Protein AF-A0A1V9Y709-F1 (afdb_monomer_lite)

Organism: NCBI:txid74557

InterPro domains:
  IPR001487 Bromodomain [PF00439] (307-400)
  IPR001487 Bromodomain [PR00503] (316-329)
  IPR001487 Bromodomain [PR00503] (332-348)
  IPR001487 Bromodomain [PR00503] (385-404)
  IPR001487 Bromodomain [PS50014] (313-404)
  IPR001487 Bromodomain [SM00297] (294-426)
  IPR004277 Phosphatidyl serine synthase [PF03034] (4-234)
  IPR036427 Bromodomain-like superfamily [G3DSA:1.20.920.10] (284-437)
  IPR036427 Bromodomain-like superfamily [SSF47370] (301-424)
  IPR050935 Bromodomain-containing chromatin reader [PTHR22880] (306-400)

pLDDT: mean 78.52, std 17.53, range [26.2, 97.88]

Radius of gyration: 31.8 Å; chains: 1; bounding box: 104×58×96 Å

Sequence (483 aa):
AIRVLFPEVGNPVKPKPLTPLNCEINGTSLYRGVSSIWFLAHVTGWWGKMCMFRDWRFCWVLGIAFELLELIFQFVIPDFQECWWDSLFMDLFGANFIGMCLGHLTLKYLETKKYDWSGNRGVLRRTLSQFTPFSWSRYDWEVFSSFKRFALVAVAVFVCLVVELNAFFLLSTLNIPKESHINKYRLCLIFMLGIPAASEYYEFITNPALWRLGQNAWMMCSIGVFEVLVWVKFAHGLAGSTTPPPDVYLPLLAFGFLFALWMLLFFSKFDPNTSIHGVSGQYKMSQISSGREDDGEEVVWLNEVKAMHKEIVNHELAWPFLEPVDPVKLNIPTYFQIIERPMDLGTINTRLQMATGEDQDEMATVFGPPTAMLTYNSLDEYKQDLLLVFDNAVKFNGDDGRIESVGNMAKRMRQHVLALLAERFSIACLTWEEKVE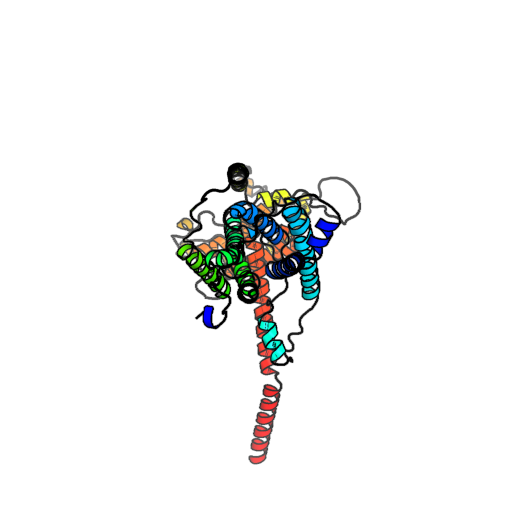LNLLQKMIHQAKIQKVREHWKKDSFVARWNRQKIETRIESLMQANQ

Structure (mmCIF, N/CA/C/O backbone):
data_AF-A0A1V9Y709-F1
#
_entry.id   AF-A0A1V9Y709-F1
#
loop_
_atom_site.group_PDB
_atom_site.id
_atom_site.type_symbol
_atom_site.label_atom_id
_atom_site.label_alt_id
_atom_site.label_comp_id
_atom_site.label_asym_id
_atom_site.label_entity_id
_atom_site.label_seq_id
_atom_site.pdbx_PDB_ins_code
_atom_site.Cartn_x
_atom_site.Cartn_y
_atom_site.Cartn_z
_atom_site.occupancy
_atom_site.B_iso_or_equiv
_atom_site.auth_seq_id
_atom_site.auth_comp_id
_atom_site.auth_asym_id
_atom_site.auth_atom_id
_atom_site.pdbx_PDB_model_num
ATOM 1 N N . ALA A 1 1 ? -6.704 -21.497 31.306 1.00 55.47 1 ALA A N 1
ATOM 2 C CA . ALA A 1 1 ? -5.503 -20.716 30.940 1.00 55.47 1 ALA A CA 1
ATOM 3 C C . ALA A 1 1 ? -5.764 -19.209 31.001 1.00 55.47 1 ALA A C 1
ATOM 5 O O . ALA A 1 1 ? -5.221 -18.578 31.890 1.00 55.47 1 ALA A O 1
ATOM 6 N N . ILE A 1 2 ? -6.638 -18.631 30.160 1.00 63.56 2 ILE A N 1
ATOM 7 C CA . ILE A 1 2 ? -6.887 -17.169 30.155 1.00 63.56 2 ILE A CA 1
ATOM 8 C C . ILE A 1 2 ? -7.373 -16.648 31.519 1.00 63.56 2 ILE A C 1
ATOM 10 O O . ILE A 1 2 ? -6.776 -15.718 32.034 1.00 63.56 2 ILE A O 1
ATOM 14 N N . ARG A 1 3 ? -8.338 -17.314 32.172 1.00 65.31 3 ARG A N 1
ATOM 15 C CA . ARG A 1 3 ? -8.794 -16.951 33.534 1.00 65.31 3 ARG A CA 1
ATOM 16 C C . ARG A 1 3 ? -7.722 -17.043 34.631 1.00 65.31 3 ARG A C 1
ATOM 18 O O . ARG A 1 3 ? -7.900 -16.475 35.696 1.00 65.31 3 ARG A O 1
ATOM 25 N N . VAL A 1 4 ? -6.638 -17.786 34.392 1.00 71.12 4 VAL A N 1
ATOM 26 C CA . VAL A 1 4 ? -5.519 -17.911 35.345 1.00 71.12 4 VAL A CA 1
ATOM 27 C C . VAL A 1 4 ? -4.611 -16.686 35.256 1.00 71.12 4 VAL A C 1
ATOM 29 O O . VAL A 1 4 ? -4.116 -16.219 36.272 1.00 71.12 4 VAL A O 1
ATOM 32 N N . LEU A 1 5 ? -4.412 -16.163 34.044 1.00 63.75 5 LEU A N 1
ATOM 33 C CA . LEU A 1 5 ? -3.635 -14.946 33.802 1.00 63.75 5 LEU A CA 1
ATOM 34 C C . LEU A 1 5 ? -4.468 -13.673 34.018 1.00 63.75 5 LEU A C 1
ATOM 36 O O . LEU A 1 5 ? -3.916 -12.644 34.385 1.00 63.75 5 LEU A O 1
ATOM 40 N N . PHE A 1 6 ? -5.784 -13.764 33.808 1.00 66.62 6 PHE A N 1
ATOM 41 C CA . PHE A 1 6 ? -6.734 -12.653 33.851 1.00 66.62 6 PHE A CA 1
ATOM 42 C C . PHE A 1 6 ? -8.021 -13.089 34.572 1.00 66.62 6 PHE A C 1
ATOM 44 O O . PHE A 1 6 ? -8.976 -13.542 33.925 1.00 66.62 6 PHE A O 1
ATOM 51 N N . PRO A 1 7 ? -8.047 -13.020 35.915 1.00 68.75 7 PRO A N 1
ATOM 52 C CA . PRO A 1 7 ? -9.174 -13.471 36.737 1.00 68.75 7 PRO A CA 1
ATOM 53 C C . PRO A 1 7 ? -10.492 -12.743 36.443 1.00 68.75 7 PRO A C 1
ATOM 55 O O . PRO A 1 7 ? -11.569 -13.250 36.748 1.00 68.75 7 PRO A O 1
ATOM 58 N N . GLU A 1 8 ? -10.419 -11.554 35.848 1.00 64.31 8 GLU A N 1
ATOM 59 C CA . GLU A 1 8 ? -11.563 -10.734 35.464 1.00 64.31 8 GLU A CA 1
ATOM 60 C C . GLU A 1 8 ? -12.362 -11.295 34.272 1.00 64.31 8 GLU A C 1
ATOM 62 O O . GLU A 1 8 ? -13.512 -10.904 34.062 1.00 64.31 8 GLU A O 1
ATOM 67 N N . VAL A 1 9 ? -11.779 -12.216 33.494 1.00 64.25 9 VAL A N 1
ATOM 68 C CA . VAL A 1 9 ? -12.377 -12.742 32.258 1.00 64.25 9 VAL A CA 1
ATOM 69 C C . VAL A 1 9 ? -13.513 -13.727 32.554 1.00 64.25 9 VAL A C 1
ATOM 71 O O . VAL A 1 9 ? -13.309 -14.811 33.107 1.00 64.25 9 VAL A O 1
ATOM 74 N N . GLY A 1 10 ? -14.723 -13.401 32.090 1.00 61.47 10 GLY A N 1
ATOM 75 C CA . GLY A 1 10 ? -15.910 -14.246 32.238 1.00 61.47 10 GLY A CA 1
ATOM 76 C C . GLY A 1 10 ? -16.672 -14.072 33.554 1.00 61.47 10 GLY A C 1
ATOM 77 O O . GLY A 1 10 ? -17.555 -14.882 33.837 1.00 61.47 10 GLY A O 1
ATOM 78 N N . ASN A 1 11 ? -16.361 -13.034 34.337 1.00 64.62 11 ASN A N 1
ATOM 79 C CA . ASN A 1 11 ? -17.282 -12.549 35.362 1.00 64.62 11 ASN A CA 1
ATOM 80 C C . ASN A 1 11 ? -18.494 -11.890 34.681 1.00 64.62 11 ASN A C 1
ATOM 82 O O . ASN A 1 11 ? -18.306 -11.181 33.689 1.00 64.62 11 ASN A O 1
ATOM 86 N N . PRO A 1 12 ? -19.726 -12.089 35.184 1.00 57.44 12 PRO A N 1
ATOM 87 C CA . PRO A 1 12 ? -20.902 -11.437 34.625 1.00 57.44 12 PRO A CA 1
ATOM 88 C C . PRO A 1 12 ? -20.731 -9.917 34.713 1.00 57.44 12 PRO A C 1
ATOM 90 O O . PRO A 1 12 ? -20.653 -9.338 35.800 1.00 57.44 12 PRO A O 1
ATOM 93 N N . VAL A 1 13 ? -20.639 -9.274 33.550 1.00 57.19 13 VAL A N 1
ATOM 94 C CA . VAL A 1 13 ? -20.589 -7.818 33.444 1.00 57.19 13 VAL A CA 1
ATOM 95 C C . VAL A 1 13 ? -21.943 -7.290 33.906 1.00 57.19 13 VAL A C 1
ATOM 97 O O . VAL A 1 13 ? -22.983 -7.721 33.409 1.00 57.19 13 VAL A O 1
ATOM 100 N N . LYS A 1 14 ? -21.950 -6.373 34.883 1.00 53.03 14 LYS A N 1
ATOM 101 C CA . LYS A 1 14 ? -23.187 -5.686 35.273 1.00 53.03 14 LYS A CA 1
ATOM 102 C C . LYS A 1 14 ? -23.743 -4.990 34.026 1.00 53.03 14 LYS A C 1
ATOM 104 O O . LYS A 1 14 ? -23.000 -4.202 33.436 1.00 53.03 14 LYS A O 1
ATOM 109 N N . PRO A 1 15 ? -24.998 -5.251 33.618 1.00 52.84 15 PRO A N 1
ATOM 110 C CA . PRO A 1 15 ? -25.571 -4.570 32.471 1.00 52.84 15 PRO A CA 1
ATOM 111 C C . PRO A 1 15 ? -25.533 -3.067 32.747 1.00 52.84 15 PRO A C 1
ATOM 113 O O . PRO A 1 15 ? -26.081 -2.593 33.745 1.00 52.84 15 PRO A O 1
ATOM 116 N N . LYS A 1 16 ? -24.826 -2.318 31.894 1.00 52.34 16 LYS A N 1
ATOM 117 C CA . LYS A 1 16 ? -24.936 -0.861 31.895 1.00 52.34 16 LYS A CA 1
ATOM 118 C C . LYS A 1 16 ? -26.389 -0.540 31.530 1.00 52.34 16 LYS A C 1
ATOM 120 O O . LYS A 1 16 ? -26.881 -1.103 30.551 1.00 52.34 16 LYS A O 1
ATOM 125 N N . PRO A 1 17 ? -27.094 0.310 32.292 1.00 49.38 17 PRO A N 1
ATOM 126 C CA . PRO A 1 17 ? -28.405 0.769 31.864 1.00 49.38 17 PRO A CA 1
ATOM 127 C C . PRO A 1 17 ? -28.262 1.433 30.489 1.00 49.38 17 PRO A C 1
ATOM 129 O O . PRO A 1 17 ? -27.352 2.239 30.290 1.00 49.38 17 PRO A O 1
ATOM 132 N N . LEU A 1 18 ? -29.138 1.061 29.551 1.00 55.81 18 LEU A N 1
ATOM 133 C CA . LEU A 1 18 ? -29.285 1.699 28.242 1.00 55.81 18 LEU A CA 1
ATOM 134 C C . LEU A 1 18 ? -29.778 3.133 28.461 1.00 55.81 18 LEU A C 1
ATOM 136 O O . LEU A 1 18 ? -30.972 3.417 28.417 1.00 55.81 18 LEU A O 1
ATOM 140 N N . THR A 1 19 ? -28.861 4.039 28.782 1.00 59.50 19 THR A N 1
ATOM 141 C CA . THR A 1 19 ? -29.136 5.469 28.714 1.00 59.50 19 THR A CA 1
ATOM 142 C C . THR A 1 19 ? -29.251 5.844 27.241 1.00 59.50 19 THR A C 1
ATOM 144 O O . THR A 1 19 ? -28.323 5.529 26.493 1.00 59.50 19 THR A O 1
ATOM 147 N N . PRO A 1 20 ? -30.346 6.490 26.807 1.00 69.62 20 PRO A N 1
ATOM 148 C CA . PRO A 1 20 ? -30.467 6.955 25.432 1.00 69.62 20 PRO A CA 1
ATOM 149 C C . PRO A 1 20 ? -29.277 7.855 25.087 1.00 69.62 20 PRO A C 1
ATOM 151 O O . PRO A 1 20 ? -28.879 8.709 25.885 1.00 69.62 20 PRO A O 1
ATOM 154 N N . LEU A 1 21 ? -28.688 7.619 23.915 1.00 80.00 21 LEU A N 1
ATOM 155 C CA . LEU A 1 21 ? -27.529 8.356 23.434 1.00 80.00 21 LEU A CA 1
ATOM 156 C C . LEU A 1 21 ? -27.921 9.828 23.226 1.00 80.00 21 LEU A C 1
ATOM 158 O O . LEU A 1 21 ? -28.775 10.135 22.395 1.00 80.00 21 LEU A O 1
ATOM 162 N N . ASN A 1 22 ? -27.338 10.742 24.007 1.00 82.50 22 ASN A N 1
ATOM 163 C CA . ASN A 1 22 ? -27.574 12.175 23.840 1.00 82.50 22 ASN A CA 1
ATOM 164 C C . ASN A 1 22 ? -26.570 12.748 22.833 1.00 82.50 22 ASN A C 1
ATOM 166 O O . ASN A 1 22 ? -25.394 12.908 23.158 1.00 82.50 22 ASN A O 1
ATOM 170 N N . CYS A 1 23 ? -27.059 13.084 21.639 1.00 87.81 23 CYS A N 1
ATOM 171 C CA . CYS A 1 23 ? -26.251 13.626 20.549 1.00 87.81 23 CYS A CA 1
ATOM 172 C C . CYS A 1 23 ? -26.282 15.152 20.419 1.00 87.81 23 CYS A C 1
ATOM 174 O O . CYS A 1 23 ? -25.888 15.678 19.378 1.00 87.81 23 CYS A O 1
ATOM 176 N N . GLU A 1 24 ? -26.699 15.875 21.458 1.00 89.19 24 GLU A N 1
ATOM 177 C CA . GLU A 1 24 ? -26.602 17.333 21.485 1.00 89.19 24 GLU A CA 1
ATOM 178 C C . GLU A 1 24 ? -25.141 17.808 21.492 1.00 89.19 24 GLU A C 1
ATOM 180 O O . GLU A 1 24 ? -24.342 17.484 22.381 1.00 89.19 24 GLU A O 1
ATOM 185 N N . ILE A 1 25 ? -24.810 18.641 20.504 1.00 89.06 25 ILE A N 1
ATOM 186 C CA . ILE A 1 25 ? -23.503 19.284 20.391 1.00 89.06 25 ILE A CA 1
ATOM 187 C C . ILE A 1 25 ? -23.483 20.497 21.324 1.00 89.06 25 ILE A C 1
ATOM 189 O O . ILE A 1 25 ? -24.107 21.523 21.059 1.00 89.06 25 ILE A O 1
ATOM 193 N N . ASN A 1 26 ? -22.743 20.386 22.425 1.00 91.94 26 ASN A N 1
ATOM 194 C CA . ASN A 1 26 ? -22.476 21.486 23.348 1.00 91.94 26 ASN A CA 1
ATOM 195 C C . ASN A 1 26 ? -21.017 21.439 23.836 1.00 91.94 26 ASN A C 1
ATOM 197 O O . ASN A 1 26 ? -20.322 20.434 23.673 1.00 91.94 26 ASN A O 1
ATOM 201 N N . GLY A 1 27 ? -20.536 22.530 24.443 1.00 91.69 27 GLY A N 1
ATOM 202 C CA . GLY A 1 27 ? -19.140 22.635 24.888 1.00 91.69 27 GLY A CA 1
ATOM 203 C C . GLY A 1 27 ? -18.722 21.547 25.885 1.00 91.69 27 GLY A C 1
ATOM 204 O O . GLY A 1 27 ? -17.572 21.116 25.876 1.00 91.69 27 GLY A O 1
ATOM 205 N N . THR A 1 28 ? -19.649 21.050 26.708 1.00 89.94 28 THR A N 1
ATOM 206 C CA . THR A 1 28 ? -19.386 19.965 27.663 1.00 89.94 28 THR A CA 1
ATOM 207 C C . THR A 1 28 ? -19.252 18.610 26.968 1.00 89.94 28 THR A C 1
ATOM 209 O O . THR A 1 28 ? -18.339 17.855 27.302 1.00 89.94 28 THR A O 1
ATOM 212 N N . SER A 1 29 ? -20.122 18.311 25.997 1.00 88.31 29 SER A N 1
ATOM 213 C CA . SER A 1 29 ? -20.056 17.104 25.164 1.00 88.31 29 SER A CA 1
ATOM 214 C C . SER A 1 29 ? -18.750 17.068 24.370 1.00 88.31 29 SER A C 1
ATOM 216 O O . SER A 1 29 ? -18.035 16.070 24.422 1.00 88.31 29 SER A O 1
ATOM 218 N N . LEU A 1 30 ? -18.378 18.188 23.736 1.00 89.19 30 LEU A N 1
ATOM 219 C CA . LEU A 1 30 ? -17.124 18.311 22.986 1.00 89.19 30 LEU A CA 1
ATOM 220 C C . LEU A 1 30 ? -15.897 18.161 23.890 1.00 89.19 30 LEU A C 1
ATOM 222 O O . LEU A 1 30 ? -15.000 17.384 23.571 1.00 89.19 30 LEU A O 1
ATOM 226 N N . TYR A 1 31 ? -15.871 18.849 25.041 1.00 91.00 31 TYR A N 1
ATOM 227 C CA . TYR A 1 31 ? -14.774 18.733 26.006 1.00 91.00 31 TYR A CA 1
ATOM 228 C C . TYR A 1 31 ? -14.601 17.291 26.488 1.00 91.00 31 TYR A C 1
ATOM 230 O O . TYR A 1 31 ? -13.478 16.793 26.550 1.00 91.00 31 TYR A O 1
ATOM 238 N N . ARG A 1 32 ? -15.704 16.596 26.793 1.00 88.06 32 ARG A N 1
ATOM 239 C CA . ARG A 1 32 ? -15.673 15.184 27.194 1.00 88.06 32 ARG A CA 1
ATOM 240 C C . ARG A 1 32 ? -15.121 14.290 26.083 1.00 88.06 32 ARG A C 1
ATOM 242 O O . ARG A 1 32 ? -14.333 13.403 26.393 1.00 88.06 32 ARG A O 1
ATOM 249 N N . GLY A 1 33 ? -15.499 14.540 24.829 1.00 87.50 33 GLY A N 1
ATOM 250 C CA . GLY A 1 33 ? -14.973 13.819 23.669 1.00 87.50 33 GLY A CA 1
ATOM 251 C C . GLY A 1 33 ? -13.455 13.966 23.550 1.00 87.50 33 GLY A C 1
ATOM 252 O O . GLY A 1 33 ? -12.731 12.975 23.652 1.00 87.50 33 GLY A O 1
ATOM 253 N N . VAL A 1 34 ? -12.951 15.205 23.452 1.00 89.94 34 VAL A N 1
ATOM 254 C CA . VAL A 1 34 ? -11.509 15.463 23.238 1.00 89.94 34 VAL A CA 1
ATOM 255 C C . VAL A 1 34 ? -10.632 15.104 24.440 1.00 89.94 34 VAL A C 1
ATOM 257 O O . VAL A 1 34 ? -9.454 14.801 24.271 1.00 89.94 34 VAL A O 1
ATOM 260 N N . SER A 1 35 ? -11.176 15.144 25.662 1.00 90.69 35 SER A N 1
ATOM 261 C CA . SER A 1 35 ? -10.447 14.761 26.884 1.00 90.69 35 SER A CA 1
ATOM 262 C C . SER A 1 35 ? -10.514 13.262 27.186 1.00 90.69 35 SER A C 1
ATOM 264 O O . SER A 1 35 ? -9.910 12.802 28.158 1.00 90.69 35 SER A O 1
ATOM 266 N N . SER A 1 36 ? -11.233 12.486 26.372 1.00 88.94 36 SER A N 1
ATOM 267 C CA . SER A 1 36 ? -11.351 11.047 26.566 1.00 88.94 36 SER A CA 1
ATOM 268 C C . SER A 1 36 ? -10.049 10.316 26.224 1.00 88.94 36 SER A C 1
ATOM 270 O O . SER A 1 36 ? -9.263 10.717 25.364 1.00 88.94 36 SER A O 1
ATOM 272 N N . ILE A 1 37 ? -9.838 9.170 26.876 1.00 87.38 37 ILE A N 1
ATOM 273 C CA . ILE A 1 37 ? -8.743 8.257 26.527 1.00 87.38 37 ILE A CA 1
ATOM 274 C C . ILE A 1 37 ? -8.895 7.694 25.104 1.00 87.38 37 ILE A C 1
ATOM 276 O O . ILE A 1 37 ? -7.898 7.353 24.473 1.00 87.38 37 ILE A O 1
ATOM 280 N N . TRP A 1 38 ? -10.130 7.625 24.600 1.00 86.31 38 TRP A N 1
ATOM 281 C CA . TRP A 1 38 ? -10.466 7.121 23.270 1.00 86.31 38 TRP A CA 1
ATOM 282 C C . TRP A 1 38 ? -9.972 8.065 22.177 1.00 86.31 38 TRP A C 1
ATOM 284 O O . TRP A 1 38 ? -9.304 7.613 21.255 1.00 86.31 38 TRP A O 1
ATOM 294 N N . PHE A 1 39 ? -10.134 9.378 22.364 1.00 92.19 39 PHE A N 1
ATOM 295 C CA . PHE A 1 39 ? -9.576 10.380 21.455 1.00 92.19 39 PHE A CA 1
ATOM 296 C C . PHE A 1 39 ? -8.048 10.250 21.334 1.00 92.19 39 PHE A C 1
ATOM 298 O O . PHE A 1 39 ? -7.488 10.236 20.237 1.00 92.19 39 PHE A O 1
ATOM 305 N N . LEU A 1 40 ? -7.347 10.073 22.462 1.00 92.38 40 LEU A N 1
ATOM 306 C CA . LEU A 1 40 ? -5.899 9.837 22.451 1.00 92.38 40 LEU A CA 1
ATOM 307 C C . LEU A 1 40 ? -5.532 8.498 21.787 1.00 92.38 40 LEU A C 1
ATOM 309 O O . LEU A 1 40 ? -4.520 8.410 21.084 1.00 92.38 40 LEU A O 1
ATOM 313 N N . ALA A 1 41 ? -6.335 7.453 21.995 1.00 91.00 41 ALA A N 1
ATOM 314 C CA . ALA A 1 41 ? -6.150 6.160 21.343 1.00 91.00 41 ALA A CA 1
ATOM 315 C C . ALA A 1 41 ? -6.301 6.273 19.815 1.00 91.00 41 ALA A C 1
ATOM 317 O O . ALA A 1 41 ? -5.472 5.722 19.092 1.00 91.00 41 ALA A O 1
ATOM 318 N N . HIS A 1 42 ? -7.265 7.057 19.327 1.00 94.06 42 HIS A N 1
ATOM 319 C CA . HIS A 1 42 ? -7.418 7.360 17.905 1.00 94.06 42 HIS A CA 1
ATOM 320 C C . HIS A 1 42 ? -6.204 8.118 17.358 1.00 94.06 42 HIS A C 1
ATOM 322 O O . HIS A 1 42 ? -5.552 7.633 16.430 1.00 94.06 42 HIS A O 1
ATOM 328 N N . VAL A 1 43 ? -5.798 9.228 17.988 1.00 97.06 43 VAL A N 1
ATOM 329 C CA . VAL A 1 43 ? -4.605 9.988 17.562 1.00 97.06 43 VAL A CA 1
ATOM 330 C C . VAL A 1 43 ? -3.367 9.088 17.473 1.00 97.06 43 VAL A C 1
ATOM 332 O O . VAL A 1 43 ? -2.637 9.115 16.479 1.00 97.06 43 VAL A O 1
ATOM 335 N N . THR A 1 44 ? -3.119 8.267 18.496 1.00 94.56 44 THR A N 1
ATOM 336 C CA . THR A 1 44 ? -1.936 7.389 18.535 1.00 94.56 44 THR A CA 1
ATOM 337 C C . THR A 1 44 ? -2.030 6.224 17.548 1.00 94.56 44 THR A C 1
ATOM 339 O O . THR A 1 44 ? -1.036 5.902 16.891 1.00 94.56 44 THR A O 1
ATOM 342 N N . GLY A 1 45 ? -3.210 5.625 17.377 1.00 94.12 45 GLY A N 1
ATOM 343 C CA . GLY A 1 45 ? -3.454 4.569 16.396 1.00 94.12 45 GLY A CA 1
ATOM 344 C C . GLY A 1 45 ? -3.234 5.054 14.964 1.00 94.12 45 GLY A C 1
ATOM 345 O O . GLY A 1 45 ? -2.523 4.409 14.190 1.00 94.12 45 GLY A O 1
ATOM 346 N N . TRP A 1 46 ? -3.761 6.230 14.623 1.00 96.88 46 TRP A N 1
ATOM 347 C CA . TRP A 1 46 ? -3.628 6.818 13.289 1.00 96.88 46 TRP A CA 1
ATOM 348 C C . TRP A 1 46 ? -2.239 7.378 12.998 1.00 96.88 46 TRP A C 1
ATOM 350 O O . TRP A 1 46 ? -1.759 7.264 11.868 1.00 96.88 46 TRP A O 1
ATOM 360 N N . TRP A 1 47 ? -1.536 7.871 14.020 1.00 96.56 47 TRP A N 1
ATOM 361 C CA . TRP A 1 47 ? -0.096 8.130 13.933 1.00 96.56 47 TRP A CA 1
ATOM 362 C C . TRP A 1 47 ? 0.681 6.870 13.535 1.00 96.56 47 TRP A C 1
ATOM 364 O O . TRP A 1 47 ? 1.502 6.905 12.611 1.00 96.56 47 TRP A O 1
ATOM 374 N N . GLY A 1 48 ? 0.385 5.744 14.187 1.00 92.94 48 GLY A N 1
ATOM 375 C CA . GLY A 1 48 ? 1.003 4.459 13.885 1.00 92.94 48 GLY A CA 1
ATOM 376 C C . GLY A 1 48 ? 0.683 3.966 12.472 1.00 92.94 48 GLY A C 1
ATOM 377 O O . GLY A 1 48 ? 1.592 3.588 11.732 1.00 92.94 48 GLY A O 1
ATOM 378 N N . LYS A 1 49 ? -0.592 4.015 12.067 1.00 93.75 49 LYS A N 1
ATOM 379 C CA . LYS A 1 49 ? -1.052 3.609 10.726 1.00 93.75 49 LYS A CA 1
ATOM 380 C C . LYS A 1 49 ? -0.406 4.435 9.622 1.00 93.75 49 LYS A C 1
ATOM 382 O O . LYS A 1 49 ? 0.064 3.864 8.639 1.00 93.75 49 LYS A O 1
ATOM 387 N N . MET A 1 50 ? -0.290 5.749 9.814 1.00 94.50 50 MET A N 1
ATOM 388 C CA . MET A 1 50 ? 0.412 6.596 8.855 1.00 94.50 50 MET A CA 1
ATOM 389 C C . MET A 1 50 ? 1.895 6.219 8.760 1.00 94.50 50 MET A C 1
ATOM 391 O O . MET A 1 50 ? 2.421 6.124 7.655 1.00 94.50 50 MET A O 1
ATOM 395 N N . CYS A 1 51 ? 2.567 5.921 9.877 1.00 90.75 51 CYS A N 1
ATOM 396 C CA . CYS A 1 51 ? 3.949 5.423 9.849 1.00 90.75 51 CYS A CA 1
ATOM 397 C C . CYS A 1 51 ? 4.087 4.049 9.155 1.00 90.75 51 CYS A C 1
ATOM 399 O O . CYS A 1 51 ? 5.107 3.778 8.513 1.00 90.75 51 CYS A O 1
ATOM 401 N N . MET A 1 52 ? 3.071 3.190 9.278 1.00 90.19 52 MET A N 1
ATOM 402 C CA . MET A 1 52 ? 3.037 1.840 8.711 1.00 90.19 52 MET A CA 1
ATOM 403 C C . MET A 1 52 ? 2.776 1.840 7.194 1.00 90.19 52 MET A C 1
ATOM 405 O O . MET A 1 52 ? 3.560 1.246 6.454 1.00 90.19 52 MET A O 1
ATOM 409 N N . PHE A 1 53 ? 1.725 2.524 6.722 1.00 90.81 53 PHE A N 1
ATOM 410 C CA . PHE A 1 53 ? 1.314 2.524 5.305 1.00 90.81 53 PHE A CA 1
ATOM 411 C C . PHE A 1 53 ? 1.892 3.670 4.476 1.00 90.81 53 PHE A C 1
ATOM 413 O O . PHE A 1 53 ? 1.959 3.556 3.253 1.00 90.81 53 PHE A O 1
ATOM 420 N N . ARG A 1 54 ? 2.312 4.763 5.127 1.00 89.31 54 ARG A N 1
ATOM 421 C CA . ARG A 1 54 ? 3.050 5.901 4.539 1.00 89.31 54 ARG A CA 1
ATOM 422 C C . ARG A 1 54 ? 2.374 6.607 3.373 1.00 89.31 54 ARG A C 1
ATOM 424 O O . ARG A 1 54 ? 3.032 7.358 2.654 1.00 89.31 54 ARG A O 1
ATOM 431 N N . ASP A 1 55 ? 1.076 6.407 3.222 1.00 88.19 55 ASP A N 1
ATOM 432 C CA . ASP A 1 55 ? 0.278 7.013 2.174 1.00 88.19 55 ASP A CA 1
ATOM 433 C C . ASP A 1 55 ? -1.013 7.587 2.750 1.00 88.19 55 ASP A C 1
ATOM 435 O O . ASP A 1 55 ? -1.730 6.938 3.518 1.00 88.19 55 ASP A O 1
ATOM 439 N N . TRP A 1 56 ? -1.304 8.821 2.346 1.00 90.19 56 TRP A N 1
ATOM 440 C CA . TRP A 1 56 ? -2.488 9.546 2.788 1.00 90.19 56 TRP A CA 1
ATOM 441 C C . TRP A 1 56 ? -3.765 8.889 2.281 1.00 90.19 56 TRP A C 1
ATOM 443 O O . TRP A 1 56 ? -4.727 8.774 3.033 1.00 90.19 56 TRP A O 1
ATOM 453 N N . ARG A 1 57 ? -3.780 8.457 1.014 1.00 89.69 57 ARG A N 1
ATOM 454 C CA . ARG A 1 57 ? -4.988 7.927 0.367 1.00 89.69 57 ARG A CA 1
ATOM 455 C C . ARG A 1 57 ? -5.381 6.604 1.006 1.00 89.69 57 ARG A C 1
ATOM 457 O O . ARG A 1 57 ? -6.538 6.431 1.370 1.00 89.69 57 ARG A O 1
ATOM 464 N N . PHE A 1 58 ? -4.406 5.721 1.211 1.00 90.75 58 PHE A N 1
ATOM 465 C CA . PHE A 1 58 ? -4.604 4.455 1.906 1.00 90.75 58 PHE A CA 1
ATOM 466 C C . PHE A 1 58 ? -5.171 4.665 3.316 1.00 90.75 58 PHE A C 1
ATOM 468 O O . PHE A 1 58 ? -6.163 4.037 3.674 1.00 90.75 58 PHE A O 1
ATOM 475 N N . CYS A 1 59 ? -4.588 5.580 4.103 1.00 94.62 59 CYS A N 1
ATOM 476 C CA . CYS A 1 59 ? -5.064 5.852 5.463 1.00 94.62 59 CYS A CA 1
ATOM 477 C C . CYS A 1 59 ? -6.474 6.461 5.479 1.00 94.62 59 CYS A C 1
ATOM 479 O O . CYS A 1 59 ? -7.289 6.054 6.297 1.00 94.62 59 CYS A O 1
ATOM 481 N N . TRP A 1 60 ? -6.794 7.372 4.555 1.00 95.38 60 TRP A N 1
ATOM 482 C CA . TRP A 1 60 ? -8.150 7.917 4.433 1.00 95.38 60 TRP A CA 1
ATOM 483 C C . TRP A 1 60 ? -9.182 6.845 4.093 1.00 95.38 60 TRP A C 1
ATOM 485 O O . TRP A 1 60 ? -10.230 6.787 4.731 1.00 95.38 60 TRP A O 1
ATOM 495 N N . VAL A 1 61 ? -8.878 5.978 3.122 1.00 94.69 61 VAL A N 1
ATOM 496 C CA . VAL A 1 61 ? -9.755 4.856 2.758 1.00 94.69 61 VAL A CA 1
ATOM 497 C C . VAL A 1 61 ? -9.956 3.930 3.951 1.00 94.69 61 VAL A C 1
ATOM 499 O O . VAL A 1 61 ? -11.090 3.564 4.240 1.00 94.69 61 VAL A O 1
ATOM 502 N N . LEU A 1 62 ? -8.881 3.588 4.666 1.00 95.31 62 LEU A N 1
ATOM 503 C CA . LEU A 1 62 ? -8.962 2.749 5.858 1.00 95.31 62 LEU A CA 1
ATOM 504 C C . LEU A 1 62 ? -9.817 3.405 6.954 1.00 95.31 62 LEU A C 1
ATOM 506 O O . LEU A 1 62 ? -10.591 2.709 7.600 1.00 95.31 62 LEU A O 1
ATOM 510 N N . GLY A 1 63 ? -9.702 4.724 7.141 1.00 96.25 63 GLY A N 1
ATOM 511 C CA . GLY A 1 63 ? -10.426 5.462 8.179 1.00 96.25 63 GLY A CA 1
ATOM 512 C C . GLY A 1 63 ? -11.911 5.505 7.897 1.00 96.25 63 GLY A C 1
ATOM 513 O O . GLY A 1 63 ? -12.693 5.010 8.694 1.00 96.25 63 GLY A O 1
ATOM 514 N N . ILE A 1 64 ? -12.282 5.970 6.704 1.00 95.25 64 ILE A N 1
ATOM 515 C CA . ILE A 1 64 ? -13.678 6.005 6.253 1.00 95.25 64 ILE A CA 1
ATOM 516 C C . ILE A 1 64 ? -14.296 4.602 6.277 1.00 95.25 64 ILE A C 1
ATOM 518 O O . ILE A 1 64 ? -15.445 4.436 6.678 1.00 95.25 64 ILE A O 1
ATOM 522 N N . ALA A 1 65 ? -13.546 3.584 5.846 1.00 95.81 65 ALA A N 1
ATOM 523 C CA . ALA A 1 65 ? -14.041 2.216 5.861 1.00 95.81 65 ALA A CA 1
ATOM 524 C C . ALA A 1 65 ? -14.266 1.697 7.287 1.00 95.81 65 ALA A C 1
ATOM 526 O O . ALA A 1 65 ? -15.213 0.944 7.491 1.00 95.81 65 ALA A O 1
ATOM 527 N N . PHE A 1 66 ? -13.444 2.094 8.261 1.00 95.50 66 PHE A N 1
ATOM 528 C CA . PHE A 1 66 ? -13.634 1.692 9.651 1.00 95.50 66 PHE A CA 1
ATOM 529 C C . PHE A 1 66 ? -14.857 2.372 10.287 1.00 95.50 66 PHE A C 1
ATOM 531 O O . PHE A 1 66 ? -15.697 1.655 10.818 1.00 95.50 66 PHE A O 1
ATOM 538 N N . GLU A 1 67 ? -15.050 3.686 10.103 1.00 94.44 67 GLU A N 1
ATOM 539 C CA . GLU A 1 67 ? -16.284 4.391 10.523 1.00 94.44 67 GLU A CA 1
ATOM 540 C C . GLU A 1 67 ? -17.543 3.716 9.948 1.00 94.44 67 GLU A C 1
ATOM 542 O O . GLU A 1 67 ? -18.569 3.528 10.605 1.00 94.44 67 GLU A O 1
ATOM 547 N N . LEU A 1 68 ? -17.456 3.278 8.687 1.00 92.38 68 LEU A N 1
ATOM 548 C CA . LEU A 1 68 ? -18.542 2.558 8.042 1.00 92.38 68 LEU A CA 1
ATOM 549 C C . LEU A 1 68 ? -18.777 1.171 8.659 1.00 92.38 68 LEU A C 1
ATOM 551 O O . LEU A 1 68 ? -19.926 0.743 8.768 1.00 92.38 68 LEU A O 1
ATOM 555 N N . LEU A 1 69 ? -17.721 0.460 9.063 1.00 93.19 69 LEU A N 1
ATOM 556 C CA . LEU A 1 69 ? -17.859 -0.803 9.789 1.00 93.19 69 LEU A CA 1
ATOM 557 C C . LEU A 1 69 ? -18.502 -0.603 11.158 1.00 93.19 69 LEU A C 1
ATOM 559 O O . LEU A 1 69 ? -19.296 -1.454 11.556 1.00 93.19 69 LEU A O 1
ATOM 563 N N . GLU A 1 70 ? -18.217 0.496 11.851 1.00 92.19 70 GLU A N 1
ATOM 564 C CA . GLU A 1 70 ? -18.878 0.817 13.116 1.00 92.19 70 GLU A CA 1
ATOM 565 C C . GLU A 1 70 ? -20.377 1.044 12.911 1.00 92.19 70 GLU A C 1
ATOM 567 O O . GLU A 1 70 ? -21.199 0.384 13.556 1.00 92.19 70 GLU A O 1
ATOM 572 N N . LEU A 1 71 ? -20.746 1.838 11.899 1.00 89.50 71 LEU A N 1
ATOM 573 C CA . LEU A 1 71 ? -22.143 2.040 11.510 1.00 89.50 71 LEU A CA 1
ATOM 574 C C . LEU A 1 71 ? -22.843 0.727 11.121 1.00 89.50 71 LEU A C 1
ATOM 576 O O . LEU A 1 71 ? -24.012 0.520 11.467 1.00 89.50 71 LEU A O 1
ATOM 580 N N . ILE A 1 72 ? -22.144 -0.161 10.403 1.00 89.88 72 ILE A N 1
ATOM 581 C CA . ILE A 1 72 ? -22.660 -1.482 10.028 1.00 89.88 72 ILE A CA 1
ATOM 582 C C . ILE A 1 72 ? -22.843 -2.342 11.273 1.00 89.88 72 ILE A C 1
ATOM 584 O O . ILE A 1 72 ? -23.901 -2.935 11.417 1.00 89.88 72 ILE A O 1
ATOM 588 N N . PHE A 1 73 ? -21.862 -2.427 12.171 1.00 89.81 73 PHE A N 1
ATOM 589 C CA . PHE A 1 73 ? -21.842 -3.405 13.261 1.00 89.81 73 PHE A CA 1
ATOM 590 C C . PHE A 1 73 ? -22.362 -2.891 14.613 1.00 89.81 73 PHE A C 1
ATOM 592 O O . PHE A 1 73 ? -22.397 -3.668 15.566 1.00 89.81 73 PHE A O 1
ATOM 599 N N . GLN A 1 74 ? -22.857 -1.656 14.719 1.00 86.94 74 GLN A N 1
ATOM 600 C CA . GLN A 1 74 ? -23.463 -1.112 15.951 1.00 86.94 74 GLN A CA 1
ATOM 601 C C . GLN A 1 74 ? -24.656 -1.912 16.507 1.00 86.94 74 GLN A C 1
ATOM 603 O O . GLN A 1 74 ? -25.001 -1.783 17.682 1.00 86.94 74 GLN A O 1
ATOM 608 N N . PHE A 1 75 ? -25.299 -2.756 15.688 1.00 81.25 75 PHE A N 1
ATOM 609 C CA . PHE A 1 75 ? -26.356 -3.669 16.150 1.00 81.25 75 PHE A CA 1
ATOM 610 C C . PHE A 1 75 ? -25.806 -4.924 16.851 1.00 81.25 75 PHE A C 1
ATOM 612 O O . PHE A 1 75 ? -26.525 -5.574 17.607 1.00 81.25 75 PHE A O 1
ATOM 619 N N . VAL A 1 76 ? -24.542 -5.266 16.587 1.00 83.19 76 VAL A N 1
ATOM 620 C CA . VAL A 1 76 ? -23.803 -6.408 17.150 1.00 83.19 76 VAL A CA 1
ATOM 621 C C . VAL A 1 76 ? -22.977 -5.958 18.350 1.00 83.19 76 VAL A C 1
ATOM 623 O O . VAL A 1 76 ? -22.916 -6.643 19.371 1.00 83.19 76 VAL A O 1
ATOM 626 N N . ILE A 1 77 ? -22.311 -4.815 18.207 1.00 85.00 77 ILE A N 1
ATOM 627 C CA . ILE A 1 77 ? -21.354 -4.270 19.159 1.00 85.00 77 ILE A CA 1
ATOM 628 C C . ILE A 1 77 ? -21.965 -2.987 19.723 1.00 85.00 77 ILE A C 1
ATOM 630 O O . ILE A 1 77 ? -21.923 -1.956 19.054 1.00 85.00 77 ILE A O 1
ATOM 634 N N . PRO A 1 78 ? -22.506 -3.015 20.958 1.00 78.88 78 PRO A N 1
ATOM 635 C CA . PRO A 1 78 ? -23.105 -1.835 21.587 1.00 78.88 78 PRO A CA 1
ATOM 636 C C . PRO A 1 78 ? -22.137 -0.657 21.714 1.00 78.88 78 PRO A C 1
ATOM 638 O O . PRO A 1 78 ? -22.549 0.479 21.895 1.00 78.88 78 PRO A O 1
ATOM 641 N N . ASP A 1 79 ? -20.840 -0.941 21.642 1.00 82.38 79 ASP A N 1
ATOM 642 C CA . ASP A 1 79 ? -19.776 0.041 21.789 1.00 82.38 79 ASP A CA 1
ATOM 643 C C . ASP A 1 79 ? -19.585 0.921 20.557 1.00 82.38 79 ASP A C 1
ATOM 645 O O . ASP A 1 79 ? -19.004 1.985 20.702 1.00 82.38 79 ASP A O 1
ATOM 649 N N . PHE A 1 80 ? -20.095 0.499 19.397 1.00 88.62 80 PHE A N 1
ATOM 650 C CA . PHE A 1 80 ? -20.132 1.300 18.170 1.00 88.62 80 PHE A CA 1
ATOM 651 C C . PHE A 1 80 ? -21.372 2.207 18.104 1.00 88.62 80 PHE A C 1
ATOM 653 O O . PHE A 1 80 ? -21.623 2.851 17.091 1.00 88.62 80 PHE A O 1
ATOM 660 N N . GLN A 1 81 ? -22.209 2.230 19.150 1.00 87.38 81 GLN A N 1
ATOM 661 C CA . GLN A 1 81 ? -23.326 3.168 19.224 1.00 87.38 81 GLN A CA 1
ATOM 662 C C . GLN A 1 81 ? -22.822 4.535 19.671 1.00 87.38 81 GLN A C 1
ATOM 664 O O . GLN A 1 81 ? -22.723 4.826 20.866 1.00 87.38 81 GLN A O 1
ATOM 669 N N . GLU A 1 82 ? -22.552 5.381 18.691 1.00 87.38 82 GLU A N 1
ATOM 670 C CA . GLU A 1 82 ? -22.055 6.733 18.887 1.00 87.38 82 GLU A CA 1
ATOM 671 C C . GLU A 1 82 ? -22.795 7.751 18.020 1.00 87.38 82 GLU A C 1
ATOM 673 O O . GLU A 1 82 ? -23.637 7.427 17.178 1.00 87.38 82 GLU A O 1
ATOM 678 N N . CYS A 1 83 ? -22.569 9.027 18.316 1.00 89.75 83 CYS A N 1
ATOM 679 C CA . CYS A 1 83 ? -23.252 10.103 17.621 1.00 89.75 83 CYS A CA 1
ATOM 680 C C . CYS A 1 83 ? -22.598 10.342 16.265 1.00 89.75 83 CYS A C 1
ATOM 682 O O . CYS A 1 83 ? -21.383 10.282 16.142 1.00 89.75 83 CYS A O 1
ATOM 684 N N . TRP A 1 84 ? -23.389 10.730 15.264 1.00 89.19 84 TRP A N 1
ATOM 685 C CA . TRP A 1 84 ? -22.875 11.003 13.914 1.00 89.19 84 TRP A CA 1
ATOM 686 C C . TRP A 1 84 ? -21.720 12.023 13.889 1.00 89.19 84 TRP A C 1
ATOM 688 O O . TRP A 1 84 ? -20.843 11.952 13.033 1.00 89.19 84 TRP A O 1
ATOM 698 N N . TRP A 1 85 ? -21.730 12.996 14.810 1.00 91.50 85 TRP A N 1
ATOM 699 C CA . TRP A 1 85 ? -20.687 14.013 14.916 1.00 91.50 85 TRP A CA 1
ATOM 700 C C . TRP A 1 85 ? -19.432 13.500 15.630 1.00 91.50 85 TRP A C 1
ATOM 702 O O . TRP A 1 85 ? -18.373 14.086 15.427 1.00 91.50 85 TRP A O 1
ATOM 712 N N . ASP A 1 86 ? -19.542 12.439 16.435 1.00 90.56 86 ASP A N 1
ATOM 713 C CA . ASP A 1 86 ? -18.398 11.772 17.064 1.00 90.56 86 ASP A CA 1
ATOM 714 C C . ASP A 1 86 ? -17.606 11.044 15.965 1.00 90.56 86 ASP A C 1
ATOM 716 O O . ASP A 1 86 ? -16.527 11.506 15.597 1.00 90.56 86 ASP A O 1
ATOM 720 N N . SER A 1 87 ? -18.247 10.091 15.277 1.00 90.75 87 SER A N 1
ATOM 721 C CA . SER A 1 87 ? -17.697 9.380 14.110 1.00 90.75 87 SER A CA 1
ATOM 722 C C . SER A 1 87 ? -17.064 10.320 13.070 1.00 90.75 87 SER A C 1
ATOM 724 O O . SER A 1 87 ? -15.894 10.202 12.696 1.00 90.75 87 SER A O 1
ATOM 726 N N . LEU A 1 88 ? -17.810 11.330 12.597 1.00 91.00 88 LEU A N 1
ATOM 727 C CA . LEU A 1 88 ? -17.324 12.183 11.509 1.00 91.00 88 LEU A CA 1
ATOM 728 C C . LEU A 1 88 ? -16.357 13.274 11.981 1.00 91.00 88 LEU A C 1
ATOM 730 O O . LEU A 1 88 ? -15.259 13.405 11.438 1.00 91.00 88 LEU A O 1
ATOM 734 N N . PHE A 1 89 ? -16.757 14.122 12.932 1.00 91.75 89 PHE A N 1
ATOM 735 C CA . PHE A 1 89 ? -15.958 15.302 13.274 1.00 91.75 89 PHE A CA 1
ATOM 736 C C . PHE A 1 89 ? -14.892 15.021 14.324 1.00 91.75 89 PHE A C 1
ATOM 738 O O . PHE A 1 89 ? -13.807 15.599 14.231 1.00 91.75 89 PHE A O 1
ATOM 745 N N . MET A 1 90 ? -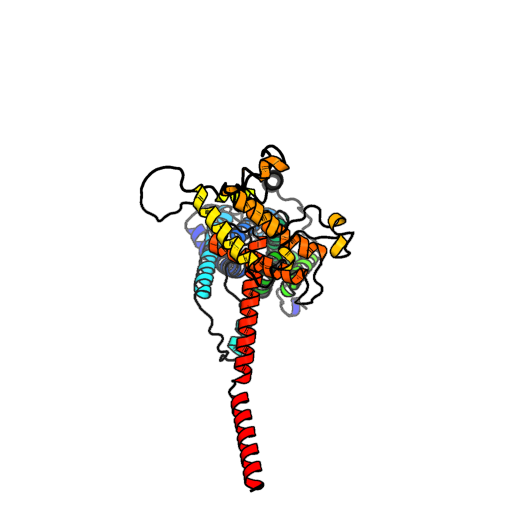15.185 14.181 15.316 1.00 91.81 90 MET A N 1
ATOM 746 C CA . MET A 1 90 ? -14.247 13.913 16.404 1.00 91.81 90 MET A CA 1
ATOM 747 C C . MET A 1 90 ? -13.231 12.854 16.018 1.00 91.81 90 MET A C 1
ATOM 749 O O . MET A 1 90 ? -12.038 13.099 16.198 1.00 91.81 90 MET A O 1
ATOM 753 N N . ASP A 1 91 ? -13.678 11.741 15.448 1.00 93.81 91 ASP A N 1
ATOM 754 C CA . ASP A 1 91 ? -12.802 10.635 15.094 1.00 93.81 91 ASP A CA 1
ATOM 755 C C . ASP A 1 91 ? -12.196 10.853 13.709 1.00 93.81 91 ASP A C 1
ATOM 757 O O . ASP A 1 91 ? -11.010 11.198 13.619 1.00 93.81 91 ASP A O 1
ATOM 761 N N . LEU A 1 92 ? -12.985 10.782 12.631 1.00 94.75 92 LEU A N 1
ATOM 762 C CA . LEU A 1 92 ? -12.465 10.846 11.260 1.00 94.75 92 LEU A CA 1
ATOM 763 C C . LEU A 1 92 ? -11.706 12.149 10.940 1.00 94.75 92 LEU A C 1
ATOM 765 O O . LEU A 1 92 ? -10.545 12.103 10.521 1.00 94.75 92 LEU A O 1
ATOM 769 N N . PHE A 1 93 ? -12.333 13.316 11.120 1.00 95.12 93 PHE A N 1
ATOM 770 C CA . PHE A 1 93 ? -11.702 14.610 10.808 1.00 95.12 93 PHE A CA 1
ATOM 771 C C . PHE A 1 93 ? -10.877 15.196 11.961 1.00 95.12 93 PHE A C 1
ATOM 773 O O . PHE A 1 93 ? -10.060 16.091 11.728 1.00 95.12 93 PHE A O 1
ATOM 780 N N . GLY A 1 94 ? -11.066 14.703 13.184 1.00 95.44 94 GLY A N 1
ATOM 781 C CA . GLY A 1 94 ? -10.361 15.160 14.376 1.00 95.44 94 GLY A CA 1
ATOM 782 C C . GLY A 1 94 ? -9.153 14.283 14.690 1.00 95.44 94 GLY A C 1
ATOM 783 O O . GLY A 1 94 ? -8.056 14.494 14.164 1.00 95.44 94 GLY A O 1
ATOM 784 N N . ALA A 1 95 ? -9.341 13.315 15.582 1.00 96.69 95 ALA A N 1
ATOM 785 C CA . ALA A 1 95 ? -8.293 12.468 16.132 1.00 96.69 95 ALA A CA 1
ATOM 786 C C . ALA A 1 95 ? -7.505 11.721 15.047 1.00 96.69 95 ALA A C 1
ATOM 788 O O . ALA A 1 95 ? -6.268 11.739 15.060 1.00 96.69 95 ALA A O 1
ATOM 789 N N . ASN A 1 96 ? -8.202 11.122 14.078 1.00 97.06 96 ASN A N 1
ATOM 790 C CA . ASN A 1 96 ? -7.596 10.322 13.017 1.00 97.06 96 ASN A CA 1
ATOM 791 C C . ASN A 1 96 ? -6.708 11.205 12.132 1.00 97.06 96 ASN A C 1
ATOM 793 O O . ASN A 1 96 ? -5.526 10.909 11.928 1.00 97.06 96 ASN A O 1
ATOM 797 N N . PHE A 1 97 ? -7.234 12.351 11.692 1.00 97.44 97 PHE A N 1
ATOM 798 C CA . PHE A 1 97 ? -6.490 13.313 10.881 1.00 97.44 97 PHE A CA 1
ATOM 799 C C . PHE A 1 97 ? -5.282 13.915 11.618 1.00 97.44 97 PHE A C 1
ATOM 801 O O . PHE A 1 97 ? -4.199 14.035 11.032 1.00 97.44 97 PHE A O 1
ATOM 808 N N . ILE A 1 98 ? -5.418 14.241 12.910 1.00 97.88 98 ILE A N 1
ATOM 809 C CA . ILE A 1 98 ? -4.298 14.701 13.749 1.00 97.88 98 ILE A CA 1
ATOM 810 C C . ILE A 1 98 ? -3.222 13.614 13.835 1.00 97.88 98 ILE A C 1
ATOM 812 O O . ILE A 1 98 ? -2.039 13.898 13.620 1.00 97.88 98 ILE A O 1
ATOM 816 N N . GLY A 1 99 ? -3.619 12.366 14.095 1.00 97.81 99 GLY A N 1
ATOM 817 C CA . GLY A 1 99 ? -2.714 11.219 14.111 1.00 97.81 99 GLY A CA 1
ATOM 818 C C . GLY A 1 99 ? -1.957 11.073 12.792 1.00 97.81 99 GLY A C 1
ATOM 819 O O . GLY A 1 99 ? -0.725 11.017 12.781 1.00 97.81 99 GLY A O 1
ATOM 820 N N . MET A 1 100 ? -2.671 11.116 11.666 1.00 97.44 100 MET A N 1
ATOM 821 C CA . MET A 1 100 ? -2.079 11.064 10.326 1.00 97.44 100 MET A CA 1
ATOM 822 C C . MET A 1 100 ? -1.084 12.209 10.086 1.00 97.44 100 MET A C 1
ATOM 824 O O . MET A 1 100 ? 0.029 11.964 9.617 1.00 97.44 100 MET A O 1
ATOM 828 N N . CYS A 1 101 ? -1.416 13.444 10.475 1.00 97.75 101 CYS A N 1
ATOM 829 C CA . CYS A 1 101 ? -0.498 14.585 10.399 1.00 97.75 101 CYS A CA 1
ATOM 830 C C . CYS A 1 101 ? 0.792 14.343 11.197 1.00 97.75 101 CYS A C 1
ATOM 832 O O . CYS A 1 101 ? 1.894 14.522 10.668 1.00 97.75 101 CYS A O 1
ATOM 834 N N . LEU A 1 102 ? 0.677 13.893 12.450 1.00 97.62 102 LEU A N 1
ATOM 835 C CA . LEU A 1 102 ? 1.831 13.584 13.300 1.00 97.62 102 LEU A CA 1
ATOM 836 C C . LEU A 1 102 ? 2.686 12.455 12.708 1.00 97.62 102 LEU A C 1
ATOM 838 O O . LEU A 1 102 ? 3.920 12.520 12.740 1.00 97.62 102 LEU A O 1
ATOM 842 N N . GLY A 1 103 ? 2.049 11.427 12.144 1.00 94.62 103 GLY A N 1
ATOM 843 C CA . GLY A 1 103 ? 2.743 10.313 11.502 1.00 94.62 103 GLY A CA 1
ATOM 844 C C . GLY A 1 103 ? 3.490 10.776 10.255 1.00 94.62 103 GLY A C 1
ATOM 845 O O . GLY A 1 103 ? 4.670 10.475 10.087 1.00 94.62 103 GLY A O 1
ATOM 846 N N . HIS A 1 104 ? 2.861 11.612 9.429 1.00 91.38 104 HIS A N 1
ATOM 847 C CA . HIS A 1 104 ? 3.500 12.206 8.258 1.00 91.38 104 HIS A CA 1
ATOM 848 C C . HIS A 1 104 ? 4.709 13.080 8.625 1.00 91.38 104 HIS A C 1
ATOM 850 O O . HIS A 1 104 ? 5.760 12.984 7.989 1.00 91.38 104 HIS A O 1
ATOM 856 N N . LEU A 1 105 ? 4.595 13.899 9.676 1.00 93.00 105 LEU A N 1
ATOM 857 C CA . LEU A 1 105 ? 5.718 14.685 10.197 1.00 93.00 105 LEU A CA 1
ATOM 858 C C . LEU A 1 105 ? 6.855 13.784 10.691 1.00 93.00 105 LEU A C 1
ATOM 860 O O . LEU A 1 105 ? 8.022 14.062 10.411 1.00 93.00 105 LEU A O 1
ATOM 864 N N . THR A 1 106 ? 6.516 12.682 11.365 1.00 91.00 106 THR A N 1
ATOM 865 C CA . THR A 1 106 ? 7.484 11.667 11.805 1.00 91.00 106 THR A CA 1
ATOM 866 C C . THR A 1 106 ? 8.222 11.068 10.606 1.00 91.00 106 THR A C 1
ATOM 868 O O . THR A 1 106 ? 9.452 11.035 10.601 1.00 91.00 106 THR A O 1
ATOM 871 N N . LEU A 1 107 ? 7.499 10.668 9.555 1.00 85.19 107 LEU A N 1
ATOM 872 C CA . LEU A 1 107 ? 8.087 10.136 8.323 1.00 85.19 107 LEU A CA 1
ATOM 873 C C . LEU A 1 107 ? 9.018 11.148 7.651 1.00 85.19 107 LEU A C 1
ATOM 875 O O . LEU A 1 107 ? 10.161 10.814 7.355 1.00 85.19 107 LEU A O 1
ATOM 879 N N . LYS A 1 108 ? 8.581 12.403 7.492 1.00 82.88 108 LYS A N 1
ATOM 880 C CA . LYS A 1 108 ? 9.398 13.481 6.910 1.00 82.88 108 LYS A CA 1
ATOM 881 C C . LYS A 1 108 ? 10.682 13.725 7.713 1.00 82.88 108 LYS A C 1
ATOM 883 O O . LYS A 1 108 ? 11.758 13.937 7.151 1.00 82.88 108 LYS A O 1
ATOM 888 N N . TYR A 1 109 ? 10.589 13.674 9.040 1.00 82.19 109 TYR A N 1
ATOM 889 C CA . TYR A 1 109 ? 11.747 13.803 9.922 1.00 82.19 109 TYR A CA 1
ATOM 890 C C . TYR A 1 109 ? 12.720 12.618 9.803 1.00 82.19 109 TYR A C 1
ATOM 892 O O . TYR A 1 109 ? 13.934 12.805 9.869 1.00 82.19 109 TYR A O 1
ATOM 900 N N . LEU A 1 110 ? 12.217 11.396 9.623 1.00 78.88 110 LEU A N 1
ATOM 901 C CA . LEU A 1 110 ? 13.054 10.197 9.509 1.00 78.88 110 LEU A CA 1
ATOM 902 C C . LEU A 1 110 ? 13.657 10.025 8.109 1.00 78.88 110 LEU A C 1
ATOM 904 O O . LEU A 1 110 ? 14.813 9.621 8.005 1.00 78.88 110 LEU A O 1
ATOM 908 N N . GLU A 1 111 ? 12.934 10.399 7.054 1.00 68.44 111 GLU A N 1
ATOM 909 C CA . GLU A 1 111 ? 13.409 10.398 5.663 1.00 68.44 111 GLU A CA 1
ATOM 910 C C . GLU A 1 111 ? 14.609 11.340 5.463 1.00 68.44 111 GLU A C 1
ATOM 912 O O . GLU A 1 111 ? 15.556 11.017 4.747 1.00 68.44 111 GLU A O 1
ATOM 917 N N . THR A 1 112 ? 14.629 12.480 6.160 1.00 48.09 112 THR A N 1
ATOM 918 C CA . THR A 1 112 ? 15.751 13.435 6.102 1.00 48.09 112 THR A CA 1
ATOM 919 C C . THR A 1 112 ? 17.006 12.956 6.841 1.00 48.09 112 THR A C 1
ATOM 921 O O . THR A 1 112 ? 18.104 13.462 6.585 1.00 48.09 112 THR A O 1
ATOM 924 N N . LYS A 1 113 ? 16.905 11.945 7.718 1.00 52.03 113 LYS A N 1
ATOM 925 C CA . LYS A 1 113 ? 18.071 11.355 8.388 1.00 52.03 113 LYS A CA 1
ATOM 926 C C . LYS A 1 113 ? 18.740 10.313 7.495 1.00 52.03 113 LYS A C 1
ATOM 928 O O . LYS A 1 113 ? 18.375 9.140 7.489 1.00 52.03 113 LYS A O 1
ATOM 933 N N . LYS A 1 114 ? 19.819 10.713 6.820 1.00 47.81 114 LYS A N 1
ATOM 934 C CA . LYS A 1 114 ? 20.751 9.762 6.198 1.00 47.81 114 LYS A CA 1
ATOM 935 C C . LYS A 1 114 ? 21.391 8.903 7.294 1.00 47.81 114 LYS A C 1
ATOM 937 O O . LYS A 1 114 ? 22.101 9.411 8.162 1.00 47.81 114 LYS A O 1
ATOM 942 N N . TYR A 1 115 ? 21.113 7.601 7.286 1.00 51.97 115 TYR A N 1
ATOM 943 C CA . TYR A 1 115 ? 21.762 6.671 8.204 1.00 51.97 115 TYR A CA 1
ATOM 944 C C . TYR A 1 115 ? 23.234 6.519 7.821 1.00 51.97 115 TYR A C 1
ATOM 946 O O . TYR A 1 115 ? 23.558 6.153 6.697 1.00 51.97 115 TYR A O 1
ATOM 954 N N . ASP A 1 116 ? 24.124 6.784 8.774 1.00 45.16 116 ASP A N 1
ATOM 955 C CA . ASP A 1 116 ? 25.520 6.376 8.666 1.00 45.16 116 ASP A CA 1
ATOM 956 C C . ASP A 1 116 ? 25.628 4.859 8.903 1.00 45.16 116 ASP A C 1
ATOM 958 O O . ASP A 1 116 ? 25.313 4.357 9.990 1.00 45.16 116 ASP A O 1
ATOM 962 N N . TRP A 1 117 ? 26.042 4.146 7.854 1.00 53.22 117 TRP A N 1
ATOM 963 C CA . TRP A 1 117 ? 26.178 2.690 7.792 1.00 53.22 117 TRP A CA 1
ATOM 964 C C . TRP A 1 117 ? 27.518 2.184 8.346 1.00 53.22 117 TRP A C 1
ATOM 966 O O . TRP A 1 117 ? 27.786 0.986 8.271 1.00 53.22 117 TRP A O 1
ATOM 976 N N . SER A 1 118 ? 28.339 3.053 8.949 1.00 54.38 118 SER A N 1
ATOM 977 C CA . SER A 1 118 ? 29.665 2.744 9.517 1.00 54.38 118 SER A CA 1
ATOM 978 C C . SER A 1 118 ? 29.695 1.661 10.618 1.00 54.38 118 SER A C 1
ATOM 980 O O . SER A 1 118 ? 30.759 1.330 11.136 1.00 54.38 118 SER A O 1
ATOM 982 N N . GLY A 1 119 ? 28.551 1.063 10.980 1.00 54.25 119 GLY A N 1
ATOM 983 C CA . GLY A 1 119 ? 28.469 -0.185 11.752 1.00 54.25 119 GLY A CA 1
ATOM 984 C C . GLY A 1 119 ? 28.855 -0.085 13.232 1.00 54.25 119 GLY A C 1
ATOM 985 O O . GLY A 1 119 ? 28.693 -1.054 13.974 1.00 54.25 119 GLY A O 1
ATOM 986 N N . ASN A 1 120 ? 29.302 1.079 13.702 1.00 49.41 120 ASN A N 1
ATOM 987 C CA . ASN A 1 120 ? 29.825 1.249 15.053 1.00 49.41 120 ASN A CA 1
ATOM 988 C C . ASN A 1 120 ? 28.713 1.586 16.065 1.00 49.41 120 ASN A C 1
ATOM 990 O O . ASN A 1 120 ? 28.645 2.685 16.614 1.00 49.41 120 ASN A O 1
ATOM 994 N N . ARG A 1 121 ? 27.751 0.669 16.258 1.00 57.44 121 ARG A N 1
ATOM 995 C CA . ARG A 1 121 ? 26.641 0.856 17.216 1.00 57.44 121 ARG A CA 1
ATOM 996 C C . ARG A 1 121 ? 26.394 -0.398 18.060 1.00 57.44 121 ARG A C 1
ATOM 998 O O . ARG A 1 121 ? 26.442 -1.523 17.552 1.00 57.44 121 ARG A O 1
ATOM 1005 N N . GLY A 1 122 ? 26.138 -0.177 19.352 1.00 62.34 122 GLY A N 1
ATOM 1006 C CA . GLY A 1 122 ? 25.925 -1.210 20.373 1.00 62.34 122 GLY A CA 1
ATOM 1007 C C . GLY A 1 122 ? 24.692 -2.095 20.144 1.00 62.34 122 GLY A C 1
ATOM 1008 O O . GLY A 1 122 ? 23.800 -1.756 19.365 1.00 62.34 122 GLY A O 1
ATOM 1009 N N . VAL A 1 123 ? 24.656 -3.236 20.845 1.00 69.88 123 VAL A N 1
ATOM 1010 C CA . VAL A 1 123 ? 23.682 -4.335 20.670 1.00 69.88 123 VAL A CA 1
ATOM 1011 C C . VAL A 1 123 ? 22.228 -3.858 20.752 1.00 69.88 123 VAL A C 1
ATOM 1013 O O . VAL A 1 123 ? 21.454 -4.139 19.844 1.00 69.88 123 VAL A O 1
ATOM 1016 N N . LEU A 1 124 ? 21.875 -3.050 21.759 1.00 63.03 124 LEU A N 1
ATOM 1017 C CA . LEU A 1 124 ? 20.504 -2.558 21.962 1.00 63.03 124 LEU A CA 1
ATOM 1018 C C . LEU A 1 124 ? 19.974 -1.758 20.760 1.00 63.03 124 LEU A C 1
ATOM 1020 O O . LEU A 1 124 ? 18.829 -1.917 20.349 1.00 63.03 124 LEU A O 1
ATOM 1024 N N . ARG A 1 125 ? 20.827 -0.929 20.146 1.00 62.72 125 ARG A N 1
ATOM 1025 C CA . ARG A 1 125 ? 20.447 -0.113 18.985 1.00 62.72 125 ARG A CA 1
ATOM 1026 C C . ARG A 1 125 ? 20.299 -0.951 17.715 1.00 62.72 125 ARG A C 1
ATOM 1028 O O . ARG A 1 125 ? 19.470 -0.613 16.877 1.00 62.72 125 ARG A O 1
ATOM 1035 N N . ARG A 1 126 ? 21.063 -2.044 17.590 1.00 64.12 126 ARG A N 1
ATOM 1036 C CA . ARG A 1 126 ? 20.892 -3.042 16.521 1.00 64.12 126 ARG A CA 1
ATOM 1037 C C . ARG A 1 126 ? 19.576 -3.800 16.671 1.00 64.12 126 ARG A C 1
ATOM 1039 O O . ARG A 1 126 ? 18.844 -3.903 15.693 1.00 64.12 126 ARG A O 1
ATOM 1046 N N . THR A 1 127 ? 19.245 -4.249 17.879 1.00 63.09 127 THR A N 1
ATOM 1047 C CA . THR A 1 127 ? 17.968 -4.922 18.156 1.00 63.09 127 THR A CA 1
ATOM 1048 C C . THR A 1 127 ? 16.786 -4.007 17.852 1.00 63.09 127 THR A C 1
ATOM 1050 O O . THR A 1 127 ? 15.901 -4.394 17.102 1.00 63.09 127 THR A O 1
ATOM 1053 N N . LEU A 1 128 ? 16.808 -2.756 18.323 1.00 60.53 128 LEU A N 1
ATOM 1054 C CA . LEU A 1 128 ? 15.739 -1.792 18.035 1.00 60.53 128 LEU A CA 1
ATOM 1055 C C . LEU A 1 128 ? 15.614 -1.467 16.537 1.00 60.53 128 LEU A C 1
ATOM 1057 O O . LEU A 1 128 ? 14.505 -1.273 16.054 1.00 60.53 128 LEU A O 1
ATOM 1061 N N . SER A 1 129 ? 16.721 -1.456 15.784 1.00 61.22 129 SER A N 1
ATOM 1062 C CA . SER A 1 129 ? 16.672 -1.203 14.336 1.00 61.22 129 SER A CA 1
ATOM 1063 C C . SER A 1 129 ? 16.037 -2.330 13.516 1.00 61.22 129 SER A C 1
ATOM 1065 O O . SER A 1 129 ? 15.600 -2.074 12.400 1.00 61.22 129 SER A O 1
ATOM 1067 N N . GLN A 1 130 ? 15.941 -3.552 14.052 1.00 60.50 130 GLN A N 1
ATOM 1068 C CA . GLN A 1 130 ? 15.213 -4.645 13.388 1.00 60.50 130 GLN A CA 1
ATOM 1069 C C . GLN A 1 130 ? 13.698 -4.411 13.386 1.00 60.50 130 GLN A C 1
ATOM 1071 O O . GLN A 1 130 ? 12.999 -4.937 12.528 1.00 60.50 130 GLN A O 1
ATOM 1076 N N . PHE A 1 131 ? 13.202 -3.590 14.315 1.00 55.44 131 PHE A N 1
ATOM 1077 C CA . PHE A 1 131 ? 11.793 -3.203 14.412 1.00 55.44 131 PHE A CA 1
ATOM 1078 C C . PHE A 1 131 ? 11.487 -1.895 13.671 1.00 55.44 131 PHE A C 1
ATOM 1080 O O . PHE A 1 131 ? 10.372 -1.385 13.738 1.00 55.44 131 PHE A O 1
ATOM 1087 N N . THR A 1 132 ? 12.471 -1.341 12.957 1.00 56.19 132 THR A N 1
ATOM 1088 C CA . THR A 1 132 ? 12.278 -0.203 12.057 1.00 56.19 132 THR A CA 1
ATOM 1089 C C . THR A 1 132 ? 12.421 -0.658 10.608 1.00 56.19 132 THR A C 1
ATOM 1091 O O . THR A 1 132 ? 13.266 -1.507 10.325 1.00 56.19 132 THR A O 1
ATOM 1094 N N . PRO A 1 133 ? 11.639 -0.100 9.674 1.00 56.56 133 PRO A N 1
ATOM 1095 C CA . PRO A 1 133 ? 11.737 -0.462 8.267 1.00 56.56 133 PRO A CA 1
ATOM 1096 C C . PRO A 1 133 ? 13.114 -0.125 7.679 1.00 56.56 133 PRO A C 1
ATOM 1098 O O . PRO A 1 133 ? 13.756 0.847 8.079 1.00 56.56 133 PRO A O 1
ATOM 1101 N N . PHE A 1 134 ? 13.548 -0.910 6.686 1.00 53.50 134 PHE A N 1
ATOM 1102 C CA . PHE A 1 134 ? 14.853 -0.748 6.028 1.00 53.50 134 PHE A CA 1
ATOM 1103 C C . PHE A 1 134 ? 15.017 0.620 5.341 1.00 53.50 134 PHE A C 1
ATOM 1105 O O . PHE A 1 134 ? 16.120 1.158 5.278 1.00 53.50 134 PHE A O 1
ATOM 1112 N N . SER A 1 135 ? 13.919 1.206 4.853 1.00 60.88 135 SER A N 1
ATOM 1113 C CA . SER A 1 135 ? 13.882 2.588 4.372 1.00 60.88 135 SER A CA 1
ATOM 1114 C C . SER A 1 135 ? 12.587 3.278 4.792 1.00 60.88 135 SER A C 1
ATOM 1116 O O . SER A 1 135 ? 11.557 2.622 4.956 1.00 60.88 135 SER A O 1
ATOM 1118 N N . TRP A 1 136 ? 12.642 4.604 4.920 1.00 62.03 136 TRP A N 1
ATOM 1119 C CA . TRP A 1 136 ? 11.500 5.478 5.210 1.00 62.03 136 TRP A CA 1
ATOM 1120 C C . TRP A 1 136 ? 10.915 6.120 3.944 1.00 62.03 136 TRP A C 1
ATOM 1122 O O . TRP A 1 136 ? 10.257 7.151 4.033 1.00 62.03 136 TRP A O 1
ATOM 1132 N N . SER A 1 137 ? 11.156 5.530 2.766 1.00 59.53 137 SER A N 1
ATOM 1133 C CA . SER A 1 137 ? 10.628 6.057 1.506 1.00 59.53 137 SER A CA 1
ATOM 1134 C C . SER A 1 137 ? 9.099 6.065 1.501 1.00 59.53 137 SER A C 1
ATOM 1136 O O . SER A 1 137 ? 8.460 5.202 2.123 1.00 59.53 137 SER A O 1
ATOM 1138 N N . ARG A 1 138 ? 8.526 7.021 0.763 1.00 61.66 138 ARG A N 1
ATOM 1139 C CA . ARG A 1 138 ? 7.089 7.066 0.468 1.00 61.66 138 ARG A CA 1
ATOM 1140 C C . ARG A 1 138 ? 6.635 5.816 -0.282 1.00 61.66 138 ARG A C 1
ATOM 1142 O O . ARG A 1 138 ? 7.405 5.230 -1.044 1.00 61.66 138 ARG A O 1
ATOM 1149 N N . TYR A 1 139 ? 5.392 5.418 -0.024 1.00 74.25 139 TYR A N 1
ATOM 1150 C CA . TYR A 1 139 ? 4.717 4.330 -0.722 1.00 74.25 139 TYR A CA 1
ATOM 1151 C C . TYR A 1 139 ? 3.722 4.920 -1.713 1.00 74.25 139 TYR A C 1
ATOM 1153 O O . TYR A 1 139 ? 2.829 5.664 -1.318 1.00 74.25 139 TYR A O 1
ATOM 1161 N N . ASP A 1 140 ? 3.866 4.554 -2.981 1.00 72.56 140 ASP A N 1
ATOM 1162 C CA . ASP A 1 140 ? 2.941 4.916 -4.046 1.00 72.56 140 ASP A CA 1
ATOM 1163 C C . ASP A 1 140 ? 2.174 3.661 -4.468 1.00 72.56 140 ASP A C 1
ATOM 1165 O O . ASP A 1 140 ? 2.625 2.832 -5.259 1.00 72.56 140 ASP A O 1
ATOM 1169 N N . TRP A 1 141 ? 0.986 3.498 -3.886 1.00 76.62 141 TRP A N 1
ATOM 1170 C CA . TRP A 1 141 ? 0.148 2.313 -4.089 1.00 76.62 141 TRP A CA 1
ATOM 1171 C C . TRP A 1 141 ? -0.458 2.232 -5.499 1.00 76.62 141 TRP A C 1
ATOM 1173 O O . TRP A 1 141 ? -0.801 1.139 -5.943 1.00 76.62 141 TRP A O 1
ATOM 1183 N N . GLU A 1 142 ? -0.590 3.377 -6.186 1.00 75.00 142 GLU A N 1
ATOM 1184 C CA . GLU A 1 142 ? -1.126 3.527 -7.555 1.00 75.00 142 GLU A CA 1
ATOM 1185 C C . GLU A 1 142 ? -2.354 2.646 -7.827 1.00 75.00 142 GLU A C 1
ATOM 1187 O O . GLU A 1 142 ? -2.424 1.873 -8.785 1.00 75.00 142 GLU A O 1
ATOM 1192 N N . VAL A 1 143 ? -3.334 2.788 -6.939 1.00 82.44 143 VAL A N 1
ATOM 1193 C CA . VAL A 1 143 ? -4.523 1.939 -6.806 1.00 82.44 143 VAL A CA 1
ATOM 1194 C C . VAL A 1 143 ? -5.250 1.686 -8.132 1.00 82.44 143 VAL A C 1
ATOM 1196 O O . VAL A 1 143 ? -5.697 0.572 -8.375 1.00 82.44 143 VAL A O 1
ATOM 1199 N N . PHE A 1 144 ? -5.326 2.685 -9.012 1.00 81.00 144 PHE A N 1
ATOM 1200 C CA . PHE A 1 144 ? -6.064 2.613 -10.279 1.00 81.00 144 PHE A CA 1
ATOM 1201 C C . PHE A 1 144 ? -5.187 2.317 -11.509 1.00 81.00 144 PHE A C 1
ATOM 1203 O O . PHE A 1 144 ? -5.652 2.477 -12.630 1.00 81.00 144 PHE A O 1
ATOM 1210 N N . SER A 1 145 ? -3.934 1.883 -11.320 1.00 76.62 145 SER A N 1
ATOM 1211 C CA . SER A 1 145 ? -3.017 1.553 -12.431 1.00 76.62 145 SER A CA 1
ATOM 1212 C C . SER A 1 145 ? -3.440 0.317 -13.230 1.00 76.62 145 SER A C 1
ATOM 1214 O O . SER A 1 145 ? -3.184 0.229 -14.423 1.00 76.62 145 SER A O 1
ATOM 1216 N N . SER A 1 146 ? -4.075 -0.655 -12.579 1.00 82.94 146 SER A N 1
ATOM 1217 C CA . SER A 1 146 ? -4.706 -1.806 -13.224 1.00 82.94 146 SER A CA 1
ATOM 1218 C C . SER A 1 146 ? -5.740 -2.412 -12.284 1.00 82.94 146 SER A C 1
ATOM 1220 O O . SER A 1 146 ? -5.656 -2.243 -11.064 1.00 82.94 146 SER A O 1
ATOM 1222 N N . PHE A 1 147 ? -6.684 -3.183 -12.826 1.00 87.00 147 PHE A N 1
ATOM 1223 C CA . PHE A 1 147 ? -7.657 -3.893 -11.996 1.00 87.00 147 PHE A CA 1
ATOM 1224 C C . PHE A 1 147 ? -6.974 -4.872 -11.025 1.00 87.00 147 PHE A C 1
ATOM 1226 O O . PHE A 1 147 ? -7.360 -4.971 -9.861 1.00 87.00 147 PHE A O 1
ATOM 1233 N N . LYS A 1 148 ? -5.899 -5.541 -11.470 1.00 87.12 148 LYS A N 1
ATOM 1234 C CA . LYS A 1 148 ? -5.076 -6.409 -10.613 1.00 87.12 148 LYS A CA 1
ATOM 1235 C C . LYS A 1 148 ? -4.482 -5.623 -9.442 1.00 87.12 148 LYS A C 1
ATOM 1237 O O . LYS A 1 148 ? -4.559 -6.086 -8.306 1.00 87.12 148 LYS A O 1
ATOM 1242 N N . ARG A 1 149 ? -3.915 -4.438 -9.701 1.00 86.38 149 ARG A N 1
ATOM 1243 C CA . ARG A 1 149 ? -3.345 -3.574 -8.655 1.00 86.38 149 ARG A CA 1
ATOM 1244 C C . ARG A 1 149 ? -4.422 -3.119 -7.676 1.00 86.38 149 ARG A C 1
ATOM 1246 O O . ARG A 1 149 ? -4.236 -3.283 -6.475 1.00 86.38 149 ARG A O 1
ATOM 1253 N N . PHE A 1 150 ? -5.561 -2.647 -8.182 1.00 90.25 150 PHE A N 1
ATOM 1254 C CA . PHE A 1 150 ? -6.713 -2.273 -7.363 1.00 90.25 150 PHE A CA 1
ATOM 1255 C C . PHE A 1 150 ? -7.125 -3.413 -6.425 1.00 90.25 150 PHE A C 1
ATOM 1257 O O . PHE A 1 150 ? -7.212 -3.211 -5.216 1.00 90.25 150 PHE A O 1
ATOM 1264 N N . ALA A 1 151 ? -7.320 -4.619 -6.968 1.00 91.88 151 ALA A N 1
ATOM 1265 C CA . ALA A 1 151 ? -7.741 -5.783 -6.196 1.00 91.88 151 ALA A CA 1
ATOM 1266 C C . ALA A 1 151 ? -6.727 -6.142 -5.099 1.00 91.88 151 ALA A C 1
ATOM 1268 O O . ALA A 1 151 ? -7.113 -6.413 -3.964 1.00 91.88 151 ALA A O 1
ATOM 1269 N N . LEU A 1 152 ? -5.428 -6.082 -5.401 1.00 92.69 152 LEU A N 1
ATOM 1270 C CA . LEU A 1 152 ? -4.373 -6.329 -4.416 1.00 92.69 152 LEU A CA 1
ATOM 1271 C C . LEU A 1 152 ? -4.340 -5.258 -3.314 1.00 92.69 152 LEU A C 1
ATOM 1273 O O . LEU A 1 152 ? -4.161 -5.595 -2.144 1.00 92.69 152 LEU A O 1
ATOM 1277 N N . VAL A 1 153 ? -4.548 -3.979 -3.634 1.00 93.06 153 VAL A N 1
ATOM 1278 C CA . VAL A 1 153 ? -4.652 -2.930 -2.603 1.00 93.06 153 VAL A CA 1
ATOM 1279 C C . VAL A 1 153 ? -5.917 -3.119 -1.761 1.00 93.06 153 VAL A C 1
ATOM 1281 O O . VAL A 1 153 ? -5.856 -3.018 -0.536 1.00 93.06 153 VAL A O 1
ATOM 1284 N N . ALA A 1 154 ? -7.044 -3.466 -2.389 1.00 94.25 154 ALA A N 1
ATOM 1285 C CA . ALA A 1 154 ? -8.301 -3.742 -1.699 1.00 94.25 154 ALA A CA 1
ATOM 1286 C C . ALA A 1 154 ? -8.176 -4.921 -0.718 1.00 94.25 154 ALA A C 1
ATOM 1288 O O . ALA A 1 154 ? -8.700 -4.845 0.391 1.00 94.25 154 ALA A O 1
ATOM 1289 N N . VAL A 1 155 ? -7.421 -5.970 -1.071 1.00 94.88 155 VAL A N 1
ATOM 1290 C CA . VAL A 1 155 ? -7.090 -7.075 -0.151 1.00 94.88 155 VAL A CA 1
ATOM 1291 C C . VAL A 1 155 ? -6.307 -6.576 1.065 1.00 94.88 155 VAL A C 1
ATOM 1293 O O . VAL A 1 155 ? -6.606 -6.990 2.184 1.00 94.88 155 VAL A O 1
ATOM 1296 N N . ALA A 1 156 ? -5.348 -5.661 0.885 1.00 94.69 156 ALA A N 1
ATOM 1297 C CA . ALA A 1 156 ? -4.599 -5.088 2.005 1.00 94.69 156 ALA A CA 1
ATOM 1298 C C . ALA A 1 156 ? -5.522 -4.333 2.971 1.00 94.69 156 ALA A C 1
ATOM 1300 O O . ALA A 1 156 ? -5.472 -4.567 4.178 1.00 94.69 156 ALA A O 1
ATOM 1301 N N . VAL A 1 157 ? -6.396 -3.474 2.432 1.00 95.62 157 VAL A N 1
ATOM 1302 C CA . VAL A 1 157 ? -7.400 -2.736 3.215 1.00 95.62 157 VAL A CA 1
ATOM 1303 C C . VAL A 1 157 ? -8.324 -3.713 3.945 1.00 95.62 157 VAL A C 1
ATOM 1305 O O . VAL A 1 157 ? -8.505 -3.586 5.153 1.00 95.62 157 VAL A O 1
ATOM 1308 N N . PHE A 1 158 ? -8.838 -4.731 3.251 1.00 96.06 158 PHE A N 1
ATOM 1309 C CA . PHE A 1 158 ? -9.707 -5.754 3.834 1.00 96.06 158 PHE A CA 1
ATOM 1310 C C . PHE A 1 158 ? -9.050 -6.482 5.014 1.00 96.06 158 PHE A C 1
ATOM 1312 O O . PHE A 1 158 ? -9.654 -6.587 6.078 1.00 96.06 158 PHE A O 1
ATOM 1319 N N . VAL A 1 159 ? -7.804 -6.945 4.864 1.00 95.31 159 VAL A N 1
ATOM 1320 C CA . VAL A 1 159 ? -7.079 -7.627 5.949 1.00 95.31 159 VAL A CA 1
ATOM 1321 C C . VAL A 1 159 ? -6.902 -6.707 7.159 1.00 95.31 159 VAL A C 1
ATOM 1323 O O . VAL A 1 159 ? -7.100 -7.152 8.289 1.00 95.31 159 VAL A O 1
ATOM 1326 N N . CYS A 1 160 ? -6.580 -5.428 6.944 1.00 95.31 160 CYS A N 1
ATOM 1327 C CA . CYS A 1 160 ? -6.440 -4.460 8.036 1.00 95.31 160 CYS A CA 1
ATOM 1328 C C . CYS A 1 160 ? -7.762 -4.255 8.777 1.00 95.31 160 CYS A C 1
ATOM 1330 O O . CYS A 1 160 ? -7.799 -4.359 10.000 1.00 95.31 160 CYS A O 1
ATOM 1332 N N . LEU A 1 161 ? -8.852 -4.055 8.034 1.00 96.56 161 LEU A N 1
ATOM 1333 C CA . LEU A 1 161 ? -10.188 -3.894 8.599 1.00 96.56 161 LEU A CA 1
ATOM 1334 C C . LEU A 1 161 ? -10.628 -5.125 9.400 1.00 96.56 161 LEU A C 1
ATOM 1336 O O . LEU A 1 161 ? -11.155 -4.973 10.495 1.00 96.56 161 LEU A O 1
ATOM 1340 N N . VAL A 1 162 ? -10.367 -6.342 8.909 1.00 95.69 162 VAL A N 1
ATOM 1341 C CA . VAL A 1 162 ? -10.667 -7.583 9.647 1.00 95.69 162 VAL A CA 1
ATOM 1342 C C . VAL A 1 162 ? -9.891 -7.647 10.964 1.00 95.69 162 VAL A C 1
ATOM 1344 O O . VAL A 1 162 ? -10.468 -7.950 12.007 1.00 95.69 162 VAL A O 1
ATOM 1347 N N . VAL A 1 163 ? -8.591 -7.346 10.938 1.00 94.38 163 VAL A N 1
ATOM 1348 C CA . VAL A 1 163 ? -7.739 -7.368 12.139 1.00 94.38 163 VAL A CA 1
ATOM 1349 C C . VAL A 1 163 ? -8.183 -6.320 13.169 1.00 94.38 163 VAL A C 1
ATOM 1351 O O . VAL A 1 163 ? -8.181 -6.601 14.372 1.00 94.38 163 VAL A O 1
ATOM 1354 N N . GLU A 1 164 ? -8.589 -5.135 12.714 1.00 93.81 164 GLU A N 1
ATOM 1355 C CA . GLU A 1 164 ? -9.120 -4.068 13.571 1.00 93.81 164 GLU A CA 1
ATOM 1356 C C . GLU A 1 164 ? -10.474 -4.451 14.165 1.00 93.81 164 GLU A C 1
ATOM 1358 O O . GLU A 1 164 ? -10.655 -4.393 15.382 1.00 93.81 164 GLU A O 1
ATOM 1363 N N . LEU A 1 165 ? -11.388 -4.957 13.339 1.00 93.50 165 LEU A N 1
ATOM 1364 C CA . LEU A 1 165 ? -12.710 -5.402 13.764 1.00 93.50 165 LEU A CA 1
ATOM 1365 C C . LEU A 1 165 ? -12.621 -6.542 14.797 1.00 93.50 165 LEU A C 1
ATOM 1367 O O . LEU A 1 165 ? -13.335 -6.541 15.806 1.00 93.50 165 LEU A O 1
ATOM 1371 N N . ASN A 1 166 ? -11.669 -7.466 14.625 1.00 93.44 166 ASN A N 1
ATOM 1372 C CA . ASN A 1 166 ? -11.397 -8.539 15.586 1.00 93.44 166 ASN A CA 1
ATOM 1373 C C . ASN A 1 166 ? -11.054 -8.016 16.990 1.00 93.44 166 ASN A C 1
ATOM 1375 O O . ASN A 1 166 ? -11.319 -8.706 17.977 1.00 93.44 166 ASN A O 1
ATOM 1379 N N . ALA A 1 167 ? -10.498 -6.806 17.118 1.00 91.50 167 ALA A N 1
ATOM 1380 C CA . ALA A 1 167 ? -10.206 -6.217 18.423 1.00 91.50 167 ALA A CA 1
ATOM 1381 C C . ALA A 1 167 ? -11.458 -5.958 19.267 1.00 91.50 167 ALA A C 1
ATOM 1383 O O . ALA A 1 167 ? -11.367 -5.992 20.495 1.00 91.50 167 ALA A O 1
ATOM 1384 N N . PHE A 1 168 ? -12.608 -5.753 18.627 1.00 91.06 168 PHE A N 1
ATOM 1385 C CA . PHE A 1 168 ? -13.888 -5.516 19.290 1.00 91.06 168 PHE A CA 1
ATOM 1386 C C . PHE A 1 168 ? -14.715 -6.799 19.380 1.00 91.06 168 PHE A C 1
ATOM 1388 O O . PHE A 1 168 ? -15.241 -7.125 20.447 1.00 91.06 168 PHE A O 1
ATOM 1395 N N . PHE A 1 169 ? -14.753 -7.598 18.307 1.00 89.75 169 PHE A N 1
ATOM 1396 C CA . PHE A 1 169 ? -15.480 -8.871 18.304 1.00 89.75 169 PHE A CA 1
ATOM 1397 C C . PHE A 1 169 ? -14.960 -9.852 19.350 1.00 89.75 169 PHE A C 1
ATOM 1399 O O . PHE A 1 169 ? -15.760 -10.502 20.019 1.00 89.75 169 PHE A O 1
ATOM 1406 N N . LEU A 1 170 ? -13.643 -9.955 19.548 1.00 89.00 170 LEU A N 1
ATOM 1407 C CA . LEU A 1 170 ? -13.092 -10.850 20.570 1.00 89.00 170 LEU A CA 1
ATOM 1408 C C . LEU A 1 170 ? -13.460 -10.403 21.987 1.00 89.00 170 LEU A C 1
ATOM 1410 O O . LEU A 1 170 ? -13.781 -11.247 22.820 1.00 89.00 170 LEU A O 1
ATOM 1414 N N . LEU A 1 171 ? -13.448 -9.094 22.261 1.00 86.81 171 LEU A N 1
ATOM 1415 C CA . LEU A 1 171 ? -13.881 -8.556 23.554 1.00 86.81 171 LEU A CA 1
ATOM 1416 C C . LEU A 1 171 ? -15.356 -8.884 23.817 1.00 86.81 171 LEU A C 1
ATOM 1418 O O . LEU A 1 171 ? -15.682 -9.406 24.884 1.00 86.81 171 LEU A O 1
ATOM 1422 N N . SER A 1 172 ? -16.216 -8.621 22.828 1.00 83.88 172 SER A N 1
ATOM 1423 C CA . SER A 1 172 ? -17.663 -8.842 22.914 1.00 83.88 172 SER A CA 1
ATOM 1424 C C . SER A 1 172 ? -18.010 -10.331 23.047 1.00 83.88 172 SER A C 1
ATOM 1426 O O . SER A 1 172 ? -18.636 -10.745 24.020 1.00 83.88 172 SER A O 1
ATOM 1428 N N . THR A 1 173 ? -17.520 -11.176 22.135 1.00 84.00 173 THR A N 1
ATOM 1429 C CA . THR A 1 173 ? -17.848 -12.615 22.112 1.00 84.00 173 THR A CA 1
ATOM 1430 C C . THR A 1 173 ? -17.303 -13.384 23.311 1.00 84.00 173 THR A C 1
ATOM 1432 O O . THR A 1 173 ? -17.975 -14.271 23.836 1.00 84.00 173 THR A O 1
ATOM 1435 N N . LEU A 1 174 ? -16.103 -13.043 23.790 1.00 83.56 174 LEU A N 1
ATOM 1436 C CA . LEU A 1 174 ? -15.497 -13.706 24.947 1.00 83.56 174 LEU A CA 1
ATOM 1437 C C . LEU A 1 174 ? -15.884 -13.053 26.283 1.00 83.56 174 LEU A C 1
ATOM 1439 O O . LEU A 1 174 ? -15.412 -13.507 27.329 1.00 83.56 174 LEU A O 1
ATOM 1443 N N . ASN A 1 175 ? -16.738 -12.021 26.267 1.00 79.31 175 ASN A N 1
ATOM 1444 C CA . ASN A 1 175 ? -17.137 -11.243 27.443 1.00 79.31 175 ASN A CA 1
ATOM 1445 C C . ASN A 1 175 ? -15.927 -10.765 28.269 1.00 79.31 175 ASN A C 1
ATOM 1447 O O . ASN A 1 175 ? -15.885 -10.899 29.497 1.00 79.31 175 ASN A O 1
ATOM 1451 N N . ILE A 1 176 ? -14.903 -10.249 27.585 1.00 82.69 176 ILE A N 1
ATOM 1452 C CA . ILE A 1 176 ? -13.712 -9.691 28.229 1.00 82.69 176 ILE A CA 1
ATOM 1453 C C . ILE A 1 176 ? -14.018 -8.235 28.610 1.00 82.69 176 ILE A C 1
ATOM 1455 O O . ILE A 1 176 ? -14.394 -7.446 27.740 1.00 82.69 176 ILE A O 1
ATOM 1459 N N . PRO A 1 177 ? -13.839 -7.833 29.882 1.00 81.50 177 PRO A N 1
ATOM 1460 C CA . PRO A 1 177 ? -14.027 -6.443 30.283 1.00 81.50 177 PRO A CA 1
ATOM 1461 C C . PRO A 1 177 ? -13.090 -5.510 29.508 1.00 81.50 177 PRO A C 1
ATOM 1463 O O . PRO A 1 177 ? -11.891 -5.770 29.424 1.00 81.50 177 PRO A O 1
ATOM 1466 N N . LYS A 1 178 ? -13.602 -4.381 29.009 1.00 78.50 178 LYS A N 1
ATOM 1467 C CA . LYS A 1 178 ? -12.801 -3.387 28.265 1.00 78.50 178 LYS A CA 1
ATOM 1468 C C . LYS A 1 178 ? -11.635 -2.800 29.058 1.00 78.50 178 LYS A C 1
ATOM 1470 O O . LYS A 1 178 ? -10.631 -2.392 28.484 1.00 78.50 178 LYS A O 1
ATOM 1475 N N . GLU A 1 179 ? -11.784 -2.747 30.380 1.00 78.69 179 GLU A N 1
ATOM 1476 C CA . GLU A 1 179 ? -10.738 -2.275 31.290 1.00 78.69 179 GLU A CA 1
ATOM 1477 C C . GLU A 1 179 ? -9.530 -3.218 31.315 1.00 78.69 179 GLU A C 1
ATOM 1479 O O . GLU A 1 179 ? -8.418 -2.796 31.643 1.00 78.69 179 GLU A O 1
ATOM 1484 N N . SER A 1 180 ? -9.726 -4.484 30.923 1.00 83.31 180 SER A N 1
ATOM 1485 C CA . SER A 1 180 ? -8.659 -5.472 30.883 1.00 83.31 180 SER A CA 1
ATOM 1486 C C . SER A 1 180 ? -7.556 -5.051 29.913 1.00 83.31 180 SER A C 1
ATOM 1488 O O . SER A 1 180 ? -7.782 -4.598 28.787 1.00 83.31 180 SER A O 1
ATOM 1490 N N . HIS A 1 181 ? -6.314 -5.248 30.344 1.00 84.88 181 HIS A N 1
ATOM 1491 C CA . HIS A 1 181 ? -5.141 -4.906 29.550 1.00 84.88 181 HIS A CA 1
ATOM 1492 C C . HIS A 1 181 ? -4.868 -5.900 28.411 1.00 84.88 181 HIS A C 1
ATOM 1494 O O . HIS A 1 181 ? -4.039 -5.601 27.551 1.00 84.88 181 HIS A O 1
ATOM 1500 N N . ILE A 1 182 ? -5.579 -7.037 28.352 1.00 85.88 182 ILE A N 1
ATOM 1501 C CA . ILE A 1 182 ? -5.394 -8.073 27.320 1.00 85.88 182 ILE A CA 1
ATOM 1502 C C . ILE A 1 182 ? -5.463 -7.473 25.919 1.00 85.88 182 ILE A C 1
ATOM 1504 O O . ILE A 1 182 ? -4.543 -7.664 25.124 1.00 85.88 182 ILE A O 1
ATOM 1508 N N . ASN A 1 183 ? -6.529 -6.724 25.616 1.00 87.75 183 ASN A N 1
ATOM 1509 C CA . ASN A 1 183 ? -6.703 -6.191 24.269 1.00 87.75 183 ASN A CA 1
ATOM 1510 C C . ASN A 1 183 ? -5.675 -5.095 23.960 1.00 87.75 183 ASN A C 1
ATOM 1512 O O . ASN A 1 183 ? -5.192 -5.017 22.838 1.00 87.75 183 ASN A O 1
ATOM 1516 N N . LYS A 1 184 ? -5.253 -4.316 24.967 1.00 87.81 184 LYS A N 1
ATOM 1517 C CA . LYS A 1 184 ? -4.196 -3.298 24.824 1.00 87.81 184 LYS A CA 1
ATOM 1518 C C . LYS A 1 184 ? -2.857 -3.944 24.445 1.00 87.81 184 LYS A C 1
ATOM 1520 O O . LYS A 1 184 ? -2.207 -3.506 23.498 1.00 87.81 184 LYS A O 1
ATOM 1525 N N . TYR A 1 185 ? -2.461 -5.016 25.139 1.00 89.38 185 TYR A N 1
ATOM 1526 C CA . TYR A 1 185 ? -1.232 -5.752 24.820 1.00 89.38 185 TYR A CA 1
ATOM 1527 C C . TYR A 1 185 ? -1.315 -6.471 23.476 1.00 89.38 185 TYR A C 1
ATOM 1529 O O . TYR A 1 185 ? -0.362 -6.417 22.697 1.00 89.38 185 TYR A O 1
ATOM 1537 N N . ARG A 1 186 ? -2.460 -7.094 23.179 1.00 91.31 186 ARG A N 1
ATOM 1538 C CA . ARG A 1 186 ? -2.720 -7.734 21.887 1.00 91.31 186 ARG A CA 1
ATOM 1539 C C . ARG A 1 186 ? -2.581 -6.728 20.744 1.00 91.31 186 ARG A C 1
ATOM 1541 O O . ARG A 1 186 ? -1.800 -6.971 19.835 1.00 91.31 186 ARG A O 1
ATOM 1548 N N . LEU A 1 187 ? -3.269 -5.588 20.813 1.00 90.62 187 LEU A N 1
ATOM 1549 C CA . LEU A 1 187 ? -3.207 -4.541 19.788 1.00 90.62 187 LEU A CA 1
ATOM 1550 C C . LEU A 1 187 ? -1.787 -4.004 19.585 1.00 90.62 187 LEU A C 1
ATOM 1552 O O . LEU A 1 187 ? -1.366 -3.821 18.447 1.00 90.62 187 LEU A O 1
ATOM 1556 N N . CYS A 1 188 ? -1.022 -3.822 20.665 1.00 90.75 188 CYS A N 1
ATOM 1557 C CA . CYS A 1 188 ? 0.382 -3.422 20.571 1.00 90.75 188 CYS A CA 1
ATOM 1558 C C . CYS A 1 188 ? 1.223 -4.457 19.801 1.00 90.75 188 CYS A C 1
ATOM 1560 O O . CYS A 1 188 ? 1.979 -4.096 18.901 1.00 90.75 188 CYS A O 1
ATOM 1562 N N . LEU A 1 189 ? 1.056 -5.750 20.097 1.00 91.06 189 LEU A N 1
ATOM 1563 C CA . LEU A 1 189 ? 1.772 -6.827 19.407 1.00 91.06 189 LEU A CA 1
ATOM 1564 C C . LEU A 1 189 ? 1.377 -6.921 17.927 1.00 91.06 189 LEU A C 1
ATOM 1566 O O . LEU A 1 189 ? 2.249 -7.012 17.065 1.00 91.06 189 LEU A O 1
ATOM 1570 N N . ILE A 1 190 ? 0.077 -6.855 17.634 1.00 92.75 190 ILE A N 1
ATOM 1571 C CA . ILE A 1 190 ? -0.459 -6.869 16.267 1.00 92.75 190 ILE A CA 1
ATOM 1572 C C . ILE A 1 190 ? 0.069 -5.680 15.465 1.00 92.75 190 ILE A C 1
ATOM 1574 O O . ILE A 1 190 ? 0.496 -5.856 14.328 1.00 92.75 190 ILE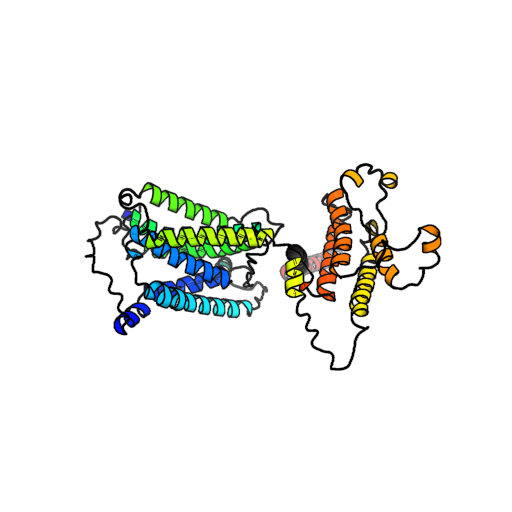 A O 1
ATOM 1578 N N . PHE A 1 191 ? 0.118 -4.487 16.062 1.00 91.19 191 PHE A N 1
ATOM 1579 C CA . PHE A 1 191 ? 0.694 -3.308 15.422 1.00 91.19 191 PHE A CA 1
ATOM 1580 C C . PHE A 1 191 ? 2.182 -3.502 15.094 1.00 91.19 191 PHE A C 1
ATOM 1582 O O . PHE A 1 191 ? 2.609 -3.233 13.972 1.00 91.19 191 PHE A O 1
ATOM 1589 N N . MET A 1 192 ? 2.969 -4.035 16.035 1.00 89.56 192 MET A N 1
ATOM 1590 C CA . MET A 1 192 ? 4.402 -4.283 15.822 1.00 89.56 192 MET A CA 1
ATOM 1591 C C . MET A 1 192 ? 4.673 -5.335 14.739 1.00 89.56 192 MET A C 1
ATOM 1593 O O . MET A 1 192 ? 5.632 -5.184 13.986 1.00 89.56 192 MET A O 1
ATOM 1597 N N . LEU A 1 193 ? 3.833 -6.371 14.625 1.00 90.94 193 LEU A N 1
ATOM 1598 C CA . LEU A 1 193 ? 3.891 -7.348 13.526 1.00 90.94 193 LEU A CA 1
ATOM 1599 C C . LEU A 1 193 ? 3.377 -6.768 12.199 1.00 90.94 193 LEU A C 1
ATOM 1601 O O . LEU A 1 193 ? 3.867 -7.133 11.128 1.00 90.94 193 LEU A O 1
ATOM 1605 N N . GLY A 1 194 ? 2.425 -5.837 12.269 1.00 91.50 194 GLY A N 1
ATOM 1606 C CA . GLY A 1 194 ? 1.853 -5.138 11.123 1.00 91.50 194 GLY A CA 1
ATOM 1607 C C . GLY A 1 194 ? 2.876 -4.295 10.363 1.00 91.50 194 GLY A C 1
ATOM 1608 O O . GLY A 1 194 ? 2.843 -4.275 9.137 1.00 91.50 194 GLY A O 1
ATOM 1609 N N . ILE A 1 195 ? 3.833 -3.662 11.052 1.00 89.75 195 ILE A N 1
ATOM 1610 C CA . ILE A 1 195 ? 4.869 -2.821 10.420 1.00 89.75 195 ILE A CA 1
ATOM 1611 C C . ILE A 1 195 ? 5.688 -3.586 9.357 1.00 89.75 195 ILE A C 1
ATOM 1613 O O . ILE A 1 195 ? 5.696 -3.157 8.196 1.00 89.75 195 ILE A O 1
ATOM 1617 N N . PRO A 1 196 ? 6.385 -4.696 9.684 1.00 89.25 196 PRO A N 1
ATOM 1618 C CA . PRO A 1 196 ? 7.117 -5.464 8.682 1.00 89.25 196 PRO A CA 1
ATOM 1619 C C . PRO A 1 196 ? 6.178 -6.145 7.680 1.00 89.25 196 PRO A C 1
ATOM 1621 O O . PRO A 1 196 ? 6.506 -6.196 6.498 1.00 89.25 196 PRO A O 1
ATOM 1624 N N . ALA A 1 197 ? 4.991 -6.596 8.102 1.00 92.75 197 ALA A N 1
ATOM 1625 C CA . ALA A 1 197 ? 4.004 -7.201 7.208 1.00 92.75 197 ALA A CA 1
ATOM 1626 C C . ALA A 1 197 ? 3.519 -6.240 6.109 1.00 92.75 197 ALA A C 1
ATOM 1628 O O . ALA A 1 197 ? 3.469 -6.619 4.940 1.00 92.75 197 ALA A O 1
ATOM 1629 N N . ALA A 1 198 ? 3.211 -4.988 6.458 1.00 91.56 198 ALA A N 1
ATOM 1630 C CA . ALA A 1 198 ? 2.797 -3.958 5.508 1.00 91.56 198 ALA A CA 1
ATOM 1631 C C . ALA A 1 198 ? 3.921 -3.625 4.517 1.00 91.56 198 ALA A C 1
ATOM 1633 O O . ALA A 1 198 ? 3.666 -3.450 3.327 1.00 91.56 198 ALA A O 1
ATOM 1634 N N . SER A 1 199 ? 5.173 -3.591 4.990 1.00 87.38 199 SER A N 1
ATOM 1635 C CA . SER A 1 199 ? 6.345 -3.403 4.128 1.00 87.38 199 SER A CA 1
ATOM 1636 C C . SER A 1 199 ? 6.533 -4.560 3.143 1.00 87.38 199 SER A C 1
ATOM 1638 O O . SER A 1 199 ? 6.737 -4.313 1.958 1.00 87.38 199 SER A O 1
ATOM 1640 N N . GLU A 1 200 ? 6.452 -5.807 3.615 1.00 89.88 200 GLU A N 1
ATOM 1641 C CA . GLU A 1 200 ? 6.560 -7.003 2.769 1.00 89.88 200 GLU A CA 1
ATOM 1642 C C . GLU A 1 200 ? 5.430 -7.075 1.740 1.00 89.88 200 GLU A C 1
ATOM 1644 O O . GLU A 1 200 ? 5.665 -7.424 0.585 1.00 89.88 200 GLU A O 1
ATOM 1649 N N . TYR A 1 201 ? 4.206 -6.727 2.147 1.00 92.88 201 TYR A N 1
ATOM 1650 C CA . TYR A 1 201 ? 3.054 -6.709 1.252 1.00 92.88 201 TYR A CA 1
ATOM 1651 C C . TYR A 1 201 ? 3.202 -5.640 0.167 1.00 92.88 201 TYR A C 1
ATOM 1653 O O . TYR A 1 201 ? 2.996 -5.929 -1.011 1.00 92.88 201 TYR A O 1
ATOM 1661 N N . TYR A 1 202 ? 3.610 -4.423 0.543 1.00 88.88 202 TYR A N 1
ATOM 1662 C CA . TYR A 1 202 ? 3.878 -3.352 -0.415 1.00 88.88 202 TYR A CA 1
ATOM 1663 C C . TYR A 1 202 ? 4.962 -3.758 -1.425 1.00 88.88 202 TYR A C 1
ATOM 1665 O O . TYR A 1 202 ? 4.813 -3.531 -2.627 1.00 88.88 202 TYR A O 1
ATOM 1673 N N . GLU A 1 203 ? 6.038 -4.403 -0.966 1.00 82.56 203 GLU A N 1
ATOM 1674 C CA . GLU A 1 203 ? 7.099 -4.880 -1.855 1.00 82.56 203 GLU A CA 1
ATOM 1675 C C . GLU A 1 203 ? 6.607 -5.991 -2.793 1.00 82.56 203 GLU A C 1
ATOM 1677 O O . GLU A 1 203 ? 6.911 -5.949 -3.982 1.00 82.56 203 GLU A O 1
ATOM 1682 N N . PHE A 1 204 ? 5.794 -6.925 -2.293 1.00 88.38 204 PHE A N 1
ATOM 1683 C CA . PHE A 1 204 ? 5.192 -8.003 -3.083 1.00 88.38 204 PHE A CA 1
ATOM 1684 C C . PHE A 1 204 ? 4.308 -7.483 -4.226 1.00 88.38 204 PHE A C 1
ATOM 1686 O O . PHE A 1 204 ? 4.389 -7.990 -5.341 1.00 88.38 204 PHE A O 1
ATOM 1693 N N . ILE A 1 205 ? 3.485 -6.457 -3.985 1.00 85.62 205 ILE A N 1
ATOM 1694 C CA . ILE A 1 205 ? 2.611 -5.907 -5.036 1.00 85.62 205 ILE A CA 1
ATOM 1695 C C . ILE A 1 205 ? 3.350 -4.976 -6.008 1.00 85.62 205 ILE A C 1
ATOM 1697 O O . ILE A 1 205 ? 2.875 -4.758 -7.120 1.00 85.62 205 ILE A O 1
ATOM 1701 N N . THR A 1 206 ? 4.480 -4.402 -5.581 1.00 78.62 206 THR A N 1
ATOM 1702 C CA . THR A 1 206 ? 5.235 -3.410 -6.363 1.00 78.62 206 THR A CA 1
ATOM 1703 C C . THR A 1 206 ? 6.332 -4.058 -7.200 1.00 78.62 206 THR A C 1
ATOM 1705 O O . THR A 1 206 ? 6.615 -3.592 -8.297 1.00 78.62 206 THR A O 1
ATOM 1708 N N . ASN A 1 207 ? 6.982 -5.108 -6.694 1.00 73.81 207 ASN A N 1
ATOM 1709 C CA . ASN A 1 207 ? 8.115 -5.746 -7.351 1.00 73.81 207 ASN A CA 1
ATOM 1710 C C . ASN A 1 207 ? 7.663 -6.984 -8.152 1.00 73.81 207 ASN A C 1
ATOM 1712 O O . ASN A 1 207 ? 7.403 -8.023 -7.547 1.00 73.81 207 ASN A O 1
ATOM 1716 N N . PRO A 1 208 ? 7.646 -6.937 -9.498 1.00 70.94 208 PRO A N 1
ATOM 1717 C CA . PRO A 1 208 ? 7.222 -8.062 -10.330 1.00 70.94 208 PRO A CA 1
ATOM 1718 C C . PRO A 1 208 ? 8.148 -9.282 -10.220 1.00 70.94 208 PRO A C 1
ATOM 1720 O O . PRO A 1 208 ? 7.723 -10.392 -10.528 1.00 70.94 208 PRO A O 1
ATOM 1723 N N . ALA A 1 209 ? 9.393 -9.112 -9.755 1.00 66.06 209 ALA A N 1
ATOM 1724 C CA . ALA A 1 209 ? 10.307 -10.230 -9.518 1.00 66.06 209 ALA A CA 1
ATOM 1725 C C . ALA A 1 209 ? 9.929 -11.053 -8.270 1.00 66.06 209 ALA A C 1
ATOM 1727 O O . ALA A 1 209 ? 10.376 -12.194 -8.118 1.00 66.06 209 ALA A O 1
ATOM 1728 N N . LEU A 1 210 ? 9.116 -10.495 -7.366 1.00 69.88 210 LEU A N 1
ATOM 1729 C CA . LEU A 1 210 ? 8.653 -11.182 -6.165 1.00 69.88 210 LEU A CA 1
ATOM 1730 C C . LEU A 1 210 ? 7.302 -11.847 -6.424 1.00 69.88 210 LEU A C 1
ATOM 1732 O O . LEU A 1 210 ? 6.257 -11.212 -6.432 1.00 69.88 210 LEU A O 1
ATOM 1736 N N . TRP A 1 211 ? 7.317 -13.169 -6.566 1.00 78.69 211 TRP A N 1
ATOM 1737 C CA . TRP A 1 211 ? 6.100 -13.974 -6.723 1.00 78.69 211 TRP A CA 1
ATOM 1738 C C . TRP A 1 211 ? 5.571 -14.544 -5.397 1.00 78.69 211 TRP A C 1
ATOM 1740 O O . TRP A 1 211 ? 4.489 -15.128 -5.361 1.00 78.69 211 TRP A O 1
ATOM 1750 N N . ARG A 1 212 ? 6.318 -14.388 -4.296 1.00 85.56 212 ARG A N 1
ATOM 1751 C CA . ARG A 1 212 ? 5.989 -14.956 -2.983 1.00 85.56 212 ARG A CA 1
ATOM 1752 C C . ARG A 1 212 ? 5.771 -13.861 -1.944 1.00 85.56 212 ARG A C 1
ATOM 1754 O O . ARG A 1 212 ? 6.628 -13.005 -1.755 1.00 85.56 212 ARG A O 1
ATOM 1761 N N . LEU A 1 213 ? 4.661 -13.963 -1.215 1.00 91.44 213 LEU A N 1
ATOM 1762 C CA . LEU A 1 213 ? 4.363 -13.097 -0.079 1.00 91.44 213 LEU A CA 1
ATOM 1763 C C . LEU A 1 213 ? 5.302 -13.383 1.109 1.00 91.44 213 LEU A C 1
ATOM 1765 O O . LEU A 1 213 ? 5.616 -14.542 1.403 1.00 91.44 213 LEU A O 1
ATOM 1769 N N . GLY A 1 214 ? 5.739 -12.320 1.786 1.00 88.75 214 GLY A N 1
ATOM 1770 C CA . GLY A 1 214 ? 6.645 -12.388 2.932 1.00 88.75 214 GLY A CA 1
ATOM 1771 C C . GLY A 1 214 ? 6.064 -13.104 4.160 1.00 88.75 214 GLY A C 1
ATOM 1772 O O . GLY A 1 214 ? 4.856 -13.324 4.283 1.00 88.75 214 GLY A O 1
ATOM 1773 N N . GLN A 1 215 ? 6.950 -13.523 5.067 1.00 93.06 215 GLN A N 1
ATOM 1774 C CA . GLN A 1 215 ? 6.586 -14.336 6.232 1.00 93.06 215 GLN A CA 1
ATOM 1775 C C . GLN A 1 215 ? 5.758 -13.555 7.258 1.00 93.06 215 GLN A C 1
ATOM 1777 O O . GLN A 1 215 ? 4.820 -14.116 7.826 1.00 93.06 215 GLN A O 1
ATOM 1782 N N . ASN A 1 216 ? 6.069 -12.274 7.483 1.00 92.00 216 ASN A N 1
ATOM 1783 C CA . ASN A 1 216 ? 5.326 -11.438 8.425 1.00 92.00 216 ASN A CA 1
ATOM 1784 C C . ASN A 1 216 ? 3.921 -11.144 7.889 1.00 92.00 216 ASN A C 1
ATOM 1786 O O . ASN A 1 216 ? 2.950 -11.205 8.643 1.00 92.00 216 ASN A O 1
ATOM 1790 N N . ALA A 1 217 ? 3.786 -10.919 6.580 1.00 93.88 217 ALA A N 1
ATOM 1791 C CA . ALA A 1 217 ? 2.478 -10.760 5.946 1.00 93.88 217 ALA A CA 1
ATOM 1792 C C . ALA A 1 217 ? 1.612 -12.033 6.047 1.00 93.88 217 ALA A C 1
ATOM 1794 O O . ALA A 1 217 ? 0.434 -11.951 6.409 1.00 93.88 217 ALA A O 1
ATOM 1795 N N . TRP A 1 218 ? 2.195 -13.217 5.826 1.00 95.25 218 TRP A N 1
ATOM 1796 C CA . TRP A 1 218 ? 1.506 -14.496 6.055 1.00 95.25 218 TRP A CA 1
ATOM 1797 C C . TRP A 1 218 ? 1.095 -14.701 7.514 1.00 95.25 218 TRP A C 1
ATOM 1799 O O . TRP A 1 218 ? -0.013 -15.176 7.782 1.00 95.25 218 TRP A O 1
ATOM 1809 N N . MET A 1 219 ? 1.967 -14.335 8.456 1.00 94.19 219 MET A N 1
ATOM 1810 C CA . MET A 1 219 ? 1.676 -14.417 9.886 1.00 94.19 219 MET A CA 1
ATOM 1811 C C . MET A 1 219 ? 0.471 -13.542 10.247 1.00 94.19 219 MET A C 1
ATOM 1813 O O . MET A 1 219 ? -0.461 -14.026 10.884 1.00 94.19 219 MET A O 1
ATOM 1817 N N . MET A 1 220 ? 0.438 -12.293 9.772 1.00 94.44 220 MET A N 1
ATOM 1818 C CA . MET A 1 220 ? -0.687 -11.380 10.000 1.00 94.44 220 MET A CA 1
ATOM 1819 C C . MET A 1 220 ? -2.006 -11.925 9.447 1.00 94.44 220 MET A C 1
ATOM 1821 O O . MET A 1 220 ? -3.017 -11.904 10.148 1.00 94.44 220 MET A O 1
ATOM 1825 N N . CYS A 1 221 ? -1.993 -12.484 8.233 1.00 95.62 221 CYS A N 1
ATOM 1826 C CA . CYS A 1 221 ? -3.180 -13.120 7.656 1.00 95.62 221 CYS A CA 1
ATOM 1827 C C . CYS A 1 221 ? -3.646 -14.314 8.503 1.00 95.62 221 CYS A C 1
ATOM 1829 O O . CYS A 1 221 ? -4.835 -14.456 8.782 1.00 95.62 221 CYS A O 1
ATOM 1831 N N . SER A 1 222 ? -2.707 -15.149 8.952 1.00 95.94 222 SER A N 1
ATOM 1832 C CA . SER A 1 222 ? -3.005 -16.336 9.763 1.00 95.94 222 SER A CA 1
ATOM 1833 C C . SER A 1 222 ? -3.612 -15.963 11.117 1.00 95.94 222 SER A C 1
ATOM 1835 O O . SER A 1 222 ? -4.577 -16.593 11.548 1.00 95.94 222 SER A O 1
ATOM 1837 N N . ILE A 1 223 ? -3.087 -14.917 11.765 1.00 95.19 223 ILE A N 1
ATOM 1838 C CA . ILE A 1 223 ? -3.635 -14.389 13.019 1.00 95.19 223 ILE A CA 1
ATOM 1839 C C . ILE A 1 223 ? -5.053 -13.855 12.796 1.00 95.19 223 ILE A C 1
ATOM 1841 O O . ILE A 1 223 ? -5.964 -14.251 13.521 1.00 95.19 223 ILE A O 1
ATOM 1845 N N . GLY A 1 224 ? -5.261 -13.024 11.768 1.00 95.56 224 GLY A N 1
ATOM 1846 C CA . GLY A 1 224 ? -6.579 -12.467 11.456 1.00 95.56 224 GLY A CA 1
ATOM 1847 C C . GLY A 1 224 ? -7.632 -13.552 11.208 1.00 95.56 224 GLY A C 1
ATOM 1848 O O . GLY A 1 224 ? -8.719 -13.498 11.782 1.00 95.56 224 GLY A O 1
ATOM 1849 N N . VAL A 1 225 ? -7.290 -14.586 10.429 1.00 96.12 225 VAL A N 1
ATOM 1850 C CA . VAL A 1 225 ? -8.175 -15.737 10.175 1.00 96.12 225 VAL A CA 1
ATOM 1851 C C . VAL A 1 225 ? -8.453 -16.519 11.456 1.00 96.12 225 VAL A C 1
ATOM 1853 O O . VAL A 1 225 ? -9.606 -16.844 11.735 1.00 96.12 225 VAL A O 1
ATOM 1856 N N . PHE A 1 226 ? -7.425 -16.817 12.253 1.00 95.38 226 PHE A N 1
ATOM 1857 C CA . PHE A 1 226 ? -7.597 -17.546 13.508 1.00 95.38 226 PHE A CA 1
ATOM 1858 C C . PHE A 1 226 ? -8.552 -16.821 14.460 1.00 95.38 226 PHE A C 1
ATOM 1860 O O . PHE A 1 226 ? -9.447 -17.437 15.035 1.00 95.38 226 PHE A O 1
ATOM 1867 N N . GLU A 1 227 ? -8.401 -15.509 14.600 1.00 94.06 227 GLU A N 1
ATOM 1868 C CA . GLU A 1 227 ? -9.263 -14.695 15.451 1.00 94.06 227 GLU A CA 1
ATOM 1869 C C . GLU A 1 227 ? -10.706 -14.646 14.952 1.00 94.06 227 GLU A C 1
ATOM 1871 O O . GLU A 1 227 ? -11.622 -14.743 15.772 1.00 94.06 227 GLU A O 1
ATOM 1876 N N . VAL A 1 228 ? -10.908 -14.596 13.629 1.00 93.38 228 VAL A N 1
ATOM 1877 C CA . VAL A 1 228 ? -12.240 -14.748 13.028 1.00 93.38 228 VAL A CA 1
ATOM 1878 C C . VAL A 1 228 ? -12.865 -16.082 13.418 1.00 93.38 228 VAL A C 1
ATOM 1880 O O . VAL A 1 228 ? -13.998 -16.126 13.896 1.00 93.38 228 VAL A O 1
ATOM 1883 N N . LEU A 1 229 ? -12.114 -17.178 13.293 1.00 93.12 229 LEU A N 1
ATOM 1884 C CA . LEU A 1 229 ? -12.596 -18.508 13.667 1.00 93.12 229 LEU A CA 1
ATOM 1885 C C . LEU A 1 229 ? -12.948 -18.606 15.156 1.00 93.12 229 LEU A C 1
ATOM 1887 O O . LEU A 1 229 ? -13.918 -19.279 15.510 1.00 93.12 229 LEU A O 1
ATOM 1891 N N . VAL A 1 230 ? -12.184 -17.943 16.029 1.00 89.88 230 VAL A N 1
ATOM 1892 C CA . VAL A 1 230 ? -12.471 -17.903 17.467 1.00 89.88 230 VAL A CA 1
ATOM 1893 C C . VAL A 1 230 ? -13.819 -17.237 17.710 1.00 89.88 230 VAL A C 1
ATOM 1895 O O . VAL A 1 230 ? -14.690 -17.857 18.321 1.00 89.88 230 VAL A O 1
ATOM 1898 N N . TRP A 1 231 ? -14.031 -16.013 17.228 1.00 87.25 231 TRP A N 1
ATOM 1899 C CA . TRP A 1 231 ? -15.274 -15.319 17.554 1.00 87.25 231 TRP A CA 1
ATOM 1900 C C . TRP A 1 231 ? -16.485 -15.939 16.844 1.00 87.25 231 TRP A C 1
ATOM 1902 O O . TRP A 1 231 ? -17.534 -16.039 17.471 1.00 87.25 231 TRP A O 1
ATOM 1912 N N . VAL A 1 232 ? -16.347 -16.476 15.623 1.00 86.50 232 VAL A N 1
ATOM 1913 C CA . VAL A 1 232 ? -17.421 -17.239 14.950 1.00 86.50 232 VAL A CA 1
ATOM 1914 C C . VAL A 1 232 ? -17.815 -18.475 15.764 1.00 86.50 232 VAL A C 1
ATOM 1916 O O . VAL A 1 232 ? -19.000 -18.741 15.955 1.00 86.50 232 VAL A O 1
ATOM 1919 N N . LYS A 1 233 ? -16.833 -19.213 16.300 1.00 86.56 233 LYS A N 1
ATOM 1920 C CA . LYS A 1 233 ? -17.081 -20.398 17.134 1.00 86.56 233 LYS A CA 1
ATOM 1921 C C . LYS A 1 233 ? -17.789 -20.057 18.448 1.00 86.56 233 LYS A C 1
ATOM 1923 O O . LYS A 1 233 ? -18.586 -20.857 18.929 1.00 86.56 233 LYS A O 1
ATOM 1928 N N . PHE A 1 234 ? -17.472 -18.912 19.050 1.00 85.19 234 PHE A N 1
ATOM 1929 C CA . PHE A 1 234 ? -17.990 -18.515 20.364 1.00 85.19 234 PHE A CA 1
ATOM 1930 C C . PHE A 1 234 ? -19.125 -17.482 20.304 1.00 85.19 234 PHE A C 1
ATOM 1932 O O . PHE A 1 234 ? -19.590 -17.046 21.351 1.00 85.19 234 PHE A O 1
ATOM 1939 N N . ALA A 1 235 ? -19.645 -17.147 19.119 1.00 79.81 235 ALA A N 1
ATOM 1940 C CA . ALA A 1 235 ? -20.741 -16.190 18.930 1.00 79.81 235 ALA A CA 1
ATOM 1941 C C . ALA A 1 235 ? -22.119 -16.667 19.454 1.00 79.81 235 ALA A C 1
ATOM 1943 O O . ALA A 1 235 ? -23.145 -16.055 19.146 1.00 79.81 235 ALA A O 1
ATOM 1944 N N . HIS A 1 236 ? -22.177 -17.753 20.237 1.00 68.31 236 HIS A N 1
ATOM 1945 C CA . HIS A 1 236 ? -23.405 -18.268 20.842 1.00 68.31 236 HIS A CA 1
ATOM 1946 C C . HIS A 1 236 ? -24.063 -17.184 21.718 1.00 68.31 236 HIS A C 1
ATOM 1948 O O . HIS A 1 236 ? -23.610 -16.914 22.825 1.00 68.31 236 HIS A O 1
ATOM 1954 N N . GLY A 1 237 ? -25.128 -16.554 21.206 1.00 61.53 237 GLY A N 1
ATOM 1955 C CA . GLY A 1 237 ? -25.852 -15.457 21.867 1.00 61.53 237 GLY A CA 1
ATOM 1956 C C . GLY A 1 237 ? -25.970 -14.167 21.045 1.00 61.53 237 GLY A C 1
ATOM 1957 O O . GLY A 1 237 ? -26.864 -13.374 21.316 1.00 61.53 237 GLY A O 1
ATOM 1958 N N . LEU A 1 238 ? -25.155 -13.982 19.997 1.00 62.50 238 LEU A N 1
ATOM 1959 C CA . LEU A 1 238 ? -25.242 -12.828 19.082 1.00 62.50 238 LEU A CA 1
ATOM 1960 C C . LEU A 1 238 ? -26.247 -13.017 17.922 1.00 62.50 238 LEU A C 1
ATOM 1962 O O . LEU A 1 238 ? -26.456 -12.116 17.120 1.00 62.50 238 LEU A O 1
ATOM 1966 N N . ALA A 1 239 ? -26.893 -14.181 17.828 1.00 52.41 239 ALA A N 1
ATOM 1967 C CA . ALA A 1 239 ? -27.726 -14.589 16.690 1.00 52.41 239 ALA A CA 1
ATOM 1968 C C . ALA A 1 239 ? -29.121 -13.922 16.605 1.00 52.41 239 ALA A C 1
ATOM 1970 O O . ALA A 1 239 ? -29.901 -14.267 15.721 1.00 52.41 239 ALA A O 1
ATOM 1971 N N . GLY A 1 240 ? -29.468 -13.011 17.521 1.00 56.47 240 GLY A N 1
ATOM 1972 C CA . GLY A 1 240 ? -30.826 -12.454 17.639 1.00 56.47 240 GLY A CA 1
ATOM 1973 C C . GLY A 1 240 ? -31.175 -11.331 16.654 1.00 56.47 240 GLY A C 1
ATOM 1974 O O . GLY A 1 240 ? -32.353 -11.083 16.418 1.00 56.47 240 GLY A O 1
ATOM 1975 N N . SER A 1 241 ? -30.182 -10.665 16.064 1.00 57.12 241 SER A N 1
ATOM 1976 C CA . SER A 1 241 ? -30.376 -9.622 15.049 1.00 57.12 241 SER A CA 1
ATOM 1977 C C . SER A 1 241 ? -29.262 -9.758 14.024 1.00 57.12 241 SER A C 1
ATOM 1979 O O . SER A 1 241 ? -28.126 -9.384 14.292 1.00 57.12 241 SER A O 1
ATOM 1981 N N . THR A 1 242 ? -29.543 -10.401 12.894 1.00 65.62 242 THR A N 1
ATOM 1982 C CA . THR A 1 242 ? -28.517 -10.781 11.909 1.00 65.62 242 THR A CA 1
ATOM 1983 C C . THR A 1 242 ? -28.356 -9.772 10.779 1.00 65.62 242 THR A C 1
ATOM 1985 O O . THR A 1 242 ? -27.448 -9.921 9.962 1.00 65.62 242 THR A O 1
ATOM 1988 N N . THR A 1 243 ? -29.206 -8.746 10.717 1.00 74.38 243 THR A N 1
ATOM 1989 C CA . THR A 1 243 ? -29.210 -7.774 9.622 1.00 74.38 243 THR A CA 1
ATOM 1990 C C . THR A 1 243 ? -29.155 -6.346 10.155 1.00 74.38 243 THR A C 1
ATOM 1992 O O . THR A 1 243 ? -29.977 -6.002 11.009 1.00 74.38 243 THR A O 1
ATOM 1995 N N . PRO A 1 244 ? -28.251 -5.496 9.631 1.00 81.38 244 PRO A N 1
ATOM 1996 C CA . PRO A 1 244 ? -28.282 -4.072 9.927 1.00 81.38 244 PRO A CA 1
ATOM 1997 C C . PRO A 1 244 ? -29.633 -3.455 9.523 1.00 81.38 244 PRO A C 1
ATOM 1999 O O . PRO A 1 244 ? -30.328 -4.007 8.662 1.00 81.38 244 PRO A O 1
ATOM 2002 N N . PRO A 1 245 ? -30.024 -2.313 10.114 1.00 84.94 245 PRO A N 1
ATOM 2003 C CA . PRO A 1 245 ? -31.239 -1.605 9.723 1.00 84.94 245 PRO A CA 1
ATOM 2004 C C . PRO A 1 245 ? -31.259 -1.268 8.216 1.00 84.94 245 PRO A C 1
ATOM 2006 O O . PRO A 1 245 ? -30.195 -1.001 7.645 1.00 84.94 245 PRO A O 1
ATOM 2009 N N . PRO A 1 246 ? -32.440 -1.225 7.564 1.00 89.25 246 PRO A N 1
ATOM 2010 C CA . PRO A 1 246 ? -32.582 -0.821 6.158 1.00 89.25 246 PRO A CA 1
ATOM 2011 C C . PRO A 1 246 ? -31.910 0.501 5.811 1.00 89.25 246 PRO A C 1
ATOM 2013 O O . PRO A 1 246 ? -31.281 0.608 4.759 1.00 89.25 246 PRO A O 1
ATOM 2016 N N . ASP A 1 247 ? -31.956 1.456 6.736 1.00 88.31 247 ASP A N 1
ATOM 2017 C CA . ASP A 1 247 ? -31.354 2.781 6.581 1.00 88.31 247 ASP A CA 1
ATOM 2018 C C . ASP A 1 247 ? -29.820 2.740 6.480 1.00 88.31 247 ASP A C 1
ATOM 2020 O O . ASP A 1 247 ? -29.208 3.695 6.013 1.00 88.31 247 ASP A O 1
ATOM 2024 N N . VAL A 1 248 ? -29.191 1.625 6.871 1.00 88.25 248 VAL A N 1
ATOM 2025 C CA . VAL A 1 248 ? -27.744 1.401 6.757 1.00 88.25 248 VAL A CA 1
ATOM 2026 C C . VAL A 1 248 ? -27.420 0.571 5.516 1.00 88.25 248 VAL A C 1
ATOM 2028 O O . VAL A 1 248 ? -26.594 0.978 4.698 1.00 88.25 248 VAL A O 1
ATOM 2031 N N . TYR A 1 249 ? -28.061 -0.591 5.329 1.00 89.06 249 TYR A N 1
ATOM 2032 C CA . TYR A 1 249 ? -27.652 -1.497 4.248 1.00 89.06 249 TYR A CA 1
ATOM 2033 C C . TYR A 1 249 ? -28.143 -1.077 2.858 1.00 89.06 249 TYR A C 1
ATOM 2035 O O . TYR A 1 249 ? -27.459 -1.371 1.879 1.00 89.06 249 TYR A O 1
ATOM 2043 N N . LEU A 1 250 ? -29.286 -0.388 2.727 1.00 93.19 250 LEU A N 1
ATOM 2044 C CA . LEU A 1 250 ? -29.781 0.043 1.413 1.00 93.19 250 LEU A CA 1
ATOM 2045 C C . LEU A 1 250 ? -28.849 1.079 0.758 1.00 93.19 250 LEU A C 1
ATOM 2047 O O . LEU A 1 250 ? -28.462 0.855 -0.395 1.00 93.19 250 LEU A O 1
ATOM 2051 N N . PRO A 1 251 ? -28.406 2.154 1.452 1.00 93.19 251 PRO A N 1
ATOM 2052 C CA . PRO A 1 251 ? -27.395 3.061 0.905 1.00 93.19 251 PRO A CA 1
ATOM 2053 C C . PRO A 1 251 ? -26.083 2.356 0.554 1.00 93.19 251 PRO A C 1
ATOM 2055 O O . PRO A 1 251 ? -25.475 2.667 -0.468 1.00 93.19 251 PRO A O 1
ATOM 2058 N N . LEU A 1 252 ? -25.668 1.373 1.357 1.00 91.25 252 LEU A N 1
ATOM 2059 C CA . LEU A 1 252 ? -24.453 0.597 1.108 1.00 91.25 252 LEU A CA 1
ATOM 2060 C C . LEU A 1 252 ? -24.538 -0.261 -0.150 1.00 91.25 252 LEU A C 1
ATOM 2062 O O . LEU A 1 252 ? -23.589 -0.298 -0.931 1.00 91.25 252 LEU A O 1
ATOM 2066 N N . LEU A 1 253 ? -25.673 -0.927 -0.370 1.00 93.06 253 LEU A N 1
ATOM 2067 C CA . LEU A 1 253 ? -25.913 -1.697 -1.588 1.00 93.06 253 LEU A CA 1
ATOM 2068 C C . LEU A 1 253 ? -25.963 -0.786 -2.817 1.00 93.06 253 LEU A C 1
ATOM 2070 O O . LEU A 1 253 ? -25.358 -1.111 -3.839 1.00 93.06 253 LEU A O 1
ATOM 2074 N N . ALA A 1 254 ? -26.631 0.367 -2.711 1.00 95.12 254 ALA A N 1
ATOM 2075 C CA . ALA A 1 254 ? -26.669 1.356 -3.784 1.00 95.12 254 ALA A CA 1
ATOM 2076 C C . ALA A 1 254 ? -25.261 1.880 -4.113 1.00 95.12 254 ALA A C 1
ATOM 2078 O O . ALA A 1 254 ? -24.868 1.892 -5.280 1.00 95.12 254 ALA A O 1
ATOM 2079 N N . PHE A 1 255 ? -24.472 2.240 -3.095 1.00 94.19 255 PHE A N 1
ATOM 2080 C CA . PHE A 1 255 ? -23.079 2.651 -3.263 1.00 94.19 255 PHE A CA 1
ATOM 2081 C C . PHE A 1 255 ? -22.236 1.540 -3.895 1.00 94.19 255 PHE A C 1
ATOM 2083 O O . PHE A 1 255 ? -21.535 1.795 -4.869 1.00 94.19 255 PHE A O 1
ATOM 2090 N N . GLY A 1 256 ? -22.338 0.305 -3.397 1.00 93.38 256 GLY A N 1
ATOM 2091 C CA . GLY A 1 256 ? -21.606 -0.842 -3.929 1.00 93.38 256 GLY A CA 1
ATOM 2092 C C . GLY A 1 256 ? -21.927 -1.112 -5.399 1.00 93.38 256 GLY A C 1
ATOM 2093 O O . GLY A 1 256 ? -21.013 -1.332 -6.193 1.00 93.38 256 GLY A O 1
ATOM 2094 N N . PHE A 1 257 ? -23.202 -1.022 -5.788 1.00 96.12 257 PHE A N 1
ATOM 2095 C CA . PHE A 1 257 ? -23.629 -1.163 -7.181 1.00 96.12 257 PHE A CA 1
ATOM 2096 C C . PHE A 1 257 ? -23.083 -0.040 -8.070 1.00 96.12 257 PHE A C 1
ATOM 2098 O O . PHE A 1 257 ? -22.493 -0.314 -9.116 1.00 96.12 257 PHE A O 1
ATOM 2105 N N . LEU A 1 258 ? -23.235 1.220 -7.650 1.00 96.69 258 LEU A N 1
ATOM 2106 C CA . LEU A 1 258 ? -22.745 2.375 -8.407 1.00 96.69 258 LEU A CA 1
ATOM 2107 C C . LEU A 1 258 ? -21.219 2.369 -8.529 1.00 96.69 258 LEU A C 1
ATOM 2109 O O . LEU A 1 258 ? -20.687 2.657 -9.599 1.00 96.69 258 LEU A O 1
ATOM 2113 N N . PHE A 1 259 ? -20.517 1.997 -7.461 1.00 93.62 259 PHE A N 1
ATOM 2114 C CA . PHE A 1 259 ? -19.068 1.865 -7.459 1.00 93.62 259 PHE A CA 1
ATOM 2115 C C . PHE A 1 259 ? -18.609 0.717 -8.360 1.00 93.62 259 PHE A C 1
ATOM 2117 O O . PHE A 1 259 ? -17.679 0.899 -9.137 1.00 93.62 259 PHE A O 1
ATOM 2124 N N . ALA A 1 260 ? -19.280 -0.439 -8.328 1.00 93.50 260 ALA A N 1
ATOM 2125 C CA . ALA A 1 260 ? -18.979 -1.552 -9.225 1.00 93.50 260 ALA A CA 1
ATOM 2126 C C . ALA A 1 260 ? -19.214 -1.176 -10.696 1.00 93.50 260 ALA A C 1
ATOM 2128 O O . ALA A 1 260 ? -18.366 -1.456 -11.542 1.00 93.50 260 ALA A O 1
ATOM 2129 N N . LEU A 1 261 ? -20.319 -0.489 -10.998 1.00 94.44 261 LEU A N 1
ATOM 2130 C CA . LEU A 1 261 ? -20.593 0.032 -12.335 1.00 94.44 261 LEU A CA 1
ATOM 2131 C C . LEU A 1 261 ? -19.513 1.027 -12.771 1.00 94.44 261 LEU A C 1
ATOM 2133 O O . LEU A 1 261 ? -18.982 0.911 -13.873 1.00 94.44 261 LEU A O 1
ATOM 2137 N N . TRP A 1 262 ? -19.147 1.971 -11.903 1.00 93.88 262 TRP A N 1
ATOM 2138 C CA . TRP A 1 262 ? -18.069 2.918 -12.172 1.00 93.88 262 TRP A CA 1
ATOM 2139 C C . TRP A 1 262 ? -16.731 2.210 -12.400 1.00 93.88 262 TRP A C 1
ATOM 2141 O O . TRP A 1 262 ? -16.047 2.538 -13.359 1.00 93.88 262 TRP A O 1
ATOM 2151 N N . MET A 1 263 ? -16.386 1.205 -11.594 1.00 91.81 263 MET A N 1
ATOM 2152 C CA . MET A 1 263 ? -15.168 0.403 -11.743 1.00 91.81 263 MET A CA 1
ATOM 2153 C C . MET A 1 263 ? -15.132 -0.347 -13.075 1.00 91.81 263 MET A C 1
ATOM 2155 O O . MET A 1 263 ? -14.110 -0.335 -13.759 1.00 91.81 263 MET A O 1
ATOM 2159 N N . LEU A 1 264 ? -16.250 -0.966 -13.466 1.00 90.88 264 LEU A N 1
ATOM 2160 C CA . LEU A 1 264 ? -16.384 -1.625 -14.764 1.00 90.88 264 LEU A CA 1
ATOM 2161 C C . LEU A 1 264 ? -16.198 -0.623 -15.904 1.00 90.88 264 LEU A C 1
ATOM 2163 O O . LEU A 1 264 ? -15.410 -0.870 -16.812 1.00 90.88 264 LEU A O 1
ATOM 2167 N N . LEU A 1 265 ? -16.865 0.532 -15.838 1.00 91.06 265 LEU A N 1
ATOM 2168 C CA . LEU A 1 265 ? -16.744 1.577 -16.854 1.00 91.06 265 LEU A CA 1
ATOM 2169 C C . LEU A 1 265 ? -15.330 2.164 -16.908 1.00 91.06 265 LEU A C 1
ATOM 2171 O O . LEU A 1 265 ? -14.787 2.321 -18.001 1.00 91.06 265 LEU A O 1
ATOM 2175 N N . PHE A 1 266 ? -14.723 2.431 -15.751 1.00 87.81 266 PHE A N 1
ATOM 2176 C CA . PHE A 1 266 ? -13.367 2.946 -15.619 1.00 87.81 266 PHE A CA 1
ATOM 2177 C C . PHE A 1 266 ? -12.377 1.995 -16.284 1.00 87.81 266 PHE A C 1
ATOM 2179 O O . PHE A 1 266 ? -11.698 2.408 -17.214 1.00 87.81 266 PHE A O 1
ATOM 2186 N N . PHE A 1 267 ? -12.360 0.716 -15.893 1.00 87.12 267 PHE A N 1
ATOM 2187 C CA . PHE A 1 267 ? -11.414 -0.257 -16.446 1.00 87.12 267 PHE A CA 1
ATOM 2188 C C . PHE A 1 267 ? -11.752 -0.723 -17.868 1.00 87.12 267 PHE A C 1
ATOM 2190 O O . PHE A 1 267 ? -10.846 -1.124 -18.588 1.00 87.12 267 PHE A O 1
ATOM 2197 N N . SER A 1 268 ? -13.008 -0.618 -18.317 1.00 84.81 268 SER A N 1
ATOM 2198 C CA . SER A 1 268 ? -13.376 -0.892 -19.720 1.00 84.81 268 SER A CA 1
ATOM 2199 C C . SER A 1 268 ? -12.883 0.179 -20.697 1.00 84.81 268 SER A C 1
ATOM 2201 O O . SER A 1 268 ? -12.638 -0.119 -21.861 1.00 84.81 268 SER A O 1
ATOM 2203 N N . LYS A 1 269 ? -12.741 1.423 -20.224 1.00 75.12 269 LYS A N 1
ATOM 2204 C CA . LYS A 1 269 ? -12.185 2.554 -20.983 1.00 75.12 269 LYS A CA 1
ATOM 2205 C C . LYS A 1 269 ? -10.736 2.857 -20.608 1.00 75.12 269 LYS A C 1
ATOM 2207 O O . LYS A 1 269 ? -10.152 3.787 -21.155 1.00 75.12 269 LYS A O 1
ATOM 2212 N N . PHE A 1 270 ? -10.184 2.111 -19.654 1.00 62.94 270 PHE A N 1
ATOM 2213 C CA . PHE A 1 270 ? -8.802 2.240 -19.236 1.00 62.94 270 PHE A CA 1
ATOM 2214 C C . PHE A 1 270 ? -7.928 1.604 -20.306 1.00 62.94 270 PHE A C 1
ATOM 2216 O O . PHE A 1 270 ? -7.666 0.403 -20.290 1.00 62.94 270 PHE A O 1
ATOM 2223 N N . ASP A 1 271 ? -7.493 2.419 -21.254 1.00 53.66 271 ASP A N 1
ATOM 2224 C CA . ASP A 1 271 ? -6.348 2.084 -22.073 1.00 53.66 271 ASP A CA 1
ATOM 2225 C C . ASP A 1 271 ? -5.091 2.545 -21.300 1.00 53.66 271 ASP A C 1
ATOM 2227 O O . ASP A 1 271 ? -4.986 3.723 -20.939 1.00 53.66 271 ASP A O 1
ATOM 2231 N N . PRO A 1 272 ? -4.150 1.638 -20.965 1.00 50.38 272 PRO A N 1
ATOM 2232 C CA . PRO A 1 272 ? -2.920 1.989 -20.249 1.00 50.38 272 PRO A CA 1
ATOM 2233 C C . PRO A 1 272 ? -2.090 3.065 -20.974 1.00 50.38 272 PRO A C 1
ATOM 2235 O O . PRO A 1 272 ? -1.281 3.749 -20.338 1.00 50.38 272 PRO A O 1
ATOM 2238 N N . ASN A 1 273 ? -2.341 3.291 -22.269 1.00 40.34 273 ASN A N 1
ATOM 2239 C CA . ASN A 1 273 ? -1.748 4.378 -23.043 1.00 40.34 273 ASN A CA 1
ATOM 2240 C C . ASN A 1 273 ? -2.474 5.729 -22.862 1.00 40.34 273 ASN A C 1
ATOM 2242 O O . ASN A 1 273 ? -1.881 6.783 -23.080 1.00 40.34 273 ASN A O 1
ATOM 2246 N N . THR A 1 274 ? -3.726 5.770 -22.391 1.00 42.66 274 THR A N 1
ATOM 2247 C CA . THR A 1 274 ? -4.461 7.039 -22.192 1.00 42.66 274 THR A CA 1
ATOM 2248 C C . THR A 1 274 ? -4.022 7.794 -20.935 1.00 42.66 274 THR A C 1
ATOM 2250 O O . THR A 1 274 ? -4.150 9.018 -20.879 1.00 42.66 274 THR A O 1
ATOM 2253 N N . SER A 1 275 ? -3.416 7.123 -19.947 1.00 37.16 275 SER A N 1
ATOM 2254 C CA . SER A 1 275 ? -2.705 7.813 -18.855 1.00 37.16 275 SER A CA 1
ATOM 2255 C C . SER A 1 275 ? -1.476 8.593 -19.336 1.00 37.16 275 SER A C 1
ATOM 2257 O O . SER A 1 275 ? -1.036 9.504 -18.637 1.00 37.16 275 SER A O 1
ATOM 2259 N N . ILE A 1 276 ? -0.960 8.293 -20.535 1.00 37.84 276 ILE A N 1
ATOM 2260 C CA . ILE A 1 276 ? 0.075 9.099 -21.192 1.00 37.84 276 ILE A CA 1
ATOM 2261 C C . ILE A 1 276 ? -0.573 10.330 -21.845 1.00 37.84 276 ILE A C 1
ATOM 2263 O O . ILE A 1 276 ? -0.082 11.442 -21.669 1.00 37.84 276 ILE A O 1
ATOM 2267 N N . HIS A 1 277 ? -1.752 10.195 -22.464 1.00 33.53 277 HIS A N 1
ATOM 2268 C CA . HIS A 1 277 ? -2.471 11.341 -23.042 1.00 33.53 277 HIS A CA 1
ATOM 2269 C C . HIS A 1 277 ? -3.087 12.307 -22.009 1.00 33.53 277 HIS A C 1
ATOM 2271 O O . HIS A 1 277 ? -3.160 13.507 -22.265 1.00 33.53 277 HIS A O 1
ATOM 2277 N N . GLY A 1 278 ? -3.457 11.834 -20.813 1.00 29.67 278 GLY A N 1
ATOM 2278 C CA . GLY A 1 278 ? -3.928 12.687 -19.709 1.00 29.67 278 GLY A CA 1
ATOM 2279 C C . GLY A 1 278 ? -2.826 13.494 -19.004 1.00 29.67 278 GLY A C 1
ATOM 2280 O O . GLY A 1 278 ? -3.129 14.440 -18.281 1.00 29.67 278 GLY A O 1
ATOM 2281 N N . VAL A 1 279 ? -1.554 13.144 -19.234 1.00 34.28 279 VAL A N 1
ATOM 2282 C CA . VAL A 1 279 ? -0.365 13.916 -18.815 1.00 34.28 279 VAL A CA 1
ATOM 2283 C C . VAL A 1 279 ? 0.287 14.631 -20.013 1.00 34.28 279 VAL A C 1
ATOM 2285 O O . VAL A 1 279 ? 1.015 15.602 -19.835 1.00 34.28 279 VAL A O 1
ATOM 2288 N N . SER A 1 280 ? -0.056 14.243 -21.246 1.00 33.50 280 SER A N 1
ATOM 2289 C CA . SER A 1 280 ? 0.307 14.947 -22.487 1.00 33.50 280 SER A CA 1
ATOM 2290 C C . SER A 1 280 ? -0.359 16.329 -22.611 1.00 33.50 280 SER A C 1
ATOM 2292 O O . SER A 1 280 ? 0.102 17.177 -23.368 1.00 33.50 280 SER A O 1
ATOM 2294 N N . GLY A 1 281 ? -1.377 16.624 -21.799 1.00 33.91 281 GLY A N 1
ATOM 2295 C CA . GLY A 1 281 ? -1.991 17.946 -21.687 1.00 33.91 281 GLY A CA 1
ATOM 2296 C C . GLY A 1 281 ? -1.344 18.853 -20.637 1.00 33.91 281 GLY A C 1
ATOM 2297 O O . GLY A 1 281 ? -2.061 19.310 -19.756 1.00 33.91 281 GLY A O 1
ATOM 2298 N N . GLN A 1 282 ? -0.022 19.069 -20.691 1.00 30.64 282 GLN A N 1
ATOM 2299 C CA . GLN A 1 282 ? 0.726 20.245 -20.185 1.00 30.64 282 GLN A CA 1
ATOM 2300 C C . GLN A 1 282 ? 2.230 19.921 -20.085 1.00 30.64 282 GLN A C 1
ATOM 2302 O O . GLN A 1 282 ? 2.838 19.989 -19.016 1.00 30.64 282 GLN A O 1
ATOM 2307 N N . TYR A 1 283 ? 2.887 19.663 -21.217 1.00 33.06 283 TYR A N 1
ATOM 2308 C CA . TYR A 1 283 ? 4.315 19.971 -21.310 1.00 33.06 283 TYR A CA 1
ATOM 2309 C C . TYR A 1 283 ? 4.457 21.491 -21.400 1.00 33.06 283 TYR A C 1
ATOM 2311 O O . TYR A 1 283 ? 4.613 22.077 -22.465 1.00 33.06 283 TYR A O 1
ATOM 2319 N N . LYS A 1 284 ? 4.351 22.163 -20.250 1.00 29.97 284 LYS A N 1
ATOM 2320 C CA . LYS A 1 284 ? 4.796 23.548 -20.124 1.00 29.97 284 LYS A CA 1
ATOM 2321 C C . LYS A 1 284 ? 6.318 23.496 -20.051 1.00 29.97 284 LYS A C 1
ATOM 2323 O O . LYS A 1 284 ? 6.895 23.363 -18.975 1.00 29.97 284 LYS A O 1
ATOM 2328 N N . MET A 1 285 ? 6.944 23.562 -21.221 1.00 33.06 285 MET A N 1
ATOM 2329 C CA . MET A 1 285 ? 8.372 23.799 -21.401 1.00 33.06 285 MET A CA 1
ATOM 2330 C C . MET A 1 285 ? 8.706 25.195 -20.848 1.00 33.06 285 MET A C 1
ATOM 2332 O O . MET A 1 285 ? 8.829 26.172 -21.579 1.00 33.06 285 MET A O 1
ATOM 2336 N N . SER A 1 286 ? 8.775 25.347 -19.525 1.00 28.89 286 SER A N 1
ATOM 2337 C CA . SER A 1 286 ? 9.248 26.589 -18.924 1.00 28.89 286 SER A CA 1
ATOM 2338 C C . SER A 1 286 ? 10.764 26.528 -18.807 1.00 28.89 286 SER A C 1
ATOM 2340 O O . SER A 1 286 ? 11.277 26.002 -17.822 1.00 28.89 286 SER A O 1
ATOM 2342 N N . GLN A 1 287 ? 11.451 27.049 -19.823 1.00 32.59 287 GLN A N 1
ATOM 2343 C CA . GLN A 1 287 ? 12.440 28.133 -19.714 1.00 32.59 287 GLN A CA 1
ATOM 2344 C C . GLN A 1 287 ? 13.294 28.203 -20.987 1.00 32.59 287 GLN A C 1
ATOM 2346 O O . GLN A 1 287 ? 14.462 27.842 -20.964 1.00 32.59 287 GLN A O 1
ATOM 2351 N N . ILE A 1 288 ? 12.732 28.746 -22.070 1.00 30.73 288 ILE A N 1
ATOM 2352 C CA . ILE A 1 288 ? 13.458 29.688 -22.931 1.00 30.73 288 ILE A CA 1
ATOM 2353 C C . ILE A 1 288 ? 12.486 30.834 -23.230 1.00 30.73 288 ILE A C 1
ATOM 2355 O O . ILE A 1 288 ? 11.308 30.633 -23.512 1.00 30.73 288 ILE A O 1
ATOM 2359 N N . SER A 1 289 ? 12.975 32.047 -23.018 1.00 29.73 289 SER A N 1
ATOM 2360 C CA . SER A 1 289 ? 12.275 33.318 -23.142 1.00 29.73 289 SER A CA 1
ATOM 2361 C C . SER A 1 289 ? 11.589 33.523 -24.496 1.00 29.73 289 SER A C 1
ATOM 2363 O O . SER A 1 289 ? 12.139 33.187 -25.536 1.00 29.73 289 SER A O 1
ATOM 2365 N N . SER A 1 290 ? 10.420 34.162 -24.420 1.00 31.69 290 SER A N 1
ATOM 2366 C CA . SER A 1 290 ? 9.574 34.733 -25.475 1.00 31.69 290 SER A CA 1
ATOM 2367 C C . SER A 1 290 ? 10.173 34.917 -26.879 1.00 31.69 290 SER A C 1
ATOM 2369 O O . SER A 1 290 ? 11.122 35.685 -27.051 1.00 31.69 290 SER A O 1
ATOM 2371 N N . GLY A 1 291 ? 9.457 34.407 -27.887 1.00 26.20 291 GLY A N 1
ATOM 2372 C CA . GLY A 1 291 ? 9.488 34.951 -29.246 1.00 26.20 291 GLY A CA 1
ATOM 2373 C C . GLY A 1 291 ? 9.082 33.968 -30.348 1.00 26.20 291 GLY A C 1
ATOM 2374 O O . GLY A 1 291 ? 9.915 33.181 -30.756 1.00 26.20 291 GLY A O 1
ATOM 2375 N N . ARG A 1 292 ? 7.847 34.134 -30.852 1.00 29.00 292 ARG A N 1
ATOM 2376 C CA . ARG A 1 292 ? 7.344 33.866 -32.223 1.00 29.00 292 ARG A CA 1
ATOM 2377 C C . ARG A 1 292 ? 7.392 32.447 -32.840 1.00 29.00 292 ARG A C 1
ATOM 2379 O O . ARG A 1 292 ? 8.459 31.914 -33.079 1.00 29.00 292 ARG A O 1
ATOM 2386 N N . GLU A 1 293 ? 6.175 31.992 -33.176 1.00 34.34 293 GLU A N 1
ATOM 2387 C CA . GLU A 1 293 ? 5.701 31.261 -34.378 1.00 34.34 293 GLU A CA 1
ATOM 2388 C C . GLU A 1 293 ? 6.430 29.982 -34.841 1.00 34.34 293 GLU A C 1
ATOM 2390 O O . GLU A 1 293 ? 7.576 30.042 -35.264 1.00 34.34 293 GLU A O 1
ATOM 2395 N N . ASP A 1 294 ? 5.680 28.867 -34.726 1.00 42.84 294 ASP A N 1
ATOM 2396 C CA . ASP A 1 294 ? 5.412 27.760 -35.677 1.00 42.84 294 ASP A CA 1
ATOM 2397 C C . ASP A 1 294 ? 6.542 27.312 -36.632 1.00 42.84 294 ASP A C 1
ATOM 2399 O O . ASP A 1 294 ? 7.188 28.143 -37.254 1.00 42.84 294 ASP A O 1
ATOM 2403 N N . ASP A 1 295 ? 6.736 25.986 -36.745 1.00 36.06 295 ASP A N 1
ATOM 2404 C CA . ASP A 1 295 ? 7.667 25.220 -37.624 1.00 36.06 295 ASP A CA 1
ATOM 2405 C C . ASP A 1 295 ? 8.871 24.540 -36.914 1.00 36.06 295 ASP A C 1
ATOM 2407 O O . ASP A 1 295 ? 9.533 23.676 -37.490 1.00 36.06 295 ASP A O 1
ATOM 2411 N N . GLY A 1 296 ? 9.169 24.870 -35.648 1.00 41.84 296 GLY A N 1
ATOM 2412 C CA . GLY A 1 296 ? 10.403 24.423 -34.963 1.00 41.84 296 GLY A CA 1
ATOM 2413 C C . GLY A 1 296 ? 10.292 23.274 -33.942 1.00 41.84 296 GLY A C 1
ATOM 2414 O O . GLY A 1 296 ? 11.314 22.697 -33.568 1.00 41.84 296 GLY A O 1
ATOM 2415 N N . GLU A 1 297 ? 9.094 22.931 -33.459 1.00 42.53 297 GLU A N 1
ATOM 2416 C CA . GLU A 1 297 ? 8.911 21.985 -32.334 1.00 42.53 297 GLU A CA 1
ATOM 2417 C C . GLU A 1 297 ? 8.998 20.501 -32.747 1.00 42.53 297 GLU A C 1
ATOM 2419 O O . GLU A 1 297 ? 9.514 19.672 -31.992 1.00 42.53 297 GLU A O 1
ATOM 2424 N N . GLU A 1 298 ? 8.573 20.160 -33.968 1.00 46.38 298 GLU A N 1
ATOM 2425 C CA . GLU A 1 298 ? 8.571 18.782 -34.490 1.00 46.38 298 GLU A CA 1
ATOM 2426 C C . GLU A 1 298 ? 9.997 18.243 -34.746 1.00 46.38 298 GLU A C 1
ATOM 2428 O O . GLU A 1 298 ? 10.245 17.039 -34.698 1.00 46.38 298 GLU A O 1
ATOM 2433 N N . VAL A 1 299 ? 10.974 19.142 -34.924 1.00 56.81 299 VAL A N 1
ATOM 2434 C CA . VAL A 1 299 ? 12.362 18.818 -35.298 1.00 56.81 299 VAL A CA 1
ATOM 2435 C C . VAL A 1 299 ? 13.238 18.452 -34.086 1.00 56.81 299 VAL A C 1
ATOM 2437 O O . VAL A 1 299 ? 14.219 17.717 -34.225 1.00 56.81 299 VAL A O 1
ATOM 2440 N N . VAL A 1 300 ? 12.906 18.914 -32.874 1.00 64.75 300 VAL A N 1
ATOM 2441 C CA . VAL A 1 300 ? 13.799 18.784 -31.701 1.00 64.75 300 VAL A CA 1
ATOM 2442 C C . VAL A 1 300 ? 13.784 17.374 -31.106 1.00 64.75 300 VAL A C 1
ATOM 2444 O O . VAL A 1 300 ? 14.845 16.793 -30.873 1.00 64.75 300 VAL A O 1
ATOM 2447 N N . TRP A 1 301 ? 12.603 16.786 -30.890 1.00 76.62 301 TRP A N 1
ATOM 2448 C CA . TRP A 1 301 ? 12.498 15.459 -30.269 1.00 76.62 301 TRP A CA 1
ATOM 2449 C C . TRP A 1 301 ? 13.018 14.348 -31.192 1.00 76.62 301 TRP A C 1
ATOM 2451 O O . TRP A 1 301 ? 13.662 13.411 -30.722 1.00 76.62 301 TRP A O 1
ATOM 2461 N N . LEU A 1 302 ? 12.795 14.467 -32.507 1.00 82.25 302 LEU A N 1
ATOM 2462 C CA . LEU A 1 302 ? 13.235 13.478 -33.489 1.00 82.25 302 LEU A CA 1
ATOM 2463 C C . LEU A 1 302 ? 14.766 13.433 -33.597 1.00 82.25 302 LEU A C 1
ATOM 2465 O O . LEU A 1 302 ? 15.345 12.354 -33.713 1.00 82.25 302 LEU A O 1
ATOM 2469 N N . ASN A 1 303 ? 15.434 14.586 -33.515 1.00 84.12 303 ASN A N 1
ATOM 2470 C CA . ASN A 1 303 ? 16.896 14.650 -33.477 1.00 84.12 303 ASN A CA 1
ATOM 2471 C C . ASN A 1 303 ? 17.464 13.981 -32.219 1.00 84.12 303 ASN A C 1
ATOM 2473 O O . ASN A 1 303 ? 18.445 13.240 -32.308 1.00 84.12 303 ASN A O 1
ATOM 2477 N N . GLU A 1 304 ? 16.814 14.174 -31.072 1.00 86.25 304 GLU A N 1
ATOM 2478 C CA . GLU A 1 304 ? 17.190 13.511 -29.822 1.00 86.25 304 GLU A CA 1
ATOM 2479 C C . GLU A 1 304 ? 16.983 11.989 -29.909 1.00 86.25 304 GLU A C 1
ATOM 2481 O O . GLU A 1 304 ? 17.851 11.214 -29.501 1.00 86.25 304 GLU A O 1
ATOM 2486 N N . VAL A 1 305 ? 15.882 11.546 -30.530 1.00 90.25 305 VAL A N 1
ATOM 2487 C CA . VAL A 1 305 ? 15.621 10.124 -30.807 1.00 90.25 305 VAL A CA 1
ATOM 2488 C C . VAL A 1 305 ? 16.689 9.543 -31.731 1.00 90.25 305 VAL A C 1
ATOM 2490 O O . VAL A 1 305 ? 17.226 8.482 -31.426 1.00 90.25 305 VAL A O 1
ATOM 2493 N N . LYS A 1 306 ? 17.056 10.233 -32.819 1.00 89.75 306 LYS A N 1
ATOM 2494 C CA . LYS A 1 306 ? 18.126 9.802 -33.737 1.00 89.75 306 LYS A CA 1
ATOM 2495 C C . LYS A 1 306 ? 19.475 9.688 -33.024 1.00 89.75 306 LYS A C 1
ATOM 2497 O O . LYS A 1 306 ? 20.191 8.703 -33.214 1.00 89.75 306 LYS A O 1
ATOM 2502 N N . ALA A 1 307 ? 19.818 10.664 -32.183 1.00 90.62 307 ALA A N 1
ATOM 2503 C CA . ALA A 1 307 ? 21.053 10.650 -31.402 1.00 90.62 307 ALA A CA 1
ATOM 2504 C C . ALA A 1 307 ? 21.084 9.479 -30.408 1.00 90.62 307 ALA A C 1
ATOM 2506 O O . ALA A 1 307 ? 22.076 8.750 -30.341 1.00 90.62 307 ALA A O 1
ATOM 2507 N N . MET A 1 308 ? 19.984 9.263 -29.685 1.00 94.00 308 MET A N 1
ATOM 2508 C CA . MET A 1 308 ? 19.834 8.140 -28.762 1.00 94.00 308 MET A CA 1
ATOM 2509 C C . MET A 1 308 ? 19.865 6.794 -29.499 1.00 94.00 308 MET A C 1
ATOM 2511 O O . MET A 1 308 ? 20.538 5.869 -29.059 1.00 94.00 308 MET A O 1
ATOM 2515 N N . HIS A 1 309 ? 19.192 6.675 -30.645 1.00 95.44 309 HIS A N 1
ATOM 2516 C CA . HIS A 1 309 ? 19.197 5.455 -31.452 1.00 95.44 309 HIS A CA 1
ATOM 2517 C C . HIS A 1 309 ? 20.612 5.093 -31.918 1.00 95.44 309 HIS A C 1
ATOM 2519 O O . HIS A 1 309 ? 21.032 3.941 -31.815 1.00 95.44 309 HIS A O 1
ATOM 2525 N N . LYS A 1 310 ? 21.394 6.092 -32.342 1.00 94.56 310 LYS A N 1
ATOM 2526 C CA . LYS A 1 310 ? 22.807 5.912 -32.695 1.00 94.56 310 LYS A CA 1
ATOM 2527 C C . LYS A 1 310 ? 23.648 5.430 -31.509 1.00 94.56 310 LYS A C 1
ATOM 2529 O O . LYS A 1 310 ? 24.547 4.616 -31.705 1.00 94.56 310 LYS A O 1
ATOM 2534 N N . GLU A 1 311 ? 23.386 5.906 -30.293 1.00 95.19 311 GLU A N 1
ATOM 2535 C CA . GLU A 1 311 ? 24.049 5.397 -29.081 1.00 95.19 311 GLU A CA 1
ATOM 2536 C C . GLU A 1 311 ? 23.713 3.918 -28.843 1.00 95.19 311 GLU A C 1
ATOM 2538 O O . GLU A 1 311 ? 24.615 3.110 -28.625 1.00 95.19 311 GLU A O 1
ATOM 2543 N N . ILE A 1 312 ? 22.436 3.549 -28.982 1.00 96.31 312 ILE A N 1
ATOM 2544 C CA . ILE A 1 312 ? 21.955 2.172 -28.801 1.00 96.31 312 ILE A CA 1
ATOM 2545 C C . ILE A 1 312 ? 22.597 1.223 -29.819 1.00 96.31 312 ILE A C 1
ATOM 2547 O O . ILE A 1 312 ? 23.061 0.152 -29.438 1.00 96.31 312 ILE A O 1
ATOM 2551 N N . VAL A 1 313 ? 22.672 1.621 -31.093 1.00 95.81 313 VAL A N 1
ATOM 2552 C CA . VAL A 1 313 ? 23.304 0.837 -32.171 1.00 95.81 313 VAL A CA 1
ATOM 2553 C C . VAL A 1 313 ? 24.799 0.606 -31.918 1.00 95.81 313 VAL A C 1
ATOM 2555 O O . VAL A 1 313 ? 25.314 -0.463 -32.234 1.00 95.81 313 VAL A O 1
ATOM 2558 N N . ASN A 1 314 ? 25.498 1.574 -31.319 1.00 94.75 314 ASN A N 1
ATOM 2559 C CA . ASN A 1 314 ? 26.932 1.468 -31.024 1.00 94.75 314 ASN A CA 1
ATOM 2560 C C . ASN A 1 314 ? 27.244 0.767 -29.691 1.00 94.75 314 ASN A C 1
ATOM 2562 O O . ASN A 1 314 ? 28.414 0.610 -29.337 1.00 94.75 314 ASN A O 1
ATOM 2566 N N . HIS A 1 315 ? 26.228 0.360 -28.930 1.00 93.00 315 HIS A N 1
ATOM 2567 C CA . HIS A 1 315 ? 26.431 -0.313 -27.655 1.00 93.00 315 HIS A CA 1
ATOM 2568 C C . HIS A 1 315 ? 27.066 -1.705 -27.862 1.00 93.00 315 HIS A C 1
ATOM 2570 O O . HIS A 1 315 ? 26.687 -2.447 -28.764 1.00 93.00 315 HIS A O 1
ATOM 2576 N N . GLU A 1 316 ? 27.990 -2.118 -26.985 1.00 92.38 316 GLU A N 1
ATOM 2577 C CA . GLU A 1 316 ? 28.770 -3.371 -27.121 1.00 92.38 316 GLU A CA 1
ATOM 2578 C C . GLU A 1 316 ? 27.905 -4.641 -27.247 1.00 92.38 316 GLU A C 1
ATOM 2580 O O . GLU A 1 316 ? 28.313 -5.649 -27.821 1.00 92.38 316 GLU A O 1
ATOM 2585 N N . LEU A 1 317 ? 26.690 -4.594 -26.697 1.00 90.56 317 LEU A N 1
ATOM 2586 C CA . LEU A 1 317 ? 25.727 -5.697 -26.710 1.00 90.56 317 LEU A CA 1
ATOM 2587 C C . LEU A 1 317 ? 24.711 -5.620 -27.860 1.00 90.56 317 LEU A C 1
ATOM 2589 O O . LEU A 1 317 ? 23.821 -6.464 -27.916 1.00 90.56 317 LEU A O 1
ATOM 2593 N N . ALA A 1 318 ? 24.804 -4.624 -28.743 1.00 92.81 318 ALA A N 1
ATOM 2594 C CA . ALA A 1 318 ? 23.802 -4.372 -29.775 1.00 92.81 318 ALA A CA 1
ATOM 2595 C C . ALA A 1 318 ? 23.870 -5.353 -30.955 1.00 92.81 318 ALA A C 1
ATOM 2597 O O . ALA A 1 318 ? 22.870 -5.533 -31.642 1.00 92.81 318 ALA A O 1
ATOM 2598 N N . TRP A 1 319 ? 25.018 -6.008 -31.171 1.00 94.56 319 TRP A N 1
ATOM 2599 C CA . TRP A 1 319 ? 25.305 -6.797 -32.376 1.00 94.56 319 TRP A CA 1
ATOM 2600 C C . TRP A 1 319 ? 24.242 -7.846 -32.780 1.00 94.56 319 TRP A C 1
ATOM 2602 O O . TRP A 1 319 ? 24.022 -7.974 -33.983 1.00 94.56 319 TRP A O 1
ATOM 2612 N N . PRO A 1 320 ? 23.530 -8.564 -31.875 1.00 93.69 320 PRO A N 1
ATOM 2613 C CA . PRO A 1 320 ? 22.490 -9.519 -32.283 1.00 93.69 320 PRO A CA 1
ATOM 2614 C C . PRO A 1 320 ? 21.204 -8.852 -32.784 1.00 93.69 320 PRO A C 1
ATOM 2616 O O . PRO A 1 320 ? 20.332 -9.533 -33.312 1.00 93.69 320 PRO A O 1
ATOM 2619 N N . PHE A 1 321 ? 21.058 -7.549 -32.546 1.00 96.88 321 PHE A N 1
ATOM 2620 C CA . PHE A 1 321 ? 19.837 -6.779 -32.765 1.00 96.88 321 PHE A CA 1
ATOM 2621 C C . PHE A 1 321 ? 19.964 -5.800 -33.936 1.00 96.88 321 PHE A C 1
ATOM 2623 O O . PHE A 1 321 ? 19.040 -5.029 -34.169 1.00 96.88 321 PHE A O 1
ATOM 2630 N N . LEU A 1 322 ? 21.109 -5.776 -34.627 1.00 93.56 322 LEU A N 1
ATOM 2631 C CA . LEU A 1 322 ? 21.397 -4.806 -35.691 1.00 93.56 322 LEU A CA 1
ATOM 2632 C C . LEU A 1 322 ? 20.694 -5.121 -37.011 1.00 93.56 322 LEU A C 1
ATOM 2634 O O . LEU A 1 322 ? 20.437 -4.204 -37.781 1.00 93.56 322 LEU A O 1
ATOM 2638 N N . GLU A 1 323 ? 20.408 -6.395 -37.266 1.00 92.25 323 GLU A N 1
ATOM 2639 C CA . GLU A 1 323 ? 19.814 -6.878 -38.512 1.00 92.25 323 GLU A CA 1
ATOM 2640 C C . GLU A 1 323 ? 18.595 -7.763 -38.214 1.00 92.25 323 GLU A C 1
ATOM 2642 O O . GLU A 1 323 ? 18.535 -8.380 -37.140 1.00 92.25 323 GLU A O 1
ATOM 2647 N N . PRO A 1 324 ? 17.638 -7.876 -39.156 1.00 95.00 324 PRO A N 1
ATOM 2648 C CA . PRO A 1 324 ? 16.519 -8.796 -39.026 1.00 95.00 324 PRO A CA 1
ATOM 2649 C C . PRO A 1 324 ? 16.992 -10.230 -38.764 1.00 95.00 324 PRO A C 1
ATOM 2651 O O . PRO A 1 324 ? 17.945 -10.717 -39.376 1.00 95.00 324 PRO A O 1
ATOM 2654 N N . VAL A 1 325 ? 16.293 -10.943 -37.879 1.00 91.25 325 VAL A N 1
ATOM 2655 C CA . VAL A 1 325 ? 16.596 -12.353 -37.606 1.00 91.25 325 VAL A CA 1
ATOM 2656 C C . VAL A 1 325 ? 16.360 -13.182 -38.869 1.00 91.25 325 VAL A C 1
ATOM 2658 O O . VAL A 1 325 ? 15.257 -13.170 -39.409 1.00 91.25 325 VAL A O 1
ATOM 2661 N N . ASP A 1 326 ? 17.375 -13.941 -39.294 1.00 91.62 326 ASP A N 1
ATOM 2662 C CA . ASP A 1 326 ? 17.306 -14.903 -40.399 1.00 91.62 326 ASP A CA 1
ATOM 2663 C C . ASP A 1 326 ? 17.154 -16.334 -39.848 1.00 91.62 326 ASP A C 1
ATOM 2665 O O . ASP A 1 326 ? 18.140 -16.944 -39.403 1.00 91.62 326 ASP A O 1
ATOM 2669 N N . PRO A 1 327 ? 15.936 -16.913 -39.870 1.00 90.12 327 PRO A N 1
ATOM 2670 C CA . PRO A 1 327 ? 15.705 -18.232 -39.295 1.00 90.12 327 PRO A CA 1
ATOM 2671 C C . PRO A 1 327 ? 16.350 -19.379 -40.072 1.00 90.12 327 PRO A C 1
ATOM 2673 O O . PRO A 1 327 ? 16.558 -20.450 -39.498 1.00 90.12 327 PRO A O 1
ATOM 2676 N N . VAL A 1 328 ? 16.665 -19.177 -41.356 1.00 90.69 328 VAL A N 1
ATOM 2677 C CA . VAL A 1 328 ? 17.311 -20.186 -42.206 1.00 90.69 328 VAL A CA 1
ATOM 2678 C C . VAL A 1 328 ? 18.793 -20.246 -41.867 1.00 90.69 328 VAL A C 1
ATOM 2680 O O . VAL A 1 328 ? 19.306 -21.319 -41.545 1.00 90.69 328 VAL A O 1
ATOM 2683 N N . LYS A 1 329 ? 19.468 -19.091 -41.850 1.00 92.69 329 LYS A N 1
ATOM 2684 C CA . LYS A 1 329 ? 20.897 -18.985 -41.513 1.00 92.69 329 LYS A CA 1
ATOM 2685 C C . LYS A 1 329 ? 21.197 -19.455 -40.091 1.00 92.69 329 LYS A C 1
ATOM 2687 O O . LYS A 1 329 ? 22.233 -20.072 -39.854 1.00 92.69 329 LYS A O 1
ATOM 2692 N N . LEU A 1 330 ? 20.292 -19.176 -39.153 1.00 88.81 330 LEU A N 1
ATOM 2693 C CA . LEU A 1 330 ? 20.431 -19.553 -37.744 1.00 88.81 330 LEU A CA 1
ATOM 2694 C C . LEU A 1 330 ? 19.854 -20.940 -37.416 1.00 88.81 330 LEU A C 1
ATOM 2696 O O . LEU A 1 330 ? 19.971 -21.385 -36.277 1.00 88.81 330 LEU A O 1
ATOM 2700 N N . ASN A 1 331 ? 19.261 -21.634 -38.395 1.00 90.62 331 ASN A N 1
ATOM 2701 C CA . ASN A 1 331 ? 18.639 -22.950 -38.231 1.00 90.62 331 ASN A CA 1
ATOM 2702 C C . ASN A 1 331 ? 17.569 -22.994 -37.113 1.00 90.62 331 ASN A C 1
ATOM 2704 O O . ASN A 1 331 ? 17.528 -23.913 -36.294 1.00 90.62 331 ASN A O 1
ATOM 2708 N N . ILE A 1 332 ? 16.692 -21.985 -37.084 1.00 88.44 332 ILE A N 1
ATOM 2709 C CA . ILE A 1 332 ? 15.603 -21.811 -36.105 1.00 88.44 332 ILE A CA 1
ATOM 2710 C C . ILE A 1 332 ? 14.232 -21.701 -36.804 1.00 88.44 332 ILE A C 1
ATOM 2712 O O . ILE A 1 332 ? 13.554 -20.679 -36.713 1.00 88.44 332 ILE A O 1
ATOM 2716 N N . PRO A 1 333 ? 13.761 -22.752 -37.499 1.00 90.25 333 PRO A N 1
ATOM 2717 C CA . PRO A 1 333 ? 12.587 -22.678 -38.382 1.00 90.25 333 PRO A CA 1
ATOM 2718 C C . PRO A 1 333 ? 11.269 -22.308 -37.675 1.00 90.25 333 PRO A C 1
ATOM 2720 O O . PRO A 1 333 ? 10.300 -21.930 -38.329 1.00 90.25 333 PRO A O 1
ATOM 2723 N N . THR A 1 334 ? 11.213 -22.401 -36.345 1.00 90.12 334 THR A N 1
ATOM 2724 C CA . THR A 1 334 ? 10.043 -22.046 -35.529 1.00 90.12 334 THR A CA 1
ATOM 2725 C C . THR A 1 334 ? 9.981 -20.565 -35.151 1.00 90.12 334 THR A C 1
ATOM 2727 O O . THR A 1 334 ? 9.022 -20.157 -34.500 1.00 90.12 334 THR A O 1
ATOM 2730 N N . TYR A 1 335 ? 10.956 -19.739 -35.551 1.00 88.19 335 TYR A N 1
ATOM 2731 C CA . TYR A 1 335 ? 11.038 -18.332 -35.141 1.00 88.19 335 TYR A CA 1
ATOM 2732 C C . TYR A 1 335 ? 9.743 -17.550 -35.399 1.00 88.19 335 TYR A C 1
ATOM 2734 O O . TYR A 1 335 ? 9.143 -17.036 -34.458 1.00 88.19 335 TYR A O 1
ATOM 2742 N N . PHE A 1 336 ? 9.236 -17.566 -36.634 1.00 91.44 336 PHE A N 1
ATOM 2743 C CA . PHE A 1 336 ? 7.989 -16.875 -36.994 1.00 91.44 336 PHE A CA 1
ATOM 2744 C C . PHE A 1 336 ? 6.711 -17.567 -36.491 1.00 91.44 336 PHE A C 1
ATOM 2746 O O . PHE A 1 336 ? 5.622 -17.026 -36.639 1.00 91.44 336 PHE A O 1
ATOM 2753 N N . GLN A 1 337 ? 6.818 -18.752 -35.878 1.00 91.25 337 GLN A N 1
ATOM 2754 C CA . GLN A 1 337 ? 5.694 -19.378 -35.168 1.00 91.25 337 GLN A CA 1
ATOM 2755 C C . GLN A 1 337 ? 5.547 -18.814 -33.747 1.00 91.25 337 GLN A C 1
ATOM 2757 O O . GLN A 1 337 ? 4.474 -18.898 -33.157 1.00 91.25 337 GLN A O 1
ATOM 2762 N N . ILE A 1 338 ? 6.630 -18.264 -33.186 1.00 86.69 338 ILE A N 1
ATOM 2763 C CA . ILE A 1 338 ? 6.685 -17.720 -31.822 1.00 86.69 338 ILE A CA 1
ATOM 2764 C C . ILE A 1 338 ? 6.651 -16.184 -31.843 1.00 86.69 338 ILE A C 1
ATOM 2766 O O . ILE A 1 338 ? 6.029 -15.557 -30.975 1.00 86.69 338 ILE A O 1
ATOM 2770 N N . ILE A 1 339 ? 7.337 -15.576 -32.813 1.00 87.69 339 ILE A N 1
ATOM 2771 C CA . ILE A 1 339 ? 7.467 -14.129 -32.988 1.00 87.69 339 ILE A CA 1
ATOM 2772 C C . ILE A 1 339 ? 6.593 -13.681 -34.157 1.00 87.69 339 ILE A C 1
ATOM 2774 O O . ILE A 1 339 ? 6.928 -13.895 -35.318 1.00 87.69 339 ILE A O 1
ATOM 2778 N N . GLU A 1 340 ? 5.471 -13.046 -33.825 1.00 87.25 340 GLU A N 1
ATOM 2779 C CA . GLU A 1 340 ? 4.467 -12.592 -34.796 1.00 87.25 340 GLU A CA 1
ATOM 2780 C C . GLU A 1 340 ? 4.880 -11.294 -35.503 1.00 87.25 340 GLU A C 1
ATOM 2782 O O . GLU A 1 340 ? 4.666 -11.140 -36.702 1.00 87.25 340 GLU A O 1
ATOM 2787 N N . ARG A 1 341 ? 5.497 -10.363 -34.765 1.00 85.50 341 ARG A N 1
ATOM 2788 C CA . ARG A 1 341 ? 5.973 -9.074 -35.281 1.00 85.50 341 ARG A CA 1
ATOM 2789 C C . ARG A 1 341 ? 7.479 -8.951 -35.026 1.00 85.50 341 ARG A C 1
ATOM 2791 O O . ARG A 1 341 ? 7.854 -8.497 -33.944 1.00 85.50 341 ARG A O 1
ATOM 2798 N N . PRO A 1 342 ? 8.343 -9.390 -35.960 1.00 90.56 342 PRO A N 1
ATOM 2799 C CA . PRO A 1 342 ? 9.787 -9.218 -35.832 1.00 90.56 342 PRO A CA 1
ATOM 2800 C C . PRO A 1 342 ? 10.162 -7.732 -35.901 1.00 90.56 342 PRO A C 1
ATOM 2802 O O . PRO A 1 342 ? 9.473 -6.941 -36.545 1.00 90.56 342 PRO A O 1
ATOM 2805 N N . MET A 1 343 ? 11.245 -7.360 -35.224 1.00 94.94 343 MET A N 1
ATOM 2806 C CA . MET A 1 343 ? 11.802 -6.008 -35.245 1.00 94.94 343 MET A CA 1
ATOM 2807 C C . MET A 1 343 ? 13.296 -6.057 -34.921 1.00 94.94 343 MET A C 1
ATOM 2809 O O . MET A 1 343 ? 13.725 -6.912 -34.142 1.00 94.94 343 MET A O 1
ATOM 2813 N N . ASP A 1 344 ? 14.061 -5.128 -35.483 1.00 96.44 344 ASP A N 1
ATOM 2814 C CA . ASP A 1 344 ? 15.504 -4.972 -35.295 1.00 96.44 344 ASP A CA 1
ATOM 2815 C C . ASP A 1 344 ? 15.905 -3.487 -35.375 1.00 96.44 344 ASP A C 1
ATOM 2817 O O . ASP A 1 344 ? 15.158 -2.644 -35.880 1.00 96.44 344 ASP A O 1
ATOM 2821 N N . LEU A 1 345 ? 17.086 -3.153 -34.852 1.00 95.94 345 LEU A N 1
ATOM 2822 C CA . LEU A 1 345 ? 17.590 -1.780 -34.805 1.00 95.94 345 LEU A CA 1
ATOM 2823 C C . LEU A 1 345 ? 17.872 -1.220 -36.207 1.00 95.94 345 LEU A C 1
ATOM 2825 O O . LEU A 1 345 ? 17.694 -0.024 -36.414 1.00 95.94 345 LEU A O 1
ATOM 2829 N N . GLY A 1 346 ? 18.261 -2.057 -37.173 1.00 91.69 346 GLY A N 1
ATOM 2830 C CA . GLY A 1 346 ? 18.473 -1.644 -38.561 1.00 91.69 346 GLY A CA 1
ATOM 2831 C C . GLY A 1 346 ? 17.183 -1.143 -39.207 1.00 91.69 346 GLY A C 1
ATOM 2832 O O . GLY A 1 346 ? 17.149 -0.029 -39.731 1.00 91.69 346 GLY A O 1
ATOM 2833 N N . THR A 1 347 ? 16.099 -1.908 -39.074 1.00 90.56 347 THR A N 1
ATOM 2834 C CA . THR A 1 347 ? 14.759 -1.532 -39.551 1.00 90.56 347 THR A CA 1
ATOM 2835 C C . THR A 1 347 ? 14.269 -0.228 -38.911 1.00 90.56 347 THR A C 1
ATOM 2837 O O . THR A 1 347 ? 13.765 0.656 -39.611 1.00 90.56 347 THR A O 1
ATOM 2840 N N . ILE A 1 348 ? 14.465 -0.059 -37.596 1.00 91.88 348 ILE A N 1
ATOM 2841 C CA . ILE A 1 348 ? 14.127 1.189 -36.886 1.00 91.88 348 ILE A CA 1
ATOM 2842 C C . ILE A 1 348 ? 14.965 2.362 -37.415 1.00 91.88 348 ILE A C 1
ATOM 2844 O O . ILE A 1 348 ? 14.428 3.447 -37.654 1.00 91.88 348 ILE A O 1
ATOM 2848 N N . ASN A 1 349 ? 16.267 2.160 -37.636 1.00 90.25 349 ASN A N 1
ATOM 2849 C CA . ASN A 1 349 ? 17.154 3.185 -38.177 1.00 90.25 349 ASN A CA 1
ATOM 2850 C C . ASN A 1 349 ? 16.733 3.614 -39.593 1.00 90.25 349 ASN A C 1
ATOM 2852 O O . ASN A 1 349 ? 16.649 4.812 -39.862 1.00 90.25 349 ASN A O 1
ATOM 2856 N N . THR A 1 350 ? 16.394 2.668 -40.475 1.00 85.31 350 THR A N 1
ATOM 2857 C CA . THR A 1 350 ? 15.849 2.974 -41.809 1.00 85.31 350 THR A CA 1
ATOM 2858 C C . THR A 1 350 ? 14.581 3.815 -41.697 1.00 85.31 350 THR A C 1
ATOM 2860 O O . THR A 1 350 ? 14.457 4.841 -42.365 1.00 85.31 350 THR A O 1
ATOM 2863 N N . ARG A 1 351 ? 13.671 3.450 -40.787 1.00 84.94 351 ARG A N 1
ATOM 2864 C CA . ARG A 1 351 ? 12.430 4.197 -40.554 1.00 84.94 351 ARG A CA 1
ATOM 2865 C C . ARG A 1 351 ? 12.673 5.620 -40.031 1.00 84.94 351 ARG A C 1
ATOM 2867 O O . ARG A 1 351 ? 11.969 6.539 -40.441 1.00 84.94 351 ARG A O 1
ATOM 2874 N N . LEU A 1 352 ? 13.687 5.825 -39.184 1.00 82.50 352 LEU A N 1
ATOM 2875 C CA . LEU A 1 352 ? 14.100 7.149 -38.691 1.00 82.50 352 LEU A CA 1
ATOM 2876 C C . LEU A 1 352 ? 14.745 8.036 -39.772 1.00 82.50 352 LEU A C 1
ATOM 2878 O O . LEU A 1 352 ? 14.620 9.264 -39.721 1.00 82.50 352 LEU A O 1
ATOM 2882 N N . GLN A 1 353 ? 15.472 7.443 -40.722 1.00 73.75 353 GLN A N 1
ATOM 2883 C CA . GLN A 1 353 ? 16.196 8.171 -41.775 1.00 73.75 353 GLN A CA 1
ATOM 2884 C C . GLN A 1 353 ? 15.286 8.645 -42.917 1.00 73.75 353 GLN A C 1
ATOM 2886 O O . GLN A 1 353 ? 15.601 9.624 -43.590 1.00 73.75 353 GLN A O 1
ATOM 2891 N N . MET A 1 354 ? 14.101 8.053 -43.074 1.00 66.44 354 MET A N 1
ATOM 2892 C CA . MET A 1 354 ? 13.117 8.493 -44.072 1.00 66.44 354 MET A CA 1
ATOM 2893 C C . MET A 1 354 ? 12.543 9.899 -43.822 1.00 66.44 354 MET A C 1
ATOM 2895 O O . MET A 1 354 ? 11.929 10.476 -44.717 1.00 66.44 354 MET A O 1
ATOM 2899 N N . ALA A 1 355 ? 12.797 10.491 -42.648 1.00 54.09 355 ALA A N 1
ATOM 2900 C CA . ALA A 1 355 ? 12.433 11.870 -42.319 1.00 54.09 355 ALA A CA 1
ATOM 2901 C C . ALA A 1 355 ? 13.299 12.948 -43.006 1.00 54.09 355 ALA A C 1
ATOM 2903 O O . ALA A 1 355 ? 12.914 14.111 -43.001 1.00 54.09 355 ALA A O 1
ATOM 2904 N N . THR A 1 356 ? 14.481 12.607 -43.538 1.00 48.16 356 THR A N 1
ATOM 2905 C CA . THR A 1 356 ? 15.466 13.603 -44.020 1.00 48.16 356 THR A CA 1
ATOM 2906 C C . THR A 1 356 ? 15.552 13.763 -45.536 1.00 48.16 356 THR A C 1
ATOM 2908 O O . THR A 1 356 ? 16.317 14.597 -45.996 1.00 48.16 356 THR A O 1
ATOM 2911 N N . GLY A 1 357 ? 14.744 13.043 -46.320 1.00 51.72 357 GLY A N 1
ATOM 2912 C CA . GLY A 1 357 ? 14.602 13.308 -47.759 1.00 51.72 357 GLY A CA 1
ATOM 2913 C C . GLY A 1 357 ? 15.857 13.088 -48.616 1.00 51.72 357 GLY A C 1
ATOM 2914 O O . GLY A 1 357 ? 15.856 13.503 -49.767 1.00 51.72 357 GLY A O 1
ATOM 2915 N N . GLU A 1 358 ? 16.909 12.448 -48.098 1.00 48.03 358 GLU A N 1
ATOM 2916 C CA . GLU A 1 358 ? 18.178 12.334 -48.834 1.00 48.03 358 GLU A CA 1
ATOM 2917 C C . GLU A 1 358 ? 18.186 11.232 -49.909 1.00 48.03 358 GLU A C 1
ATOM 2919 O O . GLU A 1 358 ? 18.974 11.348 -50.833 1.00 48.03 358 GLU A O 1
ATOM 2924 N N . ASP A 1 359 ? 17.260 10.261 -49.891 1.00 50.59 359 ASP A N 1
ATOM 2925 C CA . ASP A 1 359 ? 17.216 9.159 -50.879 1.00 50.59 359 ASP A CA 1
ATOM 2926 C C . ASP A 1 359 ? 15.778 8.787 -51.316 1.00 50.59 359 ASP A C 1
ATOM 2928 O O . ASP A 1 359 ? 15.414 7.614 -51.436 1.00 50.59 359 ASP A O 1
ATOM 2932 N N . GLN A 1 360 ? 14.901 9.777 -51.524 1.00 49.22 360 GLN A N 1
ATOM 2933 C CA . GLN A 1 360 ? 13.516 9.508 -51.957 1.00 49.22 360 GLN A CA 1
ATOM 2934 C C . GLN A 1 360 ? 13.414 9.068 -53.431 1.00 49.22 360 GLN A C 1
ATOM 2936 O O . GLN A 1 360 ? 12.523 8.288 -53.775 1.00 49.22 360 GLN A O 1
ATOM 2941 N N . ASP A 1 361 ? 14.341 9.507 -54.287 1.00 51.16 361 ASP A N 1
ATOM 2942 C CA . ASP A 1 361 ? 14.229 9.320 -55.739 1.00 51.16 361 ASP A CA 1
ATOM 2943 C C . ASP A 1 361 ? 14.666 7.924 -56.224 1.00 51.16 361 ASP A C 1
ATOM 2945 O O . ASP A 1 361 ? 14.046 7.370 -57.133 1.00 51.16 361 ASP A O 1
ATOM 2949 N N . GLU A 1 362 ? 15.671 7.292 -55.604 1.00 52.91 362 GLU A N 1
ATOM 2950 C CA . GLU A 1 362 ? 16.111 5.948 -56.018 1.00 52.91 362 GLU A CA 1
ATOM 2951 C C . GLU A 1 362 ? 15.155 4.839 -55.541 1.00 52.91 362 GLU A C 1
ATOM 2953 O O . GLU A 1 362 ? 14.854 3.919 -56.303 1.00 52.91 362 GLU A O 1
ATOM 2958 N N . MET A 1 363 ? 14.583 4.930 -54.333 1.00 46.94 363 MET A N 1
ATOM 2959 C CA . MET A 1 363 ? 13.702 3.874 -53.800 1.00 46.94 363 MET A CA 1
ATOM 2960 C C . MET A 1 363 ? 12.286 3.878 -54.394 1.00 46.94 363 MET A C 1
ATOM 2962 O O . MET A 1 363 ? 11.680 2.810 -54.545 1.00 46.94 363 MET A O 1
ATOM 2966 N N . ALA A 1 364 ? 11.761 5.046 -54.782 1.00 47.88 364 ALA A N 1
ATOM 2967 C CA . ALA A 1 364 ? 10.439 5.162 -55.402 1.00 47.88 364 ALA A CA 1
ATOM 2968 C C . ALA A 1 364 ? 10.358 4.436 -56.758 1.00 47.88 364 ALA A C 1
ATOM 2970 O O . ALA A 1 364 ? 9.298 3.923 -57.129 1.00 47.88 364 ALA A O 1
ATOM 2971 N N . THR A 1 365 ? 11.484 4.333 -57.475 1.00 48.44 365 THR A N 1
ATOM 2972 C CA . THR A 1 365 ? 11.557 3.622 -58.763 1.00 48.44 365 THR A CA 1
ATOM 2973 C C . THR A 1 365 ? 11.543 2.097 -58.628 1.00 48.44 365 THR A C 1
ATOM 2975 O O . THR A 1 365 ? 11.162 1.413 -59.578 1.00 48.44 365 THR A O 1
ATOM 2978 N N . VAL A 1 366 ? 11.889 1.557 -57.453 1.00 52.47 366 VAL A N 1
ATOM 2979 C CA . VAL A 1 366 ? 11.950 0.106 -57.206 1.00 52.47 366 VAL A CA 1
ATOM 2980 C C . VAL A 1 366 ? 10.670 -0.424 -56.546 1.00 52.47 366 VAL A C 1
ATOM 2982 O O . VAL A 1 366 ? 10.247 -1.535 -56.865 1.00 52.47 366 VAL A O 1
ATOM 2985 N N . PHE A 1 367 ? 10.025 0.351 -55.661 1.00 53.88 367 PHE A N 1
ATOM 2986 C CA . PHE A 1 367 ? 8.968 -0.169 -54.773 1.00 53.88 367 PHE A CA 1
ATOM 2987 C C . PHE A 1 367 ? 7.567 0.465 -54.926 1.00 53.88 367 PHE A C 1
ATOM 2989 O O . PHE A 1 367 ? 6.615 -0.044 -54.335 1.00 53.88 367 PHE A O 1
ATOM 2996 N N . GLY A 1 368 ? 7.386 1.506 -55.750 1.00 45.88 368 GLY A N 1
ATOM 2997 C CA . GLY A 1 368 ? 6.076 2.147 -55.969 1.00 45.88 368 GLY A CA 1
ATOM 2998 C C . GLY A 1 368 ? 5.715 3.248 -54.947 1.00 45.88 368 GLY A C 1
ATOM 2999 O O . GLY A 1 368 ? 6.529 3.581 -54.087 1.00 45.88 368 GLY A O 1
ATOM 3000 N N . PRO A 1 369 ? 4.524 3.886 -55.062 1.00 43.44 369 PRO A N 1
ATOM 3001 C CA . PRO A 1 369 ? 4.231 5.165 -54.405 1.00 43.44 369 PRO A CA 1
ATOM 3002 C C . PRO A 1 369 ? 4.078 5.068 -52.867 1.00 43.44 369 PRO A C 1
ATOM 3004 O O . PRO A 1 369 ? 3.491 4.109 -52.358 1.00 43.44 369 PRO A O 1
ATOM 3007 N N . PRO A 1 370 ? 4.522 6.094 -52.110 1.00 49.00 370 PRO A N 1
ATOM 3008 C CA . PRO A 1 370 ? 4.872 6.002 -50.688 1.00 49.00 370 PRO A CA 1
ATOM 3009 C C . PRO A 1 370 ? 3.689 6.273 -49.745 1.00 49.00 370 PRO A C 1
ATOM 3011 O O . PRO A 1 370 ? 3.736 7.165 -48.905 1.00 49.00 370 PRO A O 1
ATOM 3014 N N . THR A 1 371 ? 2.596 5.518 -49.853 1.00 39.75 371 THR A N 1
ATOM 3015 C CA . THR A 1 371 ? 1.458 5.680 -48.916 1.00 39.75 371 THR A CA 1
ATOM 3016 C C . THR A 1 371 ? 1.580 4.851 -47.631 1.00 39.75 371 THR A C 1
ATOM 3018 O O . THR A 1 371 ? 0.705 4.939 -46.776 1.00 39.75 371 THR A O 1
ATOM 3021 N N . ALA A 1 372 ? 2.670 4.094 -47.444 1.00 43.88 372 ALA A N 1
ATOM 3022 C CA . ALA A 1 372 ? 2.846 3.188 -46.301 1.00 43.88 372 ALA A CA 1
ATOM 3023 C C . ALA A 1 372 ? 4.179 3.322 -45.534 1.00 43.88 372 ALA A C 1
ATOM 3025 O O . ALA A 1 372 ? 4.511 2.427 -44.761 1.00 43.88 372 ALA A O 1
ATOM 3026 N N . MET A 1 373 ? 4.956 4.398 -45.704 1.00 51.00 373 MET A N 1
ATOM 3027 C CA . MET A 1 373 ? 6.262 4.494 -45.032 1.00 51.00 373 MET A CA 1
ATOM 3028 C C . MET A 1 373 ? 6.601 5.926 -44.607 1.00 51.00 373 MET A C 1
ATOM 3030 O O . MET A 1 373 ? 7.477 6.579 -45.162 1.00 51.00 373 MET A O 1
ATOM 3034 N N . LEU A 1 374 ? 5.858 6.427 -43.619 1.00 59.19 374 LEU A N 1
ATOM 3035 C CA . LEU A 1 374 ? 6.205 7.649 -42.893 1.00 59.19 374 LEU A CA 1
ATOM 3036 C C . LEU A 1 374 ? 7.134 7.304 -41.714 1.00 59.19 374 LEU A C 1
ATOM 3038 O O . LEU A 1 374 ? 7.050 6.216 -41.129 1.00 59.19 374 LEU A O 1
ATOM 3042 N N . THR A 1 375 ? 8.021 8.244 -41.372 1.00 68.06 375 THR A N 1
ATOM 3043 C CA . THR A 1 375 ? 8.817 8.215 -40.131 1.00 68.06 375 THR A CA 1
ATOM 3044 C C . THR A 1 375 ? 7.907 8.112 -38.895 1.00 68.06 375 THR A C 1
ATOM 3046 O O . THR A 1 375 ? 6.685 8.216 -38.987 1.00 68.06 375 THR A O 1
ATOM 3049 N N . TYR A 1 376 ? 8.493 7.897 -37.719 1.00 79.56 376 TYR A N 1
ATOM 3050 C CA . TYR A 1 376 ? 7.761 7.916 -36.454 1.00 79.56 376 TYR A CA 1
ATOM 3051 C C . TYR A 1 376 ? 7.081 9.268 -36.213 1.00 79.56 376 TYR A C 1
ATOM 3053 O O . TYR A 1 376 ? 7.736 10.307 -36.301 1.00 79.56 376 TYR A O 1
ATOM 3061 N N . ASN A 1 377 ? 5.796 9.239 -35.850 1.00 76.25 377 ASN A N 1
ATOM 3062 C CA . ASN A 1 377 ? 5.010 10.450 -35.569 1.00 76.25 377 ASN A CA 1
ATOM 3063 C C . ASN A 1 377 ? 5.042 10.845 -34.084 1.00 76.25 377 ASN A C 1
ATOM 3065 O O . ASN A 1 377 ? 4.577 11.917 -33.703 1.00 76.25 377 ASN A O 1
ATOM 3069 N N . SER A 1 378 ? 5.548 9.964 -33.218 1.00 81.25 378 SER A N 1
ATOM 3070 C CA . SER A 1 378 ? 5.681 10.220 -31.786 1.00 81.25 378 SER A CA 1
ATOM 3071 C C . SER A 1 378 ? 6.807 9.397 -31.163 1.00 81.25 378 SER A C 1
ATOM 3073 O O . SER A 1 378 ? 7.224 8.360 -31.689 1.00 81.25 378 SER A O 1
ATOM 3075 N N . LEU A 1 379 ? 7.263 9.833 -29.985 1.00 83.19 379 LEU A N 1
ATOM 3076 C CA . LEU A 1 379 ? 8.208 9.078 -29.163 1.00 83.19 379 LEU A CA 1
ATOM 3077 C C . LEU A 1 379 ? 7.661 7.693 -28.788 1.00 83.19 379 LEU A C 1
ATOM 3079 O O . LEU A 1 379 ? 8.427 6.735 -28.725 1.00 83.19 379 LEU A O 1
ATOM 3083 N N . ASP A 1 380 ? 6.355 7.576 -28.543 1.00 81.62 380 ASP A N 1
ATOM 3084 C CA . ASP A 1 380 ? 5.739 6.318 -28.122 1.00 81.62 380 ASP A CA 1
ATOM 3085 C C . ASP A 1 380 ? 5.764 5.264 -29.226 1.00 81.62 380 ASP A C 1
ATOM 3087 O O . ASP A 1 380 ? 6.031 4.097 -28.946 1.00 81.62 380 ASP A O 1
ATOM 3091 N N . GLU A 1 381 ? 5.560 5.669 -30.479 1.00 82.81 381 GLU A N 1
ATOM 3092 C CA . GLU A 1 381 ? 5.636 4.762 -31.624 1.00 82.81 381 GLU A CA 1
ATOM 3093 C C . GLU A 1 381 ? 7.060 4.209 -31.807 1.00 82.81 381 GLU A C 1
ATOM 3095 O O . GLU A 1 381 ? 7.250 3.003 -31.972 1.00 82.81 381 GLU A O 1
ATOM 3100 N N . TYR A 1 382 ? 8.072 5.076 -31.684 1.00 89.94 382 TYR A N 1
ATOM 3101 C CA . TYR A 1 382 ? 9.481 4.672 -31.688 1.00 89.94 382 TYR A CA 1
ATOM 3102 C C . TYR A 1 382 ? 9.819 3.756 -30.503 1.00 89.94 382 TYR A C 1
ATOM 3104 O O . TYR A 1 382 ? 10.460 2.717 -30.670 1.00 89.94 382 TYR A O 1
ATOM 3112 N N . LYS A 1 383 ? 9.362 4.117 -29.296 1.00 92.44 383 LYS A N 1
ATOM 3113 C CA . LYS A 1 383 ? 9.584 3.350 -28.063 1.00 92.44 383 LYS A CA 1
ATOM 3114 C C . LYS A 1 383 ? 8.997 1.944 -28.169 1.00 92.44 383 LYS A C 1
ATOM 3116 O O . LYS A 1 383 ? 9.643 0.994 -27.739 1.00 92.44 383 LYS A O 1
ATOM 3121 N N . GLN A 1 384 ? 7.807 1.801 -28.752 1.00 88.19 384 GLN A N 1
ATOM 3122 C CA . GLN A 1 384 ? 7.164 0.502 -28.952 1.00 88.19 384 GLN A CA 1
ATOM 3123 C C . GLN A 1 384 ? 8.003 -0.422 -29.838 1.00 88.19 384 GLN A C 1
ATOM 3125 O O . GLN A 1 384 ? 8.266 -1.552 -29.434 1.00 88.19 384 GLN A O 1
ATOM 3130 N N . ASP A 1 385 ? 8.465 0.052 -30.999 1.00 90.94 385 ASP A N 1
ATOM 3131 C CA . ASP A 1 385 ? 9.325 -0.752 -31.879 1.00 90.94 385 ASP A CA 1
ATOM 3132 C C . ASP A 1 385 ? 10.660 -1.081 -31.200 1.00 90.94 385 ASP A C 1
ATOM 3134 O O . ASP A 1 385 ? 11.112 -2.224 -31.239 1.00 90.94 385 ASP A O 1
ATOM 3138 N N . LEU A 1 386 ? 11.263 -0.107 -30.514 1.00 95.69 386 LEU A N 1
ATOM 3139 C CA . LEU A 1 386 ? 12.536 -0.288 -29.823 1.00 95.69 386 LEU A CA 1
ATOM 3140 C C . LEU A 1 386 ? 12.461 -1.340 -28.709 1.00 95.69 386 LEU A C 1
ATOM 3142 O O . LEU A 1 386 ? 13.340 -2.194 -28.607 1.00 95.69 386 LEU A O 1
ATOM 3146 N N . LEU A 1 387 ? 11.426 -1.292 -27.869 1.00 95.00 387 LEU A N 1
ATOM 3147 C CA . LEU A 1 387 ? 11.234 -2.270 -26.798 1.00 95.00 387 LEU A CA 1
ATOM 3148 C C . LEU A 1 387 ? 10.859 -3.653 -27.352 1.00 95.00 387 LEU A C 1
ATOM 3150 O O . LEU A 1 387 ? 11.327 -4.665 -26.822 1.00 95.00 387 LEU A O 1
ATOM 3154 N N . LEU A 1 388 ? 10.116 -3.700 -28.464 1.00 93.75 388 LEU A N 1
ATOM 3155 C CA . LEU A 1 388 ? 9.739 -4.937 -29.149 1.00 93.75 388 LEU A CA 1
ATOM 3156 C C . LEU A 1 388 ? 10.955 -5.748 -29.625 1.00 93.75 388 LEU A C 1
ATOM 3158 O O . LEU A 1 388 ? 10.919 -6.978 -29.543 1.00 93.75 388 LEU A O 1
ATOM 3162 N N . VAL A 1 389 ? 12.044 -5.093 -30.057 1.00 95.94 389 VAL A N 1
ATOM 3163 C CA . VAL A 1 389 ? 13.317 -5.764 -30.403 1.00 95.94 389 VAL A CA 1
ATOM 3164 C C . VAL A 1 389 ? 13.772 -6.677 -29.261 1.00 95.94 389 VAL A C 1
ATOM 3166 O O . VAL A 1 389 ? 14.054 -7.864 -29.455 1.00 95.94 389 VAL A O 1
ATOM 3169 N N . PHE A 1 390 ? 13.810 -6.133 -28.045 1.00 94.81 390 PHE A N 1
ATOM 3170 C CA . PHE A 1 390 ? 14.313 -6.851 -26.879 1.00 94.81 390 PHE A CA 1
ATOM 3171 C C . PHE A 1 390 ? 13.290 -7.842 -26.329 1.00 94.81 390 PHE A C 1
ATOM 3173 O O . PHE A 1 390 ? 13.667 -8.943 -25.930 1.00 94.81 390 PHE A O 1
ATOM 3180 N N . ASP A 1 391 ? 12.003 -7.501 -26.363 1.00 92.50 391 ASP A N 1
ATOM 3181 C CA . ASP A 1 391 ? 10.939 -8.383 -25.880 1.00 92.50 391 ASP A CA 1
ATOM 3182 C C . ASP A 1 391 ? 10.830 -9.649 -26.731 1.00 92.50 391 ASP A C 1
ATOM 3184 O O . ASP A 1 391 ? 10.738 -10.753 -26.188 1.00 92.50 391 ASP A O 1
ATOM 3188 N N . ASN A 1 392 ? 10.949 -9.520 -28.055 1.00 92.62 392 ASN A N 1
ATOM 3189 C CA . ASN A 1 392 ? 11.014 -10.665 -28.961 1.00 92.62 392 ASN A CA 1
ATOM 3190 C C . ASN A 1 392 ? 12.226 -11.552 -28.668 1.00 92.62 392 ASN A C 1
ATOM 3192 O O . ASN A 1 392 ? 12.105 -12.779 -28.610 1.00 92.62 392 ASN A O 1
ATOM 3196 N N . ALA A 1 393 ? 13.391 -10.943 -28.441 1.00 90.94 393 ALA A N 1
ATOM 3197 C CA . ALA A 1 393 ? 14.603 -11.680 -28.121 1.00 90.94 393 ALA A CA 1
ATOM 3198 C C . ALA A 1 393 ? 14.490 -12.431 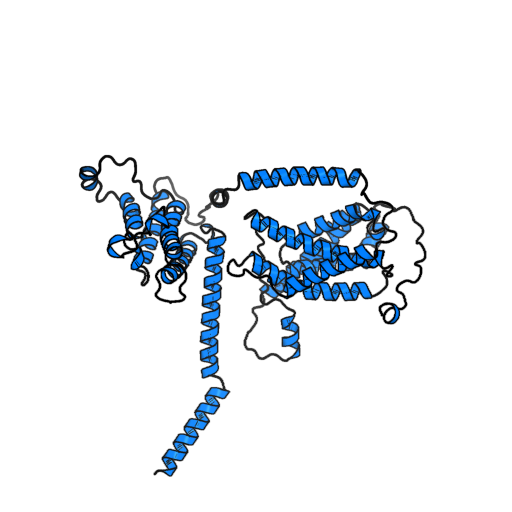-26.784 1.00 90.94 393 ALA A C 1
ATOM 3200 O O . ALA A 1 393 ? 14.883 -13.598 -26.710 1.00 90.94 393 ALA A O 1
ATOM 3201 N N . VAL A 1 394 ? 13.910 -11.819 -25.747 1.00 88.69 394 VAL A N 1
ATOM 3202 C CA . VAL A 1 394 ? 13.653 -12.487 -24.460 1.00 88.69 394 VAL A CA 1
ATOM 3203 C C . VAL A 1 394 ? 12.618 -13.601 -24.614 1.00 88.69 394 VAL A C 1
ATOM 3205 O O . VAL A 1 394 ? 12.829 -14.698 -24.098 1.00 88.69 394 VAL A O 1
ATOM 3208 N N . LYS A 1 395 ? 11.529 -13.352 -25.350 1.00 88.38 395 LYS A N 1
ATOM 3209 C CA . LYS A 1 395 ? 10.452 -14.325 -25.585 1.00 88.38 395 LYS A CA 1
ATOM 3210 C C . LYS A 1 395 ? 10.958 -15.575 -26.303 1.00 88.38 395 LYS A C 1
ATOM 3212 O O . LYS A 1 395 ? 10.593 -16.680 -25.914 1.00 88.38 395 LYS A O 1
ATOM 3217 N N . PHE A 1 396 ? 11.784 -15.406 -27.336 1.00 87.25 396 PHE A N 1
ATOM 3218 C CA . PHE A 1 396 ? 12.281 -16.526 -28.132 1.00 87.25 396 PHE A CA 1
ATOM 3219 C C . PHE A 1 396 ? 13.394 -17.313 -27.425 1.00 87.25 396 PHE A C 1
ATOM 3221 O O . PHE A 1 396 ? 13.393 -18.540 -27.462 1.00 87.25 396 PHE A O 1
ATOM 3228 N N . ASN A 1 397 ? 14.338 -16.622 -26.775 1.00 83.38 397 ASN A N 1
ATOM 3229 C CA . ASN A 1 397 ? 15.536 -17.261 -26.216 1.00 83.38 397 ASN A CA 1
ATOM 3230 C C . ASN A 1 397 ? 15.383 -17.697 -24.748 1.00 83.38 397 ASN A C 1
ATOM 3232 O O . ASN A 1 397 ? 16.112 -18.579 -24.299 1.00 83.38 397 ASN A O 1
ATOM 3236 N N . GLY A 1 398 ? 14.460 -17.094 -23.991 1.00 75.75 398 GLY A N 1
ATOM 3237 C CA . GLY A 1 398 ? 14.320 -17.329 -22.554 1.00 75.75 398 GLY A CA 1
ATOM 3238 C C . GLY A 1 398 ? 15.519 -16.839 -21.727 1.00 75.75 398 GLY A C 1
ATOM 3239 O O . GLY A 1 398 ? 16.391 -16.117 -22.211 1.00 75.75 398 GLY A O 1
ATOM 3240 N N . ASP A 1 399 ? 15.544 -17.213 -20.444 1.00 66.06 399 ASP A N 1
ATOM 3241 C CA . ASP A 1 399 ? 16.695 -17.012 -19.557 1.00 66.06 399 ASP A CA 1
ATOM 3242 C C . ASP A 1 399 ? 17.366 -18.354 -19.283 1.00 66.06 399 ASP A C 1
ATOM 3244 O O . ASP A 1 399 ? 16.836 -19.195 -18.557 1.00 66.06 399 ASP A O 1
ATOM 3248 N N . ASP A 1 400 ? 18.528 -18.558 -19.886 1.00 64.75 400 ASP A N 1
ATOM 3249 C CA . ASP A 1 400 ? 19.347 -19.755 -19.709 1.00 64.75 400 ASP A CA 1
ATOM 3250 C C . ASP A 1 400 ? 20.450 -19.565 -18.648 1.00 64.75 400 ASP A C 1
ATOM 3252 O O . ASP A 1 400 ? 21.332 -20.415 -18.505 1.00 64.75 400 ASP A O 1
ATOM 3256 N N . GLY A 1 401 ? 20.436 -18.439 -17.920 1.00 57.19 401 GLY A N 1
ATOM 3257 C CA . GLY A 1 401 ? 21.408 -18.096 -16.882 1.00 57.19 401 GLY A CA 1
ATOM 3258 C C . GLY A 1 401 ? 22.815 -17.755 -17.386 1.00 57.19 401 GLY A C 1
ATOM 3259 O O . GLY A 1 401 ? 23.683 -17.421 -16.575 1.00 57.19 401 GLY A O 1
ATOM 3260 N N . ARG A 1 402 ? 23.078 -17.812 -18.701 1.00 68.38 402 ARG A N 1
ATOM 3261 C CA . ARG A 1 402 ? 24.387 -17.460 -19.274 1.00 68.38 402 ARG A CA 1
ATOM 3262 C C . ARG A 1 402 ? 24.454 -15.963 -19.544 1.00 68.38 402 ARG A C 1
ATOM 3264 O O . ARG A 1 402 ? 23.573 -15.401 -20.181 1.00 68.38 402 ARG A O 1
ATOM 3271 N N . ILE A 1 403 ? 25.533 -15.316 -19.107 1.00 67.31 403 ILE A N 1
ATOM 3272 C CA . ILE A 1 403 ? 25.721 -13.859 -19.255 1.00 67.31 403 ILE A CA 1
ATOM 3273 C C . ILE A 1 403 ? 25.726 -13.428 -20.732 1.00 67.31 403 ILE A C 1
ATOM 3275 O O . ILE A 1 403 ? 25.282 -12.328 -21.053 1.00 67.31 403 ILE A O 1
ATOM 3279 N N . GLU A 1 404 ? 26.217 -14.300 -21.610 1.00 72.88 404 GLU A N 1
ATOM 3280 C CA . GLU A 1 404 ? 26.380 -14.052 -23.047 1.00 72.88 404 GLU A CA 1
ATOM 3281 C C . GLU A 1 404 ? 25.184 -14.519 -23.888 1.00 72.88 404 GLU A C 1
ATOM 3283 O O . GLU A 1 404 ? 25.230 -14.442 -25.113 1.00 72.88 404 GLU A O 1
ATOM 3288 N N . SER A 1 405 ? 24.111 -15.034 -23.275 1.00 82.88 405 SER A N 1
ATOM 3289 C CA . SER A 1 405 ? 22.945 -15.440 -24.060 1.00 82.88 405 SER A CA 1
ATOM 3290 C C . SER A 1 405 ? 22.199 -14.234 -24.613 1.00 82.88 405 SER A C 1
ATOM 3292 O O . SER A 1 405 ? 22.077 -13.200 -23.955 1.00 82.88 405 SER A O 1
ATOM 3294 N N . VAL A 1 406 ? 21.646 -14.383 -25.818 1.00 85.62 406 VAL A N 1
ATOM 3295 C CA . VAL A 1 406 ? 20.894 -13.319 -26.502 1.00 85.62 406 VAL A CA 1
ATOM 3296 C C . VAL A 1 406 ? 19.726 -12.824 -25.643 1.00 85.62 406 VAL A C 1
ATOM 3298 O O . VAL A 1 406 ? 19.482 -11.623 -25.588 1.00 85.62 406 VAL A O 1
ATOM 3301 N N . GLY A 1 407 ? 19.061 -13.712 -24.894 1.00 84.19 407 GLY A N 1
ATOM 3302 C CA . GLY A 1 407 ? 18.014 -13.334 -23.940 1.00 84.19 407 GLY A CA 1
ATOM 3303 C C . GLY A 1 407 ? 18.528 -12.433 -22.810 1.00 84.19 407 GLY A C 1
ATOM 3304 O O . GLY A 1 407 ? 17.907 -11.418 -22.496 1.00 84.19 407 GLY A O 1
ATOM 3305 N N . ASN A 1 408 ? 19.697 -12.729 -22.235 1.00 79.25 408 ASN A N 1
ATOM 3306 C CA . ASN A 1 408 ? 20.294 -11.887 -21.193 1.00 79.25 408 ASN A CA 1
ATOM 3307 C C . ASN A 1 408 ? 20.902 -10.591 -21.742 1.00 79.25 408 ASN A C 1
ATOM 3309 O O . ASN A 1 408 ? 20.801 -9.544 -21.095 1.00 79.25 408 ASN A O 1
ATOM 3313 N N . MET A 1 409 ? 21.468 -10.621 -22.949 1.00 83.50 409 MET A N 1
ATOM 3314 C CA . MET A 1 409 ? 21.881 -9.414 -23.669 1.00 83.50 409 MET A CA 1
ATOM 3315 C C . MET A 1 409 ? 20.681 -8.500 -23.936 1.00 83.50 409 MET A C 1
ATOM 3317 O O . MET A 1 409 ? 20.767 -7.304 -23.661 1.00 83.50 409 MET A O 1
ATOM 3321 N N . ALA A 1 410 ? 19.546 -9.061 -24.363 1.00 90.12 410 ALA A N 1
ATOM 3322 C CA . ALA A 1 410 ? 18.310 -8.324 -24.607 1.00 90.12 410 ALA A CA 1
ATOM 3323 C C . ALA A 1 410 ? 17.765 -7.677 -23.329 1.00 90.12 410 ALA A C 1
ATOM 3325 O O . ALA A 1 410 ? 17.459 -6.488 -23.340 1.00 90.12 410 ALA A O 1
ATOM 3326 N N . LYS A 1 411 ? 17.737 -8.400 -22.198 1.00 86.12 411 LYS A N 1
ATOM 3327 C CA . LYS A 1 411 ? 17.357 -7.821 -20.894 1.00 86.12 411 LYS A CA 1
ATOM 3328 C C . LYS A 1 411 ? 18.243 -6.633 -20.511 1.00 86.1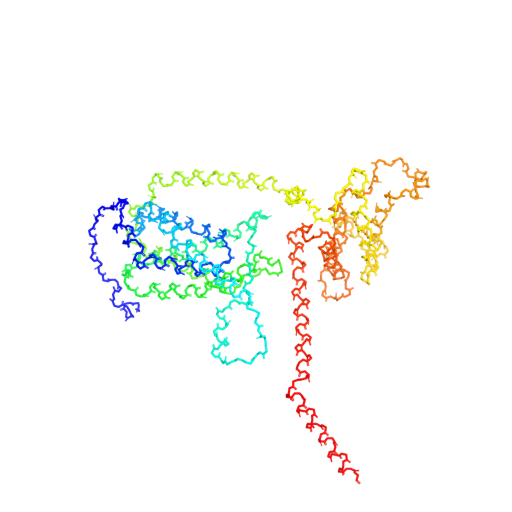2 411 LYS A C 1
ATOM 3330 O O . LYS A 1 411 ? 17.743 -5.601 -20.075 1.00 86.12 411 LYS A O 1
ATOM 3335 N N . ARG A 1 412 ? 19.563 -6.757 -20.683 1.00 84.81 412 ARG A N 1
ATOM 3336 C CA . ARG A 1 412 ? 20.520 -5.683 -20.355 1.00 84.81 412 ARG A CA 1
ATOM 3337 C C . ARG A 1 412 ? 20.359 -4.473 -21.273 1.00 84.81 412 ARG A C 1
ATOM 3339 O O . ARG A 1 412 ? 20.376 -3.344 -20.789 1.00 84.81 412 ARG A O 1
ATOM 3346 N N . MET A 1 413 ? 20.183 -4.710 -22.572 1.00 90.56 413 MET A N 1
ATOM 3347 C CA . MET A 1 413 ? 19.935 -3.658 -23.557 1.00 90.56 413 MET A CA 1
ATOM 3348 C C . MET A 1 413 ? 18.616 -2.936 -23.284 1.00 90.56 413 MET A C 1
ATOM 3350 O O . MET A 1 413 ? 18.609 -1.710 -23.217 1.00 90.56 413 MET A O 1
ATOM 3354 N N . ARG A 1 414 ? 17.531 -3.677 -23.023 1.00 92.25 414 ARG A N 1
ATOM 3355 C CA . ARG A 1 414 ? 16.228 -3.118 -22.641 1.00 92.25 414 ARG A CA 1
ATOM 3356 C C . ARG A 1 414 ? 16.362 -2.174 -21.452 1.00 92.25 414 ARG A C 1
ATOM 3358 O O . ARG A 1 414 ? 15.918 -1.034 -21.511 1.00 92.25 414 ARG A O 1
ATOM 3365 N N . GLN A 1 415 ? 17.041 -2.609 -20.395 1.00 86.50 415 GLN A N 1
ATOM 3366 C CA . GLN A 1 415 ? 17.232 -1.778 -19.209 1.00 86.50 415 GLN A CA 1
ATOM 3367 C C . GLN A 1 415 ? 18.059 -0.515 -19.482 1.00 86.50 415 GLN A C 1
ATOM 3369 O O . GLN A 1 415 ? 17.738 0.553 -18.959 1.00 86.50 415 GLN A O 1
ATOM 3374 N N . HIS A 1 416 ? 19.119 -0.623 -20.288 1.00 88.81 416 HIS A N 1
ATOM 3375 C CA . HIS A 1 416 ? 19.919 0.530 -20.696 1.00 88.81 416 HIS A CA 1
ATOM 3376 C C . HIS A 1 416 ? 19.076 1.537 -21.491 1.00 88.81 416 HIS A C 1
ATOM 3378 O O . HIS A 1 416 ? 19.102 2.730 -21.197 1.00 88.81 416 HIS A O 1
ATOM 3384 N N . VAL A 1 417 ? 18.250 1.046 -22.415 1.00 92.88 417 VAL A N 1
ATOM 3385 C CA . VAL A 1 417 ? 17.314 1.859 -23.198 1.00 92.88 417 VAL A CA 1
ATOM 3386 C C . VAL A 1 417 ? 16.282 2.564 -22.316 1.00 92.88 417 VAL A C 1
ATOM 3388 O O . VAL A 1 417 ? 16.052 3.757 -22.496 1.00 92.88 417 VAL A O 1
ATOM 3391 N N . LEU A 1 418 ? 15.697 1.879 -21.329 1.00 90.62 418 LEU A N 1
ATOM 3392 C CA . LEU A 1 418 ? 14.763 2.505 -20.383 1.00 90.62 418 LEU A CA 1
ATOM 3393 C C . LEU A 1 418 ? 15.423 3.637 -19.584 1.00 90.62 418 LEU A C 1
ATOM 3395 O O . LEU A 1 418 ? 14.790 4.663 -19.331 1.00 90.62 418 LEU A O 1
ATOM 3399 N N . ALA A 1 419 ? 16.697 3.478 -19.213 1.00 86.56 419 ALA A N 1
ATOM 3400 C CA . ALA A 1 419 ? 17.456 4.534 -18.549 1.00 86.56 419 ALA A CA 1
ATOM 3401 C C . ALA A 1 419 ? 17.670 5.746 -19.470 1.00 86.56 419 ALA A C 1
ATOM 3403 O O . ALA A 1 419 ? 17.401 6.868 -19.046 1.00 86.56 419 ALA A O 1
ATOM 3404 N N . LEU A 1 420 ? 18.074 5.516 -20.726 1.00 89.62 420 LEU A N 1
ATOM 3405 C CA . LEU A 1 420 ? 18.260 6.577 -21.724 1.00 89.62 420 LEU A CA 1
ATOM 3406 C C . LEU A 1 420 ? 16.957 7.333 -22.014 1.00 89.62 420 LEU A C 1
ATOM 3408 O O . LEU A 1 420 ? 16.960 8.560 -22.082 1.00 89.62 420 LEU A O 1
ATOM 3412 N N . LEU A 1 421 ? 15.833 6.618 -22.122 1.00 88.50 421 LEU A N 1
ATOM 3413 C CA . LEU A 1 421 ? 14.508 7.215 -22.308 1.00 88.50 421 LEU A CA 1
ATOM 3414 C C . LEU A 1 421 ? 14.116 8.110 -21.124 1.00 88.50 421 LEU A C 1
ATOM 3416 O O . LEU A 1 421 ? 13.690 9.247 -21.325 1.00 88.50 421 LEU A O 1
ATOM 3420 N N . ALA A 1 422 ? 14.299 7.629 -19.890 1.00 84.69 422 ALA A N 1
ATOM 3421 C CA . ALA A 1 422 ? 14.001 8.413 -18.692 1.00 84.69 422 ALA A CA 1
ATOM 3422 C C . ALA A 1 422 ? 14.902 9.650 -18.551 1.00 84.69 422 ALA A C 1
ATOM 3424 O O . ALA A 1 422 ? 14.440 10.686 -18.069 1.00 84.69 422 ALA A O 1
ATOM 3425 N N . GLU A 1 423 ? 16.170 9.539 -18.953 1.00 84.25 423 GLU A N 1
ATOM 3426 C CA . GLU A 1 423 ? 17.154 10.622 -18.905 1.00 84.25 423 GLU A CA 1
ATOM 3427 C C . GLU A 1 423 ? 16.873 11.704 -19.954 1.00 84.25 423 GLU A C 1
ATOM 3429 O O . GLU A 1 423 ? 16.815 12.883 -19.606 1.00 84.25 423 GLU A O 1
ATOM 3434 N N . ARG A 1 424 ? 16.648 11.316 -21.216 1.00 83.06 424 ARG A N 1
ATOM 3435 C CA . ARG A 1 424 ? 16.506 12.253 -22.344 1.00 83.06 424 ARG A CA 1
ATOM 3436 C C . ARG A 1 424 ? 15.087 12.804 -22.519 1.00 83.06 424 ARG A C 1
ATOM 3438 O O . ARG A 1 424 ? 14.930 13.937 -22.961 1.00 83.06 424 ARG A O 1
ATOM 3445 N N . PHE A 1 425 ? 14.055 12.043 -22.141 1.00 81.56 425 PHE A N 1
ATOM 3446 C CA . PHE A 1 425 ? 12.643 12.390 -22.392 1.00 81.56 425 PHE A CA 1
ATOM 3447 C C . PHE A 1 425 ? 11.768 12.440 -21.129 1.00 81.56 425 PHE A C 1
ATOM 3449 O O . PHE A 1 425 ? 10.543 12.518 -21.230 1.00 81.56 425 PHE A O 1
ATOM 3456 N N . SER A 1 426 ? 12.384 12.455 -19.939 1.00 76.44 426 SER A N 1
ATOM 3457 C CA . SER A 1 426 ? 11.745 12.380 -18.615 1.00 76.44 426 SER A CA 1
ATOM 3458 C C . SER A 1 426 ? 11.203 11.000 -18.249 1.00 76.44 426 SER A C 1
ATOM 3460 O O . SER A 1 426 ? 10.628 10.277 -19.056 1.00 76.44 426 SER A O 1
ATOM 3462 N N . ILE A 1 427 ? 11.274 10.670 -16.957 1.00 67.50 427 ILE A N 1
ATOM 3463 C CA . ILE A 1 427 ? 10.699 9.444 -16.388 1.00 67.50 427 ILE A CA 1
ATOM 3464 C C . ILE A 1 427 ? 9.191 9.309 -16.652 1.00 67.50 427 ILE A C 1
ATOM 3466 O O . ILE A 1 427 ? 8.657 8.205 -16.596 1.00 67.50 427 ILE A O 1
ATOM 3470 N N . ALA A 1 428 ? 8.486 10.407 -16.944 1.00 68.75 428 ALA A N 1
ATOM 3471 C CA . ALA A 1 428 ? 7.065 10.386 -17.282 1.00 68.75 428 ALA A CA 1
ATOM 3472 C C . ALA A 1 428 ? 6.757 9.616 -18.581 1.00 68.75 428 ALA A C 1
ATOM 3474 O O . ALA A 1 428 ? 5.655 9.084 -18.686 1.00 68.75 428 ALA A O 1
ATOM 3475 N N . CYS A 1 429 ? 7.717 9.499 -19.511 1.00 76.44 429 CYS A N 1
ATOM 3476 C CA . CYS A 1 429 ? 7.535 8.753 -20.761 1.00 76.44 429 CYS A CA 1
ATOM 3477 C C . CYS A 1 429 ? 7.469 7.228 -20.559 1.00 76.44 429 CYS A C 1
ATOM 3479 O O . CYS A 1 429 ? 7.030 6.507 -21.454 1.00 76.44 429 CYS A O 1
ATOM 3481 N N . LEU A 1 430 ? 7.896 6.732 -19.393 1.00 77.69 430 LEU A N 1
ATOM 3482 C CA . LEU A 1 430 ? 7.884 5.311 -19.072 1.00 77.69 430 LEU A CA 1
ATOM 3483 C C . LEU A 1 430 ? 6.547 4.878 -18.465 1.00 77.69 430 LEU A C 1
ATOM 3485 O O . LEU A 1 430 ? 5.985 5.551 -17.584 1.00 77.69 430 LEU A O 1
ATOM 3489 N N . THR A 1 431 ? 6.083 3.699 -18.871 1.00 77.50 431 THR A N 1
ATOM 3490 C CA . THR A 1 431 ? 4.985 3.003 -18.197 1.00 77.50 431 THR A CA 1
ATOM 3491 C C . THR A 1 431 ? 5.397 2.628 -16.773 1.00 77.50 431 THR A C 1
ATOM 3493 O O . THR A 1 431 ? 6.568 2.690 -16.387 1.00 77.50 431 THR A O 1
ATOM 3496 N N . TRP A 1 432 ? 4.432 2.254 -15.935 1.00 64.06 432 TRP A N 1
ATOM 3497 C CA . TRP A 1 432 ? 4.768 1.840 -14.576 1.00 64.06 432 TRP A CA 1
ATOM 3498 C C . TRP A 1 432 ? 5.673 0.602 -14.547 1.00 64.06 432 TRP A C 1
ATOM 3500 O O . TRP A 1 432 ? 6.651 0.578 -13.804 1.00 64.06 432 TRP A O 1
ATOM 3510 N N . GLU A 1 433 ? 5.380 -0.400 -15.376 1.00 74.00 433 GLU A N 1
ATOM 3511 C CA . GLU A 1 433 ? 6.160 -1.640 -15.437 1.00 74.00 433 GLU A CA 1
ATOM 3512 C C . GLU A 1 433 ? 7.618 -1.349 -15.827 1.00 74.00 433 GLU A C 1
ATOM 3514 O O . GLU A 1 433 ? 8.545 -1.824 -15.170 1.00 74.00 433 GLU A O 1
ATOM 3519 N N . GLU A 1 434 ? 7.817 -0.458 -16.800 1.00 82.44 434 GLU A N 1
ATOM 3520 C CA . GLU A 1 434 ? 9.130 0.041 -17.224 1.00 82.44 434 GLU A CA 1
ATOM 3521 C C . GLU A 1 434 ? 9.854 0.825 -16.117 1.00 82.44 434 GLU A C 1
ATOM 3523 O O . GLU A 1 434 ? 11.049 0.625 -15.886 1.00 82.44 434 GLU A O 1
ATOM 3528 N N . LYS A 1 435 ? 9.144 1.690 -15.376 1.00 78.56 435 LYS A N 1
ATOM 3529 C CA . LYS A 1 435 ? 9.712 2.405 -14.216 1.00 78.56 435 LYS A CA 1
ATOM 3530 C C . LYS A 1 435 ? 10.174 1.435 -13.140 1.00 78.56 435 LYS A C 1
ATOM 3532 O O . LYS A 1 435 ? 11.215 1.653 -12.519 1.00 78.56 435 LYS A O 1
ATOM 3537 N N . VAL A 1 436 ? 9.404 0.382 -12.880 1.00 72.31 436 VAL A N 1
ATOM 3538 C CA . VAL A 1 436 ? 9.789 -0.636 -11.903 1.00 72.31 436 VAL A CA 1
ATOM 3539 C C . VAL A 1 436 ? 11.011 -1.407 -12.383 1.00 72.31 436 VAL A C 1
ATOM 3541 O O . VAL A 1 436 ? 11.945 -1.571 -11.600 1.00 72.31 436 VAL A O 1
ATOM 3544 N N . GLU A 1 437 ? 11.047 -1.816 -13.650 1.00 79.31 437 GLU A N 1
ATOM 3545 C CA . GLU A 1 437 ? 12.206 -2.483 -14.251 1.00 79.31 437 GLU A CA 1
ATOM 3546 C C . GLU A 1 437 ? 13.480 -1.629 -14.109 1.00 79.31 437 GLU A C 1
ATOM 3548 O O . GLU A 1 437 ? 14.504 -2.106 -13.604 1.00 79.31 437 GLU A O 1
ATOM 3553 N N . LEU A 1 438 ? 13.388 -0.336 -14.434 1.00 77.62 438 LEU A N 1
ATOM 3554 C CA . LEU A 1 438 ? 14.478 0.626 -14.265 1.00 77.62 438 LEU A CA 1
ATOM 3555 C C . LEU A 1 438 ? 14.914 0.760 -12.793 1.00 77.62 438 LEU A C 1
ATOM 3557 O O . LEU A 1 438 ? 16.107 0.712 -12.477 1.00 77.62 438 LEU A O 1
ATOM 3561 N N . ASN A 1 439 ? 13.956 0.888 -11.872 1.00 73.38 439 ASN A N 1
ATOM 3562 C CA . ASN A 1 439 ? 14.223 1.021 -10.437 1.00 73.38 439 ASN A CA 1
ATOM 3563 C C . ASN A 1 439 ? 14.862 -0.239 -9.834 1.00 73.38 439 ASN A C 1
ATOM 3565 O O . ASN A 1 439 ? 15.721 -0.143 -8.950 1.00 73.38 439 ASN A O 1
ATOM 3569 N N . LEU A 1 440 ? 14.465 -1.428 -10.294 1.00 66.12 440 LEU A N 1
ATOM 3570 C CA . LEU A 1 440 ? 15.072 -2.693 -9.883 1.00 66.12 440 LEU A CA 1
ATOM 3571 C C . LEU A 1 440 ? 16.534 -2.761 -10.316 1.00 66.12 440 LEU A C 1
ATOM 3573 O O . LEU A 1 440 ? 17.385 -3.097 -9.491 1.00 66.12 440 LEU A O 1
ATOM 3577 N N . LEU A 1 441 ? 16.850 -2.356 -11.549 1.00 62.62 441 LEU A N 1
ATOM 3578 C CA . LEU A 1 441 ? 18.236 -2.285 -12.002 1.00 62.62 441 LEU A CA 1
ATOM 3579 C C . LEU A 1 441 ? 19.049 -1.298 -11.159 1.00 62.62 441 LEU A C 1
ATOM 3581 O O . LEU A 1 441 ? 20.143 -1.637 -10.711 1.00 62.62 441 LEU A O 1
ATOM 3585 N N . GLN A 1 442 ? 18.530 -0.097 -10.893 1.00 63.62 442 GLN A N 1
ATOM 3586 C CA . GLN A 1 442 ? 19.231 0.879 -10.054 1.00 63.62 442 GLN A CA 1
ATOM 3587 C C . GLN A 1 442 ? 19.524 0.317 -8.657 1.00 63.62 442 GLN A C 1
ATOM 3589 O O . GLN A 1 442 ? 20.638 0.476 -8.148 1.00 63.62 442 GLN A O 1
ATOM 3594 N N . LYS A 1 443 ? 18.569 -0.414 -8.065 1.00 64.88 443 LYS A N 1
ATOM 3595 C CA . LYS A 1 443 ? 18.772 -1.139 -6.802 1.00 64.88 443 LYS A CA 1
ATOM 3596 C C . LYS A 1 443 ? 19.830 -2.233 -6.934 1.00 64.88 443 LYS A C 1
ATOM 3598 O O . LYS A 1 443 ? 20.699 -2.312 -6.069 1.00 64.88 443 LYS A O 1
ATOM 3603 N N . MET A 1 444 ? 19.810 -3.034 -7.998 1.00 58.88 444 MET A N 1
ATOM 3604 C CA . MET A 1 444 ? 20.801 -4.092 -8.236 1.00 58.88 444 MET A CA 1
ATOM 3605 C C . MET A 1 444 ? 22.207 -3.525 -8.459 1.00 58.88 444 MET A C 1
ATOM 3607 O O . MET A 1 444 ? 23.162 -4.011 -7.858 1.00 58.88 444 MET A O 1
ATOM 3611 N N . ILE A 1 445 ? 22.353 -2.454 -9.244 1.00 59.62 445 ILE A N 1
ATOM 3612 C CA . ILE A 1 445 ? 23.620 -1.733 -9.438 1.00 59.62 445 ILE A CA 1
ATOM 3613 C C . ILE A 1 445 ? 24.101 -1.159 -8.107 1.00 59.62 445 ILE A C 1
ATOM 3615 O O . ILE A 1 445 ? 25.282 -1.266 -7.778 1.00 59.62 445 ILE A O 1
ATOM 3619 N N . HIS A 1 446 ? 23.204 -0.561 -7.324 1.00 59.78 446 HIS A N 1
ATOM 3620 C CA . HIS A 1 446 ? 23.534 -0.025 -6.009 1.00 59.78 446 HIS A CA 1
ATOM 3621 C C . HIS A 1 446 ? 23.994 -1.128 -5.047 1.00 59.78 446 HIS A C 1
ATOM 3623 O O . HIS A 1 446 ? 25.031 -0.984 -4.402 1.00 59.78 446 HIS A O 1
ATOM 3629 N N . GLN A 1 447 ? 23.295 -2.264 -5.009 1.00 61.44 447 GLN A N 1
ATOM 3630 C CA . GLN A 1 447 ? 23.676 -3.441 -4.226 1.00 61.44 447 GLN A CA 1
ATOM 3631 C C . GLN A 1 447 ? 25.006 -4.036 -4.693 1.00 61.44 447 GLN A C 1
ATOM 3633 O O . GLN A 1 447 ? 25.849 -4.349 -3.859 1.00 61.44 447 GLN A O 1
ATOM 3638 N N . ALA A 1 448 ? 25.242 -4.136 -6.001 1.00 59.97 448 ALA A N 1
ATOM 3639 C CA . ALA A 1 448 ? 26.503 -4.609 -6.563 1.00 59.97 448 ALA A CA 1
ATOM 3640 C C . ALA A 1 448 ? 27.663 -3.654 -6.234 1.00 59.97 448 ALA A C 1
ATOM 3642 O O . ALA A 1 448 ? 28.751 -4.105 -5.869 1.00 59.97 448 ALA A O 1
ATOM 3643 N N . LYS A 1 449 ? 27.433 -2.334 -6.288 1.00 63.88 449 LYS A N 1
ATOM 3644 C CA . LYS A 1 449 ? 28.390 -1.314 -5.827 1.00 63.88 449 LYS A CA 1
ATOM 3645 C C . LYS A 1 449 ? 28.675 -1.473 -4.333 1.00 63.88 449 LYS A C 1
ATOM 3647 O O . LYS A 1 449 ? 29.841 -1.520 -3.957 1.00 63.88 449 LYS A O 1
ATOM 3652 N N . ILE A 1 450 ? 27.647 -1.638 -3.496 1.00 65.31 450 ILE A N 1
ATOM 3653 C CA . ILE A 1 450 ? 27.802 -1.904 -2.055 1.00 65.31 450 ILE A CA 1
ATOM 3654 C C . ILE A 1 450 ? 28.586 -3.197 -1.817 1.00 65.31 450 ILE A C 1
ATOM 3656 O O . ILE A 1 450 ? 29.475 -3.221 -0.970 1.00 65.31 450 ILE A O 1
ATOM 3660 N N . GLN A 1 451 ? 28.293 -4.264 -2.556 1.00 65.44 451 GLN A N 1
ATOM 3661 C CA . GLN A 1 451 ? 28.969 -5.549 -2.418 1.00 65.44 451 GLN A CA 1
ATOM 3662 C C . GLN A 1 451 ? 30.449 -5.437 -2.804 1.00 65.44 451 GLN A C 1
ATOM 3664 O O . GLN A 1 451 ? 31.299 -5.879 -2.034 1.00 65.44 451 GLN A O 1
ATOM 3669 N N . LYS A 1 452 ? 30.778 -4.763 -3.916 1.00 68.19 452 LYS A N 1
ATOM 3670 C CA . LYS A 1 452 ? 32.169 -4.454 -4.295 1.00 68.19 452 LYS A CA 1
ATOM 3671 C C . LYS A 1 452 ? 32.873 -3.597 -3.241 1.00 68.19 452 LYS A C 1
ATOM 3673 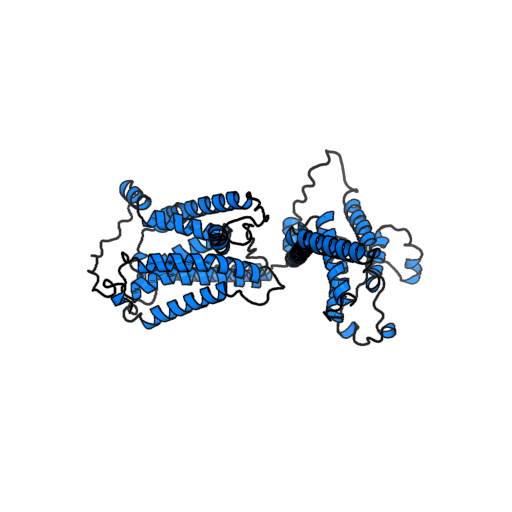O O . LYS A 1 452 ? 33.997 -3.908 -2.853 1.00 68.19 452 LYS A O 1
ATOM 3678 N N . VAL A 1 453 ? 32.205 -2.561 -2.723 1.00 62.12 453 VAL A N 1
ATOM 3679 C CA . VAL A 1 453 ? 32.720 -1.734 -1.617 1.00 62.12 453 VAL A CA 1
ATOM 3680 C C . VAL A 1 453 ? 32.977 -2.593 -0.379 1.00 62.12 453 VAL A C 1
ATOM 3682 O O . VAL A 1 453 ? 34.017 -2.446 0.252 1.00 62.12 453 VAL A O 1
ATOM 3685 N N . ARG A 1 454 ? 32.082 -3.531 -0.054 1.00 57.41 454 ARG A N 1
ATOM 3686 C CA . ARG A 1 454 ? 32.212 -4.458 1.078 1.00 57.41 454 ARG A CA 1
ATOM 3687 C C . ARG A 1 454 ? 33.353 -5.455 0.885 1.00 57.41 454 ARG A C 1
ATOM 3689 O O . ARG A 1 454 ? 34.049 -5.759 1.849 1.00 57.41 454 ARG A O 1
ATOM 3696 N N . GLU A 1 455 ? 33.550 -5.977 -0.321 1.00 65.56 455 GLU A N 1
ATOM 3697 C CA . GLU A 1 455 ? 34.674 -6.858 -0.656 1.00 65.56 455 GLU A CA 1
ATOM 3698 C C . GLU A 1 455 ? 36.014 -6.129 -0.554 1.00 65.56 455 GLU A C 1
ATOM 3700 O O . GLU A 1 455 ? 36.950 -6.654 0.052 1.00 65.56 455 GLU A O 1
ATOM 3705 N N . HIS A 1 456 ? 36.080 -4.897 -1.059 1.00 68.25 456 HIS A N 1
ATOM 3706 C CA . HIS A 1 456 ? 37.231 -4.014 -0.889 1.00 68.25 456 HIS A CA 1
ATOM 3707 C C . HIS A 1 456 ? 37.490 -3.725 0.601 1.00 68.25 456 HIS A C 1
ATOM 3709 O O . HIS A 1 456 ? 38.579 -3.985 1.104 1.00 68.25 456 HIS A O 1
ATOM 3715 N N . TRP A 1 457 ? 36.454 -3.358 1.365 1.00 61.41 457 TRP A N 1
ATOM 3716 C CA . TRP A 1 457 ? 36.541 -3.151 2.818 1.00 61.41 457 TRP A CA 1
ATOM 3717 C C . TRP A 1 457 ? 36.983 -4.391 3.598 1.00 61.41 457 TRP A C 1
ATOM 3719 O O . TRP A 1 457 ? 37.679 -4.270 4.602 1.00 61.41 457 TRP A O 1
ATOM 3729 N N . LYS A 1 458 ? 36.586 -5.597 3.176 1.00 65.69 458 LYS A N 1
ATOM 3730 C CA . LYS A 1 458 ? 37.059 -6.846 3.792 1.00 65.69 458 LYS A CA 1
ATOM 3731 C C . LYS A 1 458 ? 38.559 -7.028 3.564 1.00 65.69 458 LYS A C 1
ATOM 3733 O O . LYS A 1 458 ? 39.270 -7.338 4.524 1.00 65.69 458 LYS A O 1
ATOM 3738 N N . LYS A 1 459 ? 39.032 -6.797 2.330 1.00 65.25 459 LYS A N 1
ATOM 3739 C CA . LYS A 1 459 ? 40.462 -6.843 1.973 1.00 65.25 459 LYS A CA 1
ATOM 3740 C C . LYS A 1 459 ? 41.275 -5.788 2.723 1.00 65.25 459 LYS A C 1
ATOM 3742 O O . LYS A 1 459 ? 42.396 -6.087 3.126 1.00 65.25 459 LYS A O 1
ATOM 3747 N N . ASP A 1 460 ? 40.693 -4.624 2.989 1.00 61.06 460 ASP A N 1
ATOM 3748 C CA . ASP A 1 460 ? 41.343 -3.505 3.681 1.00 61.06 460 ASP A CA 1
ATOM 3749 C C . ASP A 1 460 ? 40.854 -3.311 5.117 1.00 61.06 460 ASP A C 1
ATOM 3751 O O . ASP A 1 460 ? 40.988 -2.241 5.710 1.00 61.06 460 ASP A O 1
ATOM 3755 N N . SER A 1 461 ? 40.303 -4.355 5.729 1.00 65.44 461 SER A N 1
ATOM 3756 C CA . SER A 1 461 ? 39.927 -4.308 7.138 1.00 65.44 461 SER A CA 1
ATOM 3757 C C . SER A 1 461 ? 41.175 -4.258 8.025 1.00 65.44 461 SER A C 1
ATOM 3759 O O . SER A 1 461 ? 42.243 -4.748 7.652 1.00 65.44 461 SER A O 1
ATOM 3761 N N . PHE A 1 462 ? 41.045 -3.700 9.234 1.00 65.69 462 PHE A N 1
ATOM 3762 C CA . PHE A 1 462 ? 42.129 -3.698 10.226 1.00 65.69 462 PHE A CA 1
ATOM 3763 C C . PHE A 1 462 ? 42.694 -5.110 10.455 1.00 65.69 462 PHE A C 1
ATOM 3765 O O . PHE A 1 462 ? 43.906 -5.290 10.467 1.00 65.69 462 PHE A O 1
ATOM 3772 N N . VAL A 1 463 ? 41.819 -6.120 10.538 1.00 63.84 463 VAL A N 1
ATOM 3773 C CA . VAL A 1 463 ? 42.204 -7.530 10.710 1.00 63.84 463 VAL A CA 1
ATOM 3774 C C . VAL A 1 463 ? 42.980 -8.056 9.499 1.00 63.84 463 VAL A C 1
ATOM 3776 O O . VAL A 1 463 ? 43.992 -8.731 9.668 1.00 63.84 463 VAL A O 1
ATOM 3779 N N . ALA A 1 464 ? 42.553 -7.727 8.275 1.00 65.94 464 ALA A N 1
ATOM 3780 C CA . ALA A 1 464 ? 43.262 -8.131 7.062 1.00 65.94 464 ALA A CA 1
ATOM 3781 C C . ALA A 1 464 ? 44.639 -7.456 6.938 1.00 65.94 464 ALA A C 1
ATOM 3783 O O . ALA A 1 464 ? 45.609 -8.131 6.597 1.00 65.94 464 ALA A O 1
ATOM 3784 N N . ARG A 1 465 ? 44.752 -6.161 7.276 1.00 74.75 465 ARG A N 1
ATOM 3785 C CA . ARG A 1 465 ? 46.040 -5.445 7.331 1.00 74.75 465 ARG A CA 1
ATOM 3786 C C . ARG A 1 465 ? 46.976 -6.028 8.387 1.00 74.75 465 ARG A C 1
ATOM 3788 O O . ARG A 1 465 ? 48.133 -6.291 8.093 1.00 74.75 465 ARG A O 1
ATOM 3795 N N . TRP A 1 466 ? 46.460 -6.288 9.584 1.00 65.56 466 TRP A N 1
ATOM 3796 C CA . TRP A 1 466 ? 47.220 -6.885 10.682 1.00 65.56 466 TRP A CA 1
ATOM 3797 C C . TRP A 1 466 ? 47.738 -8.287 10.340 1.00 65.56 466 TRP A C 1
ATOM 3799 O O . TRP A 1 466 ? 48.882 -8.628 10.632 1.00 65.56 466 TRP A O 1
ATOM 3809 N N . ASN A 1 467 ? 46.916 -9.102 9.676 1.00 74.94 467 ASN A N 1
ATOM 3810 C CA . ASN A 1 467 ? 47.330 -10.428 9.224 1.00 74.94 467 ASN A CA 1
ATOM 3811 C C . ASN A 1 467 ? 48.370 -10.361 8.099 1.00 74.94 467 ASN A C 1
ATOM 3813 O O . ASN A 1 467 ? 49.303 -11.159 8.121 1.00 74.94 467 ASN A O 1
ATOM 3817 N N . ARG A 1 468 ? 48.258 -9.405 7.162 1.00 79.44 468 ARG A N 1
ATOM 3818 C CA . ARG A 1 468 ? 49.306 -9.152 6.156 1.00 79.44 468 ARG A CA 1
ATOM 3819 C C . ARG A 1 468 ? 50.628 -8.786 6.818 1.00 79.44 468 ARG A C 1
ATOM 3821 O O . ARG A 1 468 ? 51.618 -9.451 6.552 1.00 79.44 468 ARG A O 1
ATOM 3828 N N . GLN A 1 469 ? 50.599 -7.852 7.767 1.00 82.25 469 GLN A N 1
ATOM 3829 C CA . GLN A 1 469 ? 51.789 -7.435 8.504 1.00 82.25 469 GLN A CA 1
ATOM 3830 C C . GLN A 1 469 ? 52.441 -8.612 9.243 1.00 82.25 469 GLN A C 1
ATOM 3832 O O . GLN A 1 469 ? 53.647 -8.797 9.164 1.00 82.25 469 GLN A O 1
ATOM 3837 N N . LYS A 1 470 ? 51.654 -9.484 9.890 1.00 84.56 470 LYS A N 1
ATOM 3838 C CA . LYS A 1 470 ? 52.184 -10.706 10.525 1.00 84.56 470 LYS A CA 1
ATOM 3839 C C . LYS A 1 470 ? 52.831 -11.677 9.538 1.00 84.56 470 LYS A C 1
ATOM 3841 O O . LYS A 1 470 ? 53.810 -12.330 9.892 1.00 84.56 470 LYS A O 1
ATOM 3846 N N . ILE A 1 471 ? 52.254 -11.830 8.348 1.00 83.44 471 ILE A N 1
ATOM 3847 C CA . ILE A 1 471 ? 52.805 -12.696 7.301 1.00 83.44 471 ILE A CA 1
ATOM 3848 C C . ILE A 1 471 ? 54.109 -12.097 6.770 1.00 83.44 471 ILE A C 1
ATOM 3850 O O . ILE A 1 471 ? 55.093 -12.821 6.685 1.00 83.44 471 ILE A O 1
ATOM 3854 N N . GLU A 1 472 ? 54.138 -10.792 6.500 1.00 88.50 472 GLU A N 1
ATOM 3855 C CA . GLU A 1 472 ? 55.333 -10.054 6.073 1.00 88.50 472 GLU A CA 1
ATOM 3856 C C . GLU A 1 472 ? 56.458 -10.180 7.106 1.00 88.50 472 GLU A C 1
ATOM 3858 O O . GLU A 1 472 ? 57.533 -10.658 6.762 1.00 88.50 472 GLU A O 1
ATOM 3863 N N . THR A 1 473 ? 56.184 -9.919 8.392 1.00 89.38 473 THR A N 1
ATOM 3864 C CA . THR A 1 473 ? 57.175 -10.090 9.472 1.00 89.38 473 THR A CA 1
ATOM 3865 C C . THR A 1 473 ? 57.700 -11.525 9.556 1.00 89.38 473 THR A C 1
ATOM 3867 O O . THR A 1 473 ? 58.876 -11.746 9.834 1.00 89.38 473 THR A O 1
ATOM 3870 N N . ARG A 1 474 ? 56.848 -12.529 9.304 1.00 87.56 474 ARG A N 1
ATOM 3871 C CA . ARG A 1 474 ? 57.256 -13.941 9.319 1.00 87.56 474 ARG A CA 1
ATOM 3872 C C . ARG A 1 474 ? 58.093 -14.319 8.097 1.00 87.56 474 ARG A C 1
ATOM 3874 O O . ARG A 1 474 ? 58.998 -15.139 8.217 1.00 87.56 474 ARG A O 1
ATOM 3881 N N . ILE A 1 475 ? 57.798 -13.745 6.933 1.00 86.62 475 ILE A N 1
ATOM 3882 C CA . ILE A 1 475 ? 58.601 -13.922 5.718 1.00 86.62 475 ILE A CA 1
ATOM 3883 C C . ILE A 1 475 ? 59.969 -13.260 5.907 1.00 86.62 475 ILE A C 1
ATOM 3885 O O . ILE A 1 475 ? 60.983 -13.907 5.660 1.00 86.62 475 ILE A O 1
ATOM 3889 N N . GLU A 1 476 ? 60.011 -12.033 6.428 1.00 90.06 476 GLU A N 1
ATOM 3890 C CA . GLU A 1 476 ? 61.254 -11.319 6.743 1.00 90.06 476 GLU A CA 1
ATOM 3891 C C . GLU A 1 476 ? 62.113 -12.095 7.748 1.00 90.06 476 GLU A C 1
ATOM 3893 O O . GLU A 1 476 ? 63.306 -12.285 7.515 1.00 90.06 476 GLU A O 1
ATOM 3898 N N . SER A 1 477 ? 61.509 -12.631 8.817 1.00 87.56 477 SER A N 1
ATOM 3899 C CA . SER A 1 477 ? 62.243 -13.433 9.803 1.00 87.56 477 SER A CA 1
ATOM 3900 C C . SER A 1 477 ? 62.803 -14.732 9.213 1.00 87.56 477 SER A C 1
ATOM 3902 O O . SER A 1 477 ? 63.887 -15.164 9.589 1.00 87.56 477 SER A O 1
ATOM 3904 N N . LEU A 1 478 ? 62.073 -15.368 8.287 1.00 89.12 478 LEU A N 1
ATOM 3905 C CA . LEU A 1 478 ? 62.539 -16.573 7.589 1.00 89.12 478 LEU A CA 1
ATOM 3906 C C . LEU A 1 478 ? 63.661 -16.260 6.591 1.00 89.12 478 LEU A C 1
ATOM 3908 O O . LEU A 1 478 ? 64.579 -17.060 6.441 1.00 89.12 478 LEU A O 1
ATOM 3912 N N . MET A 1 479 ? 63.602 -15.106 5.924 1.00 86.12 479 MET A N 1
ATOM 3913 C CA . MET A 1 479 ? 64.663 -14.647 5.026 1.00 86.12 479 MET A CA 1
ATOM 3914 C C . MET A 1 479 ? 65.949 -14.321 5.791 1.00 86.12 479 MET A C 1
ATOM 3916 O O . MET A 1 479 ? 67.021 -14.709 5.341 1.00 86.12 479 MET A O 1
ATOM 3920 N N . GLN A 1 480 ? 65.841 -13.682 6.960 1.00 82.12 480 GLN A N 1
ATOM 3921 C CA . GLN A 1 480 ? 66.985 -13.400 7.834 1.00 82.12 480 GLN A CA 1
ATOM 3922 C C . GLN A 1 480 ? 67.586 -14.662 8.463 1.00 82.12 480 GLN A C 1
ATOM 3924 O O . GLN A 1 480 ? 68.782 -14.699 8.698 1.00 82.12 480 GLN A O 1
ATOM 3929 N N . ALA A 1 481 ? 66.783 -15.697 8.724 1.00 79.00 481 ALA A N 1
ATOM 3930 C CA . ALA A 1 481 ? 67.278 -16.972 9.251 1.00 79.00 481 ALA A CA 1
ATOM 3931 C C . ALA A 1 481 ? 67.991 -17.846 8.198 1.00 79.00 481 ALA A C 1
ATOM 3933 O O . ALA A 1 481 ? 68.669 -18.803 8.564 1.00 79.00 481 ALA A O 1
ATOM 3934 N N . ASN A 1 482 ? 67.807 -17.542 6.909 1.00 71.31 482 ASN A N 1
ATOM 3935 C CA . ASN A 1 482 ? 68.421 -18.246 5.779 1.00 71.31 482 ASN A CA 1
ATOM 3936 C C . ASN A 1 482 ? 69.624 -17.493 5.168 1.00 71.31 482 ASN A C 1
ATOM 3938 O O . ASN A 1 482 ? 70.171 -17.958 4.166 1.00 71.31 482 ASN A O 1
ATOM 3942 N N . GLN A 1 483 ? 70.007 -16.345 5.735 1.00 63.16 483 GLN A N 1
ATOM 3943 C CA . GLN A 1 483 ? 71.265 -15.635 5.469 1.00 63.16 483 GLN A CA 1
ATOM 3944 C C . GLN A 1 483 ? 72.245 -15.916 6.604 1.00 63.16 483 GLN A C 1
ATOM 3946 O O . GLN A 1 483 ? 73.454 -16.026 6.299 1.00 63.16 483 GLN A O 1
#

Foldseek 3Di:
DCCVVPVQFPDDDDDDPCDPADQDDDPVVVCCLCPDPVLVVLLQVLLLVCQQQVDPVLLLVLLVVLLLVLLFCCLLFVVSPHHPCCSPVRRNVNSNVNSNVNSNVVLVVQQPDDDDPPVPDDDVVVVVCVLPDPHSDHFDLVLLLAPVSVVLSVVVSVLVSLLVVLLRLVCRLRVPDPVDCVSVVVVVVLSSLSRVLSVQSSCCSQAPVRPDGDPSVVVSSVVSVVSVVVSVVRVVPSPPDDGRDCVSVVVVVVCVVVVVVVSCVSNVPDDSCVLLVVVVPDPPVPDDDDDDDDDPPQPPVLVLVLVLLVVLCPDPLQVVQADWDDCVVVVNVCLCVQQVDTAGSNVLNVLSCVVPPPPPPPVCVPPNDPPDRHHDPDPVVSVVRVLSSLVSQCRVFPCPVDCNRSNNSSLVSNLVSLVSCCVRVNNSSDRSVSVSSNVVVVVVVVVVVVVVVVVVCVCVPPVNVVVVVVVVVVVVVVVVVVD

Secondary structure (DSSP, 8-state):
-HHHH-TTTTS-PPPPP---------HHHHHHHHTSHHHHHHHHHHHHHHHHH--HHHHHHHHHHHHHHHHHHTTT-GGG---HHIIIIIIIIIIIHHHHHHHHHHHHHHHT-----S----HHHHHHHHTS-S--PPP---TTS-HHHHHHHHHHHHHHHHHHHHHHHHHHHTT--TTSHHHHHHHHHHHHHHHHHHHHHHHHHH-TT--S--HHHHHHHHHHHHHHHHHHHH-TT-TT--S--HHHHHHHHHHHHHHHHHHHHHHHS--TTHHHHHHHTT-----S-----SSSSHHHHHHHHHHHHHHHHTSTT-GGGSS---TTTTT-TTHHHH-SS---HHHHHHHHHGGG-TTHHHHHHHH---SS-PPPSSHHHHHHHHHHHHHHHHHHH---S-TTSHHHHHHHHHHHHHHHHHHHH-GGGS-HHHHHHHHHHHHHHHHHHHHHHHHHHHHTSHHHHHHHHHHHHHHHHHHHHT-